Protein AF-A0A933Q0U4-F1 (afdb_monomer_lite)

pLDDT: mean 72.92, std 20.31, range [22.11, 98.62]

Foldseek 3Di:
DPDPDPDFQFFDPAQQWTAGPVLQKIWRLEQQCCCVVVVDVVQWDQLVVLQVCQQPDFRQRPVQRDTDHAKGFAAADWLVNPDADCPEADQLPGQWYAVVCRSNGVVLVCLCPNLVFHAQAHNVRDGQCCQGAPVGNLDAQDFDNRVSHGRDGQAKEFGNAADPPPNVFKGWIARRSGSTTDIDGSRDIGHTIIMHRHDPVPDDSVVVVVVPPDDDDDDDDDDDDDDDPPDPPFDDPVVLVVVVVQALPPPPDDDPVLVVLLVVLVCLQQVPPQWQFKFQLRHPDDFGWTRHTPDTFTWDKPQDDFDWAQDFQRRRTWTFDAQRIKTKGDLVSLVVRPALALAQKKKKKWKWAAQDQVPPAFQAQQRDDHDGFRRDDPDRDDHPFIWMWMWIGHPVFIWIDILLDTDPDDDTDDDDTDRIGMGQHDPDDGGGGGIIRMIIMGSGGDDSVSSNVSSVSSVRVVSSVVVVD

Sequence (469 aa):
MKTPMKKNTLHDMGGGLLYDEVQDITWLQDANYVQTSGYKSNGKLSWRNANAWAAQLVYHDPVRNKDITGWRLPRVSPVSGKMFNGRFSFDGSTDEGYNNVSPRSELAYMFYVNLGMKGYYSPSGGDQSAVCGPAGNGQRGYVVNAGPVKNLMSYIYWTGTAVEPYVDRNAWMFDAQYGFQNFYNQNDMLCPWAVHDGNVTGVDPANVAQSTTAHDDGQPAVTIVSPPSTVKELDTFTEIMKDIRCEFPFNNCIGPDEYWRMWDSMELFVGDPSLAAFWTFGEPKGPRRSIICGKPYPLDETGGTIERKRGGPFSGFAGRFDGTADLCLSAEAAAAFPELSINDGVTVFTVVRLDDITSRGALLVDTGAGASVRLTVATDVPAGEWVTIAVCRTADGDRYYLNGKRVHGVPAVTGPAAATFTIAGPTTGPKFTGRIGAVALFRRGLRDEEMMDLHRAAHTEILQKDYAR

Structure (mmCIF, N/CA/C/O backbone):
data_AF-A0A933Q0U4-F1
#
_entry.id   AF-A0A933Q0U4-F1
#
loop_
_atom_site.group_PDB
_atom_site.id
_atom_site.type_symbol
_atom_site.label_atom_id
_atom_site.label_alt_id
_atom_site.label_comp_id
_atom_site.label_asym_id
_atom_site.label_entity_id
_atom_site.label_seq_id
_atom_site.pdbx_PDB_ins_code
_atom_site.Cartn_x
_atom_site.Cartn_y
_atom_site.Cartn_z
_atom_site.occupancy
_atom_site.B_iso_or_equiv
_atom_site.auth_seq_id
_atom_site.auth_comp_id
_atom_site.auth_asym_id
_atom_site.auth_atom_id
_atom_site.pdbx_PDB_model_num
ATOM 1 N N . MET A 1 1 ? 33.105 1.658 -36.582 1.00 32.56 1 MET A N 1
ATOM 2 C CA . MET A 1 1 ? 31.640 1.752 -36.753 1.00 32.56 1 MET A CA 1
ATOM 3 C C . MET A 1 1 ? 31.023 1.803 -35.367 1.00 32.56 1 MET A C 1
ATOM 5 O O . MET A 1 1 ? 31.220 0.862 -34.613 1.00 32.56 1 MET A O 1
ATOM 9 N N . LYS A 1 2 ? 30.390 2.918 -34.984 1.00 32.84 2 LYS A N 1
ATOM 10 C CA . LYS A 1 2 ? 29.601 2.978 -33.746 1.00 32.84 2 LYS A CA 1
ATOM 11 C C . LYS A 1 2 ? 28.322 2.186 -34.005 1.00 32.84 2 LYS A C 1
ATOM 13 O O . LYS A 1 2 ? 27.546 2.585 -34.867 1.00 32.84 2 LYS A O 1
ATOM 18 N N . THR A 1 3 ? 28.144 1.061 -33.322 1.00 26.75 3 THR A N 1
ATOM 19 C CA . THR A 1 3 ? 26.863 0.350 -33.280 1.00 26.75 3 THR A CA 1
ATOM 20 C C . THR A 1 3 ? 25.802 1.354 -32.820 1.00 26.75 3 THR A C 1
ATOM 22 O O . THR A 1 3 ? 26.014 1.993 -31.785 1.00 26.75 3 THR A O 1
ATOM 25 N N . PRO A 1 4 ? 24.719 1.586 -33.578 1.00 31.72 4 PRO A N 1
ATOM 26 C CA . PRO A 1 4 ? 23.682 2.502 -33.132 1.00 31.72 4 PRO A CA 1
ATOM 27 C C . PRO A 1 4 ? 23.070 1.937 -31.847 1.00 31.72 4 PRO A C 1
ATOM 29 O O . PRO A 1 4 ? 22.747 0.751 -31.787 1.00 31.72 4 PRO A O 1
ATOM 32 N N . MET A 1 5 ? 22.958 2.766 -30.804 1.00 32.59 5 MET A N 1
ATOM 33 C CA . MET A 1 5 ? 22.205 2.404 -29.602 1.00 32.59 5 MET A CA 1
ATOM 34 C C . MET A 1 5 ? 20.781 2.063 -30.041 1.00 32.59 5 MET A C 1
ATOM 36 O O . MET A 1 5 ? 20.131 2.876 -30.704 1.00 32.59 5 MET A O 1
ATOM 40 N N . LYS A 1 6 ? 20.329 0.844 -29.731 1.00 38.22 6 LYS A N 1
ATOM 41 C CA . LYS A 1 6 ? 18.961 0.394 -29.999 1.00 38.22 6 LYS A CA 1
ATOM 42 C C . LYS A 1 6 ? 18.009 1.413 -29.348 1.00 38.22 6 LYS A C 1
ATOM 44 O O . LYS A 1 6 ? 18.126 1.696 -28.161 1.00 38.22 6 LYS A O 1
ATOM 49 N N . LYS A 1 7 ? 17.154 2.031 -30.163 1.00 44.09 7 LYS A N 1
ATOM 50 C CA . LYS A 1 7 ? 16.107 2.990 -29.769 1.00 44.09 7 LYS A CA 1
ATOM 51 C C . LYS A 1 7 ? 15.189 2.333 -28.722 1.00 44.09 7 LYS A C 1
ATOM 53 O O . LYS A 1 7 ? 14.936 1.149 -28.887 1.00 44.09 7 LYS A O 1
ATOM 58 N N . ASN A 1 8 ? 14.713 3.065 -27.702 1.00 55.28 8 ASN A N 1
ATOM 59 C CA . ASN A 1 8 ? 13.780 2.562 -26.668 1.00 55.28 8 ASN A CA 1
ATOM 60 C C . ASN A 1 8 ? 12.700 1.649 -27.278 1.00 55.28 8 ASN A C 1
ATOM 62 O O . ASN A 1 8 ? 11.976 2.083 -28.175 1.00 55.28 8 ASN A O 1
ATOM 66 N N . THR A 1 9 ? 12.611 0.409 -26.792 1.00 80.31 9 THR A N 1
ATOM 67 C CA . THR A 1 9 ? 11.772 -0.673 -27.338 1.00 80.31 9 THR A CA 1
ATOM 68 C C . THR A 1 9 ? 10.709 -1.147 -26.339 1.00 80.31 9 THR A C 1
ATOM 70 O O . THR A 1 9 ? 10.445 -2.345 -26.233 1.00 80.31 9 THR A O 1
ATOM 73 N N . LEU A 1 10 ? 10.147 -0.224 -25.553 1.00 91.81 10 LEU A N 1
ATOM 74 C CA . LEU A 1 10 ? 8.955 -0.498 -24.753 1.00 91.81 10 LEU A CA 1
ATOM 75 C C . LEU A 1 10 ? 7.724 -0.242 -25.628 1.00 91.81 10 LEU A C 1
ATOM 77 O O . LEU A 1 10 ? 7.479 0.893 -26.041 1.00 91.81 10 LEU A O 1
ATOM 81 N N . HIS A 1 11 ? 6.966 -1.293 -25.912 1.00 91.00 11 HIS A N 1
ATOM 82 C CA . HIS A 1 11 ? 5.822 -1.275 -26.818 1.00 91.00 11 HIS A CA 1
ATOM 83 C C . HIS A 1 11 ? 4.522 -1.347 -26.026 1.00 91.00 11 HIS A C 1
ATOM 85 O O . HIS A 1 11 ? 4.333 -2.271 -25.239 1.00 91.00 11 HIS A O 1
ATOM 91 N N . ASP A 1 12 ? 3.613 -0.396 -26.242 1.00 93.12 12 ASP A N 1
ATOM 92 C CA . ASP A 1 12 ? 2.233 -0.534 -25.767 1.00 93.12 12 ASP A CA 1
ATOM 93 C C . ASP A 1 12 ? 1.504 -1.522 -26.680 1.00 93.12 12 ASP A C 1
ATOM 95 O O . ASP A 1 12 ? 1.272 -1.243 -27.857 1.00 93.12 12 ASP A O 1
ATOM 99 N N . MET A 1 13 ? 1.184 -2.698 -26.145 1.00 92.31 13 MET A N 1
ATOM 100 C CA . MET A 1 13 ? 0.564 -3.787 -26.899 1.00 92.31 13 MET A CA 1
ATOM 101 C C . MET A 1 13 ? -0.971 -3.744 -26.839 1.00 92.31 13 MET A C 1
ATOM 103 O O . MET A 1 13 ? -1.633 -4.683 -27.310 1.00 92.31 13 MET A O 1
ATOM 107 N N . GLY A 1 14 ? -1.538 -2.680 -26.260 1.00 89.88 14 GLY A N 1
ATOM 108 C CA . GLY A 1 14 ? -2.953 -2.566 -25.936 1.00 89.88 14 GLY A CA 1
ATOM 109 C C . GLY A 1 14 ? -3.371 -3.512 -24.809 1.00 89.88 14 GLY A C 1
ATOM 110 O O . GLY A 1 14 ? -2.611 -4.369 -24.361 1.00 89.88 14 GLY A O 1
ATOM 111 N N . GLY A 1 15 ? -4.606 -3.350 -24.330 1.00 90.44 15 GLY A N 1
ATOM 112 C CA . GLY A 1 15 ? -5.174 -4.246 -23.319 1.00 90.44 15 GLY A CA 1
ATOM 113 C C . GLY A 1 15 ? -4.461 -4.193 -21.967 1.00 90.44 15 GLY A C 1
ATOM 114 O O . GLY A 1 15 ? -4.533 -5.163 -21.230 1.00 90.44 15 GLY A O 1
ATOM 115 N N . GLY A 1 16 ? -3.765 -3.093 -21.655 1.00 94.94 16 GLY A N 1
ATOM 116 C CA . GLY A 1 16 ? -3.054 -2.919 -20.387 1.00 94.94 16 GLY A CA 1
ATOM 117 C C . GLY A 1 16 ? -1.716 -3.658 -20.298 1.00 94.94 16 GLY A C 1
ATOM 118 O O . GLY A 1 16 ? -1.274 -3.971 -19.193 1.00 94.94 16 GLY A O 1
ATOM 119 N N . LEU A 1 17 ? -1.061 -3.927 -21.432 1.00 96.75 17 LEU A N 1
ATOM 120 C CA . LEU A 1 17 ? 0.182 -4.699 -21.512 1.00 96.75 17 LEU A CA 1
ATOM 121 C C . LEU A 1 17 ? 1.293 -3.903 -22.204 1.00 96.75 17 LEU A C 1
ATOM 123 O O . LEU A 1 17 ? 1.099 -3.396 -23.309 1.00 96.75 17 LEU A O 1
ATOM 127 N N . LEU A 1 18 ? 2.471 -3.837 -21.580 1.00 96.62 18 LEU A N 1
ATOM 128 C CA . LEU A 1 18 ? 3.656 -3.183 -22.142 1.00 96.62 18 LEU A CA 1
ATOM 129 C C . LEU A 1 18 ? 4.773 -4.202 -22.353 1.00 96.62 18 LEU A C 1
ATOM 131 O O . LEU A 1 18 ? 5.260 -4.779 -21.387 1.00 96.62 18 LEU A O 1
ATOM 135 N N . TYR A 1 19 ? 5.207 -4.413 -23.590 1.00 96.75 19 TYR A N 1
ATOM 136 C CA . TYR A 1 19 ? 6.267 -5.370 -23.902 1.00 96.75 19 TYR A CA 1
ATOM 137 C C . TYR A 1 19 ? 7.626 -4.679 -24.055 1.00 96.75 19 TYR A C 1
ATOM 139 O O . TYR A 1 19 ? 7.768 -3.753 -24.850 1.00 96.75 19 TYR A O 1
ATOM 147 N N . ASP A 1 20 ? 8.622 -5.133 -23.298 1.00 95.25 20 ASP A N 1
ATOM 148 C CA . ASP A 1 20 ? 10.011 -4.681 -23.359 1.00 95.25 20 ASP A CA 1
ATOM 149 C C . ASP A 1 20 ? 10.861 -5.692 -24.142 1.00 95.25 20 ASP A C 1
ATOM 151 O O . ASP A 1 20 ? 11.165 -6.781 -23.654 1.00 95.25 20 ASP A O 1
ATOM 155 N N . GLU A 1 21 ? 11.287 -5.323 -25.352 1.00 93.12 21 GLU A N 1
ATOM 156 C CA . GLU A 1 21 ? 12.125 -6.189 -26.196 1.00 93.12 21 GLU A CA 1
ATOM 157 C C . GLU A 1 21 ? 13.584 -6.327 -25.739 1.00 93.12 21 GLU A C 1
ATOM 159 O O . GLU A 1 21 ? 14.290 -7.204 -26.244 1.00 93.12 21 GLU A O 1
ATOM 164 N N . VAL A 1 22 ? 14.099 -5.446 -24.874 1.00 93.00 22 VAL A N 1
ATOM 165 C CA . VAL A 1 22 ? 15.478 -5.577 -24.373 1.00 93.00 22 VAL A CA 1
ATOM 166 C C . VAL A 1 22 ? 15.541 -6.667 -23.320 1.00 93.00 22 VAL A C 1
ATOM 168 O O . VAL A 1 22 ? 16.486 -7.458 -23.312 1.00 93.00 22 VAL A O 1
ATOM 171 N N . GLN A 1 23 ? 14.551 -6.687 -22.433 1.00 93.12 23 GLN A N 1
ATOM 172 C CA . GLN A 1 23 ? 14.484 -7.636 -21.326 1.00 93.12 23 GLN A CA 1
ATOM 173 C C . GLN A 1 23 ? 13.679 -8.891 -21.678 1.00 93.12 23 GLN A C 1
ATOM 175 O O . GLN A 1 23 ? 13.772 -9.872 -20.949 1.00 93.12 23 GLN A O 1
ATOM 180 N N . ASP A 1 24 ? 12.953 -8.867 -22.804 1.00 94.81 24 ASP A N 1
ATOM 181 C CA . ASP A 1 24 ? 12.028 -9.916 -23.242 1.00 94.81 24 ASP A CA 1
ATOM 182 C C . ASP A 1 24 ? 11.003 -10.228 -22.142 1.00 94.81 24 ASP A C 1
ATOM 184 O O . ASP A 1 24 ? 10.872 -11.357 -21.677 1.00 94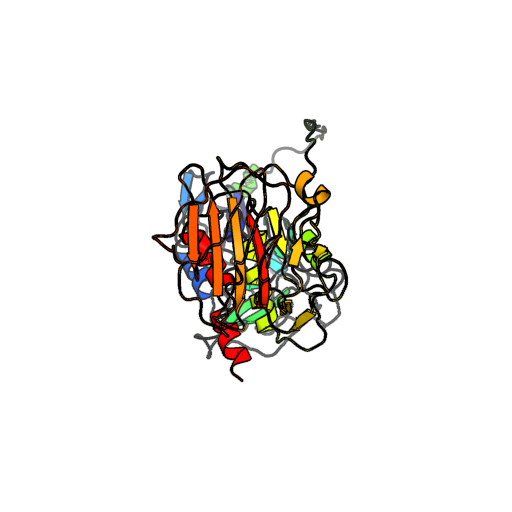.81 24 ASP A O 1
ATOM 188 N N . ILE A 1 25 ? 10.307 -9.186 -21.672 1.00 97.25 25 ILE A N 1
ATOM 189 C CA . ILE A 1 25 ? 9.274 -9.279 -20.630 1.00 97.25 25 ILE A CA 1
ATOM 190 C C . ILE A 1 25 ? 8.075 -8.397 -20.966 1.00 97.25 25 ILE A C 1
ATOM 192 O O . ILE A 1 25 ? 8.210 -7.330 -21.563 1.00 97.25 25 ILE A O 1
ATOM 196 N N . THR A 1 26 ? 6.891 -8.814 -20.530 1.00 98.31 26 THR A N 1
ATOM 197 C CA . THR A 1 26 ? 5.682 -7.990 -20.555 1.00 98.31 26 THR A CA 1
ATOM 198 C C . THR A 1 26 ? 5.363 -7.474 -19.156 1.00 98.31 26 THR A C 1
ATOM 200 O O . THR A 1 26 ? 5.213 -8.256 -18.223 1.00 98.31 26 THR A O 1
ATOM 203 N N . TRP A 1 27 ? 5.196 -6.166 -19.013 1.00 98.56 27 TRP A N 1
ATOM 204 C CA . TRP A 1 27 ? 4.700 -5.506 -17.812 1.00 98.56 27 TRP A CA 1
ATOM 205 C C . TRP A 1 27 ? 3.185 -5.347 -17.878 1.00 98.56 27 TRP A C 1
ATOM 207 O O . TRP A 1 27 ? 2.635 -5.035 -18.939 1.00 98.56 27 TRP A O 1
ATOM 217 N N . LEU A 1 28 ? 2.513 -5.454 -16.729 1.00 98.25 28 LEU A N 1
ATOM 218 C CA . LEU A 1 28 ? 1.221 -4.784 -16.604 1.00 98.25 28 LEU A CA 1
ATOM 219 C C . LEU A 1 28 ? 1.426 -3.279 -16.756 1.00 98.25 28 LEU A C 1
ATOM 221 O O . LEU A 1 28 ? 2.309 -2.696 -16.129 1.00 98.25 28 LEU A O 1
ATOM 225 N N . GLN A 1 29 ? 0.592 -2.641 -17.568 1.00 97.75 29 GLN A N 1
ATOM 226 C CA . GLN A 1 29 ? 0.617 -1.196 -17.757 1.00 97.75 29 GLN A CA 1
ATOM 227 C C . GLN A 1 29 ? 0.267 -0.457 -16.459 1.00 97.75 29 GLN A C 1
ATOM 229 O O . GLN A 1 29 ? 0.783 0.629 -16.216 1.00 97.75 29 GLN A O 1
ATOM 234 N N . ASP A 1 30 ? -0.581 -1.057 -15.623 1.00 97.19 30 ASP A N 1
ATOM 235 C CA . ASP A 1 30 ? -0.910 -0.570 -14.288 1.00 97.19 30 ASP A CA 1
ATOM 236 C C . ASP A 1 30 ? 0.140 -1.026 -13.259 1.00 97.19 30 ASP A C 1
ATOM 238 O O . ASP A 1 30 ? 0.157 -2.178 -12.817 1.00 97.19 30 ASP A O 1
ATOM 242 N N . ALA A 1 31 ? 1.007 -0.099 -12.856 1.00 97.00 31 ALA A N 1
ATOM 243 C CA . ALA A 1 31 ? 2.067 -0.320 -11.877 1.00 97.00 31 ALA A CA 1
ATOM 244 C C . ALA A 1 31 ? 1.567 -0.414 -10.425 1.00 97.00 31 ALA A C 1
ATOM 246 O O . ALA A 1 31 ? 2.372 -0.560 -9.506 1.00 97.00 31 ALA A O 1
ATOM 247 N N . ASN A 1 32 ? 0.259 -0.318 -10.194 1.00 94.19 32 ASN A N 1
ATOM 248 C CA . ASN A 1 32 ? -0.363 -0.476 -8.886 1.00 94.19 32 ASN A CA 1
ATOM 249 C C . ASN A 1 32 ? -1.618 -1.360 -8.984 1.00 94.19 32 ASN A C 1
ATOM 251 O O . ASN A 1 32 ? -2.620 -1.150 -8.294 1.00 94.19 32 ASN A O 1
ATOM 255 N N . TYR A 1 33 ? -1.541 -2.388 -9.838 1.00 94.75 33 TYR A N 1
ATOM 256 C CA . TYR A 1 33 ? -2.669 -3.268 -10.137 1.00 94.75 33 TYR A CA 1
ATOM 257 C C . TYR A 1 33 ? -3.251 -3.963 -8.899 1.00 94.75 33 TYR A C 1
ATOM 259 O O . TYR A 1 33 ? -4.442 -4.249 -8.843 1.00 94.75 33 TYR A O 1
ATOM 267 N N . VAL A 1 34 ? -2.444 -4.199 -7.861 1.00 83.19 34 VAL A N 1
ATOM 268 C CA . VAL A 1 34 ? -2.913 -4.723 -6.566 1.00 83.19 34 VAL A CA 1
ATOM 269 C C . VAL A 1 34 ? -4.001 -3.835 -5.955 1.00 83.19 34 VAL A C 1
ATOM 271 O O . VAL A 1 34 ? -4.983 -4.353 -5.422 1.00 83.19 34 VAL A O 1
ATOM 274 N N . GLN A 1 35 ? -3.840 -2.512 -6.033 1.00 84.50 35 GLN A N 1
ATOM 275 C CA . GLN A 1 35 ? -4.832 -1.563 -5.537 1.00 84.50 35 GLN A CA 1
ATOM 276 C C . GLN A 1 35 ? -6.015 -1.445 -6.491 1.00 84.50 35 GLN A C 1
ATOM 278 O O . GLN A 1 35 ? -7.161 -1.558 -6.064 1.00 84.50 35 GLN A O 1
ATOM 283 N N . THR A 1 36 ? -5.751 -1.228 -7.776 1.00 84.75 36 THR A N 1
ATOM 284 C CA . THR A 1 36 ? -6.800 -0.894 -8.751 1.00 84.75 36 THR A CA 1
ATOM 285 C C . THR A 1 36 ? -7.697 -2.076 -9.106 1.00 84.75 36 THR A C 1
ATOM 287 O O . THR A 1 36 ? -8.869 -1.874 -9.406 1.00 84.75 36 THR A O 1
ATOM 290 N N . SER A 1 37 ? -7.198 -3.311 -8.989 1.00 78.44 37 SER A N 1
ATOM 291 C CA . SER A 1 37 ? -8.019 -4.529 -9.076 1.00 78.44 37 SER A CA 1
ATOM 292 C C . SER A 1 37 ? -8.886 -4.776 -7.837 1.00 78.44 37 SER A C 1
ATOM 294 O O . SER A 1 37 ? -9.724 -5.674 -7.846 1.00 78.44 37 SER A O 1
ATOM 296 N N . GLY A 1 38 ? -8.671 -4.026 -6.751 1.00 76.25 38 GLY A N 1
ATOM 297 C CA . GLY A 1 38 ? -9.327 -4.252 -5.465 1.00 76.25 38 GLY A CA 1
ATOM 298 C C . GLY A 1 38 ? -8.745 -5.411 -4.649 1.00 76.25 38 GLY A C 1
ATOM 299 O O . GLY A 1 38 ? -9.286 -5.712 -3.588 1.00 76.25 38 GLY A O 1
ATOM 300 N N . TYR A 1 39 ? -7.642 -6.043 -5.085 1.00 64.06 39 TYR A N 1
ATOM 301 C CA . TYR A 1 39 ? -6.996 -7.125 -4.326 1.00 64.06 39 TYR A CA 1
ATOM 302 C C . TYR A 1 39 ? -6.553 -6.657 -2.936 1.00 64.06 39 TYR A C 1
ATOM 304 O O . TYR A 1 39 ? -6.722 -7.373 -1.947 1.00 64.06 39 TYR A O 1
ATOM 312 N N . LYS A 1 40 ? -5.980 -5.450 -2.848 1.00 63.31 40 LYS A N 1
ATOM 313 C CA . LYS A 1 40 ? -5.670 -4.817 -1.568 1.00 63.31 40 LYS A CA 1
ATOM 314 C C . LYS A 1 40 ? -5.710 -3.299 -1.646 1.00 63.31 40 LYS A C 1
ATOM 316 O O . LYS A 1 40 ? -4.989 -2.697 -2.431 1.00 63.31 40 LYS A O 1
ATOM 321 N N . SER A 1 41 ? -6.474 -2.689 -0.745 1.00 64.75 41 SER A N 1
ATOM 322 C CA . SER A 1 41 ? -6.796 -1.256 -0.7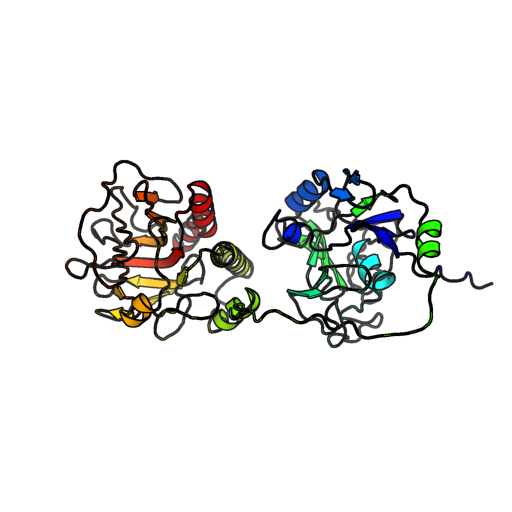37 1.00 64.75 41 SER A CA 1
ATOM 323 C C . SER A 1 41 ? -5.598 -0.306 -0.765 1.00 64.75 41 SER A C 1
ATOM 325 O O . SER A 1 41 ? -5.715 0.769 -1.341 1.00 64.75 41 SER A O 1
ATOM 327 N N . ASN A 1 42 ? -4.454 -0.675 -0.183 1.00 68.62 42 ASN A N 1
ATOM 328 C CA . ASN A 1 42 ? -3.250 0.164 -0.167 1.00 68.62 42 ASN A CA 1
ATOM 329 C C . ASN A 1 42 ? -2.188 -0.236 -1.206 1.00 68.62 42 ASN A C 1
ATOM 331 O O . ASN A 1 42 ? -1.115 0.365 -1.241 1.00 68.62 42 ASN A O 1
ATOM 335 N N . GLY A 1 43 ? -2.453 -1.262 -2.021 1.00 76.44 43 GLY A N 1
ATOM 336 C CA . GLY A 1 43 ? -1.537 -1.728 -3.065 1.00 76.44 43 GLY A CA 1
ATOM 337 C C . GLY A 1 43 ? -0.276 -2.441 -2.568 1.00 76.44 43 GLY A C 1
ATOM 338 O O . GLY A 1 43 ? 0.536 -2.851 -3.390 1.00 76.44 43 GLY A O 1
ATOM 339 N N . LYS A 1 44 ? -0.079 -2.614 -1.252 1.00 86.12 44 LYS A N 1
ATOM 340 C CA . LYS A 1 44 ? 1.200 -3.065 -0.672 1.00 86.12 44 LYS A CA 1
ATOM 341 C C . LYS A 1 44 ? 1.118 -4.443 -0.039 1.00 86.12 44 LYS A C 1
ATOM 343 O O . LYS A 1 44 ? 0.226 -4.737 0.762 1.00 86.12 44 LYS A O 1
ATOM 348 N N . LEU A 1 45 ? 2.104 -5.285 -0.320 1.00 68.75 45 LEU A N 1
ATOM 349 C CA . LEU A 1 45 ? 2.180 -6.656 0.184 1.00 68.75 45 LEU A CA 1
ATOM 350 C C . LEU A 1 45 ? 3.562 -6.932 0.787 1.00 68.75 45 LEU A C 1
ATOM 352 O O . LEU A 1 45 ? 4.558 -6.349 0.362 1.00 68.75 45 LEU A O 1
ATOM 356 N N . SER A 1 46 ? 3.618 -7.852 1.754 1.00 80.69 46 SER A N 1
ATOM 357 C CA . SER A 1 46 ? 4.889 -8.455 2.164 1.00 80.69 46 SER A CA 1
ATOM 358 C C . SER A 1 46 ? 5.486 -9.222 0.991 1.00 80.69 46 SER A C 1
ATOM 360 O O . SER A 1 46 ? 4.751 -9.657 0.101 1.00 80.69 46 SER A O 1
ATOM 362 N N . TRP A 1 47 ? 6.800 -9.432 0.979 1.00 86.88 47 TRP A N 1
ATOM 363 C CA . TRP A 1 47 ? 7.481 -10.048 -0.160 1.00 86.88 47 TRP A CA 1
ATOM 364 C C . TRP A 1 47 ? 6.902 -11.424 -0.518 1.00 86.88 47 TRP A C 1
ATOM 366 O O . TRP A 1 47 ? 6.622 -11.720 -1.683 1.00 86.88 47 TRP A O 1
ATOM 376 N N . ARG A 1 48 ? 6.628 -12.253 0.497 1.00 78.75 48 ARG A N 1
ATOM 377 C CA . ARG A 1 48 ? 5.993 -13.565 0.312 1.00 78.75 48 ARG A CA 1
ATOM 378 C C . ARG A 1 48 ? 4.595 -13.445 -0.300 1.00 78.75 48 ARG A C 1
ATOM 380 O O . ARG A 1 48 ? 4.268 -14.185 -1.225 1.00 78.75 48 ARG A O 1
ATOM 387 N N . ASN A 1 49 ? 3.782 -12.511 0.193 1.00 76.56 49 ASN A N 1
ATOM 388 C CA . ASN A 1 49 ? 2.421 -12.306 -0.301 1.00 76.56 49 ASN A CA 1
ATOM 389 C C . ASN A 1 49 ? 2.407 -11.683 -1.702 1.00 76.56 49 ASN A C 1
ATOM 391 O O . ASN A 1 49 ? 1.530 -12.008 -2.493 1.00 76.56 49 ASN A O 1
ATOM 395 N N . ALA A 1 50 ? 3.380 -10.832 -2.029 1.00 83.00 50 ALA A N 1
ATOM 396 C CA . ALA A 1 50 ? 3.546 -10.238 -3.349 1.00 83.00 50 ALA A CA 1
ATOM 397 C C . ALA A 1 50 ? 3.892 -11.300 -4.404 1.00 83.00 50 ALA A C 1
ATOM 399 O O . ALA A 1 50 ? 3.275 -11.334 -5.467 1.00 83.00 50 ALA A O 1
ATOM 400 N N . ASN A 1 51 ? 4.821 -12.211 -4.092 1.00 86.31 51 ASN A N 1
ATOM 401 C CA . ASN A 1 51 ? 5.139 -13.336 -4.975 1.00 86.31 51 ASN A CA 1
ATOM 402 C C . ASN A 1 51 ? 3.949 -14.290 -5.138 1.00 86.31 51 ASN A C 1
ATOM 404 O O . ASN A 1 51 ? 3.669 -14.721 -6.252 1.00 86.31 51 ASN A O 1
ATOM 408 N N . ALA A 1 52 ? 3.223 -14.587 -4.053 1.00 77.56 52 ALA A N 1
ATOM 409 C CA . ALA A 1 52 ? 2.018 -15.415 -4.120 1.00 77.56 52 ALA A CA 1
ATOM 410 C C . ALA A 1 52 ? 0.917 -14.760 -4.969 1.00 77.56 52 ALA A C 1
ATOM 412 O O . ALA A 1 52 ? 0.318 -15.426 -5.809 1.00 77.56 52 ALA A O 1
ATOM 413 N N . TRP A 1 53 ? 0.692 -13.453 -4.791 1.00 93.12 53 TRP A N 1
ATOM 414 C CA . TRP A 1 53 ? -0.254 -12.678 -5.591 1.00 93.12 53 TRP A CA 1
ATOM 415 C C . TRP A 1 53 ? 0.099 -12.703 -7.079 1.00 93.12 53 TRP A C 1
ATOM 417 O O . TRP A 1 53 ? -0.772 -12.982 -7.896 1.00 93.12 53 TRP A O 1
ATOM 427 N N . ALA A 1 54 ? 1.363 -12.464 -7.432 1.00 88.56 54 ALA A N 1
ATOM 428 C CA . ALA A 1 54 ? 1.785 -12.511 -8.826 1.00 88.56 54 ALA A CA 1
ATOM 429 C C . ALA A 1 54 ? 1.609 -13.926 -9.404 1.00 88.56 54 ALA A C 1
ATOM 431 O O . ALA A 1 54 ? 1.029 -14.081 -10.470 1.00 88.56 54 ALA A O 1
ATOM 432 N N . ALA A 1 55 ? 2.004 -14.970 -8.668 1.00 79.12 55 ALA A N 1
ATOM 433 C CA . ALA A 1 55 ? 1.900 -16.352 -9.138 1.00 79.12 55 ALA A CA 1
ATOM 434 C C . ALA A 1 55 ? 0.453 -16.819 -9.388 1.00 79.12 55 ALA A C 1
ATOM 436 O O . ALA A 1 55 ? 0.222 -17.634 -10.281 1.00 79.12 55 ALA A O 1
ATOM 437 N N . GLN A 1 56 ? -0.519 -16.321 -8.614 1.00 83.25 56 GLN A N 1
ATOM 438 C CA . GLN A 1 56 ? -1.943 -16.647 -8.785 1.00 83.25 56 GLN A CA 1
ATOM 439 C C . GLN A 1 56 ? -2.684 -15.693 -9.733 1.00 83.25 56 GLN A C 1
ATOM 441 O O . GLN A 1 56 ? -3.875 -15.885 -9.979 1.00 83.25 56 GLN A O 1
ATOM 446 N N . LEU A 1 57 ? -2.024 -14.639 -10.218 1.00 87.06 57 LEU A N 1
ATOM 447 C CA . LEU A 1 57 ? -2.673 -13.627 -11.033 1.00 87.06 57 LEU A CA 1
ATOM 448 C C . LEU A 1 57 ? -3.134 -14.230 -12.366 1.00 87.06 57 LEU A C 1
ATOM 450 O O . LEU A 1 57 ? -2.349 -14.813 -13.117 1.00 87.06 57 LEU A O 1
ATOM 454 N N . VAL A 1 58 ? -4.415 -14.027 -12.663 1.00 91.81 58 VAL A N 1
ATOM 455 C CA . VAL A 1 58 ? -5.011 -14.244 -13.980 1.00 91.81 58 VAL A CA 1
ATOM 456 C C . VAL A 1 58 ? -5.424 -12.875 -14.501 1.00 91.81 58 VAL A C 1
ATOM 458 O O . VAL A 1 58 ? -6.337 -12.250 -13.963 1.00 91.81 58 VAL A O 1
ATOM 461 N N . TYR A 1 59 ? -4.710 -12.378 -15.505 1.00 92.69 59 TYR A N 1
ATOM 462 C CA . TYR A 1 59 ? -5.005 -11.094 -16.127 1.00 92.69 59 TYR A CA 1
ATOM 463 C C . TYR A 1 59 ? -5.785 -11.315 -17.418 1.00 92.69 59 TYR A C 1
ATOM 465 O O . TYR A 1 59 ? -5.302 -12.003 -18.315 1.00 92.69 59 TYR A O 1
ATOM 473 N N . HIS A 1 60 ? -6.975 -10.733 -17.518 1.00 92.81 60 HIS A N 1
ATOM 474 C CA . HIS A 1 60 ? -7.773 -10.785 -18.736 1.00 92.81 60 HIS A CA 1
ATOM 475 C C . HIS A 1 60 ? -7.317 -9.684 -19.700 1.00 92.81 60 HIS A C 1
ATOM 477 O O . HIS A 1 60 ? -7.503 -8.509 -19.399 1.00 92.81 60 HIS A O 1
ATOM 483 N N . ASP A 1 61 ? -6.737 -10.048 -20.849 1.00 91.69 61 ASP A N 1
ATOM 484 C CA . ASP A 1 61 ? -6.468 -9.119 -21.954 1.00 91.69 61 ASP A CA 1
ATOM 485 C C . ASP A 1 61 ? -7.786 -8.844 -22.703 1.00 91.69 61 ASP A C 1
ATOM 487 O O . ASP A 1 61 ? -8.260 -9.724 -23.434 1.00 91.69 61 ASP A O 1
ATOM 491 N N . PRO A 1 62 ? -8.375 -7.639 -22.579 1.00 85.06 62 PRO A N 1
ATOM 492 C CA . PRO A 1 62 ? -9.659 -7.322 -23.196 1.00 85.06 62 PRO A CA 1
ATOM 493 C C . PRO A 1 62 ? -9.562 -7.106 -24.712 1.00 85.06 62 PRO A C 1
ATOM 495 O O . PRO A 1 62 ? -10.574 -7.182 -25.404 1.00 85.06 62 PRO A O 1
ATOM 498 N N . VAL A 1 63 ? -8.369 -6.829 -25.252 1.00 91.31 63 VAL A N 1
ATOM 499 C CA . VAL A 1 63 ? -8.170 -6.622 -26.697 1.00 91.31 63 VAL A CA 1
ATOM 500 C C . VAL A 1 63 ? -8.182 -7.959 -27.424 1.00 91.31 63 VAL A C 1
ATOM 502 O O . VAL A 1 63 ? -8.730 -8.071 -28.520 1.00 91.31 63 VAL A O 1
ATOM 505 N N . ARG A 1 64 ? -7.585 -8.984 -26.812 1.00 91.69 64 ARG A N 1
ATOM 506 C CA . ARG A 1 64 ? -7.472 -10.330 -27.398 1.00 91.69 64 ARG A CA 1
ATOM 507 C C . ARG A 1 64 ? -8.469 -11.321 -26.813 1.00 91.69 64 ARG A C 1
ATOM 509 O O . ARG A 1 64 ? -8.529 -12.451 -27.291 1.00 91.69 64 ARG A O 1
ATOM 516 N N . ASN A 1 65 ? -9.244 -10.893 -25.815 1.00 88.44 65 ASN A N 1
ATOM 517 C CA . ASN A 1 65 ? -10.202 -11.704 -25.074 1.00 88.44 65 ASN A CA 1
ATOM 518 C C . ASN A 1 65 ? -9.560 -13.007 -24.565 1.00 88.44 65 ASN A C 1
ATOM 520 O O . ASN A 1 65 ? -10.021 -14.112 -24.860 1.00 88.44 65 ASN A O 1
ATOM 524 N N . LYS A 1 66 ? -8.429 -12.868 -23.866 1.00 91.12 66 LYS A N 1
ATOM 525 C CA . LYS A 1 66 ? -7.599 -13.992 -23.421 1.00 91.12 66 LYS A CA 1
ATOM 526 C C . LYS A 1 66 ? -7.152 -13.797 -21.981 1.00 91.12 66 LYS A C 1
ATOM 528 O O . LYS A 1 66 ? -6.584 -12.765 -21.642 1.00 91.12 66 LYS A O 1
ATOM 533 N N . ASP A 1 67 ? -7.306 -14.843 -21.182 1.00 92.00 67 ASP A N 1
ATOM 534 C CA . ASP A 1 67 ? -6.744 -14.895 -19.837 1.00 92.00 67 ASP A CA 1
ATOM 535 C C . ASP A 1 67 ? -5.261 -15.278 -19.889 1.00 92.00 67 ASP A C 1
ATOM 537 O O . ASP A 1 67 ? -4.857 -16.246 -20.542 1.00 92.00 67 ASP A O 1
ATOM 541 N N . ILE A 1 68 ? -4.437 -14.495 -19.201 1.00 91.31 68 ILE A N 1
ATOM 542 C CA . ILE A 1 68 ? -2.987 -14.642 -19.131 1.00 91.31 68 ILE A CA 1
ATOM 543 C C . ILE A 1 68 ? -2.615 -14.968 -17.688 1.00 91.31 68 ILE A C 1
ATOM 545 O O . ILE A 1 68 ? -2.858 -14.183 -16.771 1.00 91.31 68 ILE A O 1
ATOM 549 N N . THR A 1 69 ? -1.993 -16.126 -17.503 1.00 93.75 69 THR A N 1
ATOM 550 C CA . THR A 1 69 ? -1.440 -16.615 -16.232 1.00 93.75 69 THR A CA 1
ATOM 551 C C . THR A 1 69 ? 0.084 -16.644 -16.299 1.00 93.75 69 THR A C 1
ATOM 553 O O . THR A 1 69 ? 0.632 -16.496 -17.382 1.00 93.75 69 THR A O 1
ATOM 556 N N . GLY A 1 70 ? 0.771 -16.943 -15.192 1.00 87.94 70 GLY A N 1
ATOM 557 C CA . GLY A 1 70 ? 2.237 -17.099 -15.185 1.00 87.94 70 GLY A CA 1
ATOM 558 C C . GLY A 1 70 ? 2.999 -15.818 -14.840 1.00 87.94 70 GLY A C 1
ATOM 559 O O . GLY A 1 70 ? 4.189 -15.701 -15.124 1.00 87.94 70 GLY A O 1
ATOM 560 N N . TRP A 1 71 ? 2.315 -14.857 -14.222 1.00 97.81 71 TRP A N 1
ATOM 561 C CA . TRP A 1 71 ? 2.915 -13.614 -13.760 1.00 97.81 71 TRP A CA 1
ATOM 562 C C . TRP A 1 71 ? 3.874 -13.842 -12.587 1.00 97.81 71 TRP A C 1
ATOM 564 O O . TRP A 1 71 ? 3.742 -14.770 -11.786 1.00 97.81 71 TRP A O 1
ATOM 574 N N . ARG A 1 72 ? 4.851 -12.948 -12.473 1.00 98.56 72 ARG A N 1
ATOM 575 C CA . ARG A 1 72 ? 5.854 -12.908 -11.408 1.00 98.56 72 ARG A CA 1
ATOM 576 C C . ARG A 1 72 ? 6.159 -11.463 -11.025 1.00 98.56 72 ARG A C 1
ATOM 578 O O . ARG A 1 72 ? 5.753 -10.525 -11.706 1.00 98.56 72 ARG A O 1
ATOM 585 N N . LEU A 1 73 ? 6.904 -11.281 -9.941 1.00 98.56 73 LEU A N 1
ATOM 586 C CA . LEU A 1 73 ? 7.529 -9.991 -9.659 1.00 98.56 73 LEU A CA 1
ATOM 587 C C . LEU A 1 73 ? 8.770 -9.777 -10.544 1.00 98.56 73 LEU A C 1
ATOM 589 O O . LEU A 1 73 ? 9.349 -10.759 -11.037 1.00 98.56 73 LEU A O 1
ATOM 593 N N . PRO A 1 74 ? 9.221 -8.522 -10.718 1.00 98.56 74 PRO A N 1
ATOM 594 C CA . PRO A 1 74 ? 10.395 -8.213 -11.513 1.00 98.56 74 PRO A CA 1
ATOM 595 C C . PRO A 1 74 ? 11.648 -8.732 -10.815 1.00 98.56 74 PRO A C 1
ATOM 597 O O . PRO A 1 74 ? 11.702 -8.775 -9.590 1.00 98.56 74 PRO A O 1
ATOM 600 N N . ARG A 1 75 ? 12.670 -9.143 -11.549 1.00 97.19 75 ARG A N 1
ATOM 601 C CA . ARG A 1 75 ? 13.888 -9.743 -11.001 1.00 97.19 75 ARG A CA 1
ATOM 602 C C . ARG A 1 75 ? 15.052 -8.764 -11.009 1.00 97.19 75 ARG A C 1
ATOM 604 O O . ARG A 1 75 ? 15.104 -7.814 -11.790 1.00 97.19 75 ARG A O 1
ATOM 611 N N . VAL A 1 76 ? 16.014 -9.053 -10.142 1.00 95.31 76 VAL A N 1
ATOM 612 C CA . VAL A 1 76 ? 17.349 -8.475 -10.206 1.00 95.31 76 VAL A CA 1
ATOM 613 C C . VAL A 1 76 ? 18.373 -9.598 -10.280 1.00 95.31 76 VAL A C 1
ATOM 615 O O . VAL A 1 76 ? 18.214 -10.671 -9.705 1.00 95.31 76 VAL A O 1
ATOM 618 N N . SER A 1 77 ? 19.432 -9.378 -11.037 1.00 90.81 77 SER A N 1
ATOM 619 C CA . SER A 1 77 ? 20.589 -10.259 -11.120 1.00 90.81 77 SER A CA 1
ATOM 620 C C . SER A 1 77 ? 21.859 -9.419 -11.103 1.00 90.81 77 SER A C 1
ATOM 622 O O . SER A 1 77 ? 21.808 -8.256 -11.514 1.00 90.81 77 SER A O 1
ATOM 624 N N . PRO A 1 78 ? 23.003 -9.988 -10.680 1.00 86.81 78 PRO A N 1
ATOM 625 C CA . PRO A 1 78 ? 24.230 -9.226 -10.527 1.00 86.81 78 PRO A CA 1
ATOM 626 C C . PRO A 1 78 ? 24.597 -8.431 -11.779 1.00 86.81 78 PRO A C 1
ATOM 628 O O . PRO A 1 78 ? 24.714 -9.003 -12.869 1.00 86.81 78 PRO A O 1
ATOM 631 N N . VAL A 1 79 ? 24.870 -7.136 -11.629 1.00 85.25 79 VAL A N 1
ATOM 632 C CA . VAL A 1 79 ? 25.314 -6.253 -12.718 1.00 85.25 79 VAL A CA 1
ATOM 633 C C . VAL A 1 79 ? 26.563 -6.830 -13.385 1.00 85.25 79 VAL A C 1
ATOM 635 O O . VAL A 1 79 ? 26.650 -6.866 -14.611 1.00 85.25 79 VAL A O 1
ATOM 638 N N . SER A 1 80 ? 27.475 -7.410 -12.597 1.00 82.31 80 SER A N 1
ATOM 639 C CA . SER A 1 80 ? 28.680 -8.102 -13.082 1.00 82.31 80 SER A CA 1
ATOM 640 C C . SER A 1 80 ? 28.402 -9.401 -13.857 1.00 82.31 80 SER A C 1
ATOM 642 O O . SER A 1 80 ? 29.263 -9.878 -14.598 1.00 82.31 80 SER A O 1
ATOM 644 N N . GLY A 1 81 ? 27.216 -9.994 -13.687 1.00 80.06 81 GLY A N 1
ATOM 645 C CA . GLY A 1 81 ? 26.836 -11.304 -14.221 1.00 80.06 81 GLY A CA 1
ATOM 646 C C . GLY A 1 81 ? 27.429 -12.493 -13.462 1.00 80.06 81 GLY A C 1
ATOM 647 O O . GLY A 1 81 ? 27.339 -13.614 -13.952 1.00 80.06 81 GLY A O 1
ATOM 648 N N . LYS A 1 82 ? 28.066 -12.264 -12.305 1.00 79.81 82 LYS A N 1
ATOM 649 C CA . LYS A 1 82 ? 28.698 -13.321 -11.499 1.00 79.81 82 LYS A CA 1
ATOM 650 C C . LYS A 1 82 ? 28.132 -13.393 -10.086 1.00 79.81 82 LYS A C 1
ATOM 652 O O . LYS A 1 82 ? 27.503 -14.379 -9.732 1.00 79.81 82 LYS A O 1
ATOM 657 N N . MET A 1 83 ? 28.375 -12.362 -9.282 1.00 80.19 83 MET A N 1
ATOM 658 C CA . MET A 1 83 ? 27.949 -12.286 -7.883 1.00 80.19 83 MET A CA 1
ATOM 659 C C . MET A 1 83 ? 27.502 -10.867 -7.560 1.00 80.19 83 MET A C 1
ATOM 661 O O . MET A 1 83 ? 28.048 -9.918 -8.135 1.00 80.19 83 MET A O 1
ATOM 665 N N . PHE A 1 84 ? 26.529 -10.753 -6.653 1.00 83.00 84 PHE A N 1
ATOM 666 C CA . PHE A 1 84 ? 26.050 -9.468 -6.160 1.00 83.00 84 PHE A CA 1
ATOM 667 C C . PHE A 1 84 ? 27.184 -8.700 -5.475 1.00 83.00 84 PHE A C 1
ATOM 669 O O . PHE A 1 84 ? 27.950 -9.254 -4.684 1.00 83.00 84 PHE A O 1
ATOM 676 N N . ASN A 1 85 ? 27.279 -7.416 -5.787 1.00 77.75 85 ASN A N 1
ATOM 677 C CA . ASN A 1 85 ? 28.213 -6.471 -5.214 1.00 77.75 85 ASN A CA 1
ATOM 678 C C . ASN A 1 85 ? 27.439 -5.422 -4.413 1.00 77.75 85 ASN A C 1
ATOM 680 O O . ASN A 1 85 ? 26.963 -4.434 -4.972 1.00 77.75 85 ASN A O 1
ATOM 684 N N . GLY A 1 86 ? 27.371 -5.634 -3.100 1.00 76.69 86 GLY A N 1
ATOM 685 C CA . GLY A 1 86 ? 26.678 -4.744 -2.169 1.00 76.69 86 GLY A CA 1
ATOM 686 C C . GLY A 1 86 ? 27.429 -3.467 -1.792 1.00 76.69 86 GLY A C 1
ATOM 687 O O . GLY A 1 86 ? 27.070 -2.759 -0.856 1.00 76.69 86 GLY A O 1
ATOM 688 N N . ARG A 1 87 ? 28.531 -3.152 -2.481 1.00 78.69 87 ARG A N 1
ATOM 689 C CA . ARG A 1 87 ? 29.198 -1.869 -2.277 1.00 78.69 87 ARG A CA 1
ATOM 690 C C . ARG A 1 87 ? 28.325 -0.771 -2.867 1.00 78.69 87 ARG A C 1
ATOM 692 O O . ARG A 1 87 ? 28.114 -0.758 -4.072 1.00 78.69 87 ARG A O 1
ATOM 699 N N . PHE A 1 88 ? 27.918 0.188 -2.046 1.00 86.69 88 PHE A N 1
ATOM 700 C CA . PHE A 1 88 ? 27.214 1.378 -2.514 1.00 86.69 88 PHE A CA 1
ATOM 701 C C . PHE A 1 88 ? 27.957 2.084 -3.665 1.00 86.69 88 PHE A C 1
ATOM 703 O O . PHE A 1 88 ? 29.162 2.349 -3.558 1.00 86.69 88 PHE A O 1
ATOM 710 N N . SER A 1 89 ? 27.234 2.424 -4.736 1.00 85.50 89 SER A N 1
ATOM 711 C CA . SER A 1 89 ? 27.726 3.261 -5.836 1.00 85.50 89 SER A CA 1
ATOM 712 C C . SER A 1 89 ? 26.700 4.291 -6.314 1.00 85.50 89 SER A C 1
ATOM 714 O O . SER A 1 89 ? 25.488 4.118 -6.187 1.00 85.50 89 SER A O 1
ATOM 716 N N . PHE A 1 90 ? 27.200 5.390 -6.880 1.00 84.00 90 PHE A N 1
ATOM 717 C CA . PHE A 1 90 ? 26.354 6.402 -7.510 1.00 84.00 90 PHE A CA 1
ATOM 718 C C . PHE A 1 90 ? 26.154 6.156 -9.004 1.00 84.00 90 PHE A C 1
ATOM 720 O O . PHE A 1 90 ? 25.194 6.661 -9.564 1.00 84.00 90 PHE A O 1
ATOM 727 N N . ASP A 1 91 ? 27.051 5.429 -9.662 1.00 85.69 91 ASP A N 1
ATOM 728 C CA . ASP A 1 91 ? 27.141 5.339 -11.123 1.00 85.69 91 ASP A CA 1
ATOM 729 C C . ASP A 1 91 ? 26.524 4.062 -11.711 1.00 85.69 91 ASP A C 1
ATOM 731 O O . ASP A 1 91 ? 26.606 3.845 -12.919 1.00 85.69 91 ASP A O 1
ATOM 735 N N . GLY A 1 92 ? 25.924 3.215 -10.872 1.00 89.44 92 GLY A N 1
ATOM 736 C CA . GLY A 1 92 ? 25.333 1.945 -11.284 1.00 89.44 92 GLY A CA 1
ATOM 737 C C . GLY A 1 92 ? 26.358 0.848 -11.574 1.00 89.44 92 GLY A C 1
ATOM 738 O O . GLY A 1 92 ? 26.010 -0.164 -12.180 1.00 89.44 92 GLY A O 1
ATOM 739 N N . SER A 1 93 ? 27.620 1.025 -11.164 1.00 86.44 93 SER A N 1
ATOM 740 C CA . SER A 1 93 ? 28.671 0.009 -11.3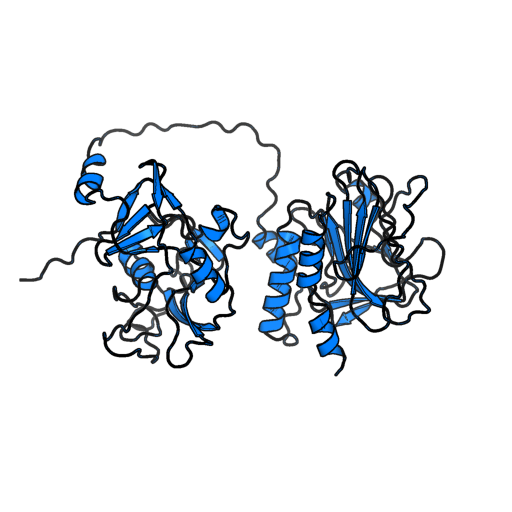36 1.00 86.44 93 SER A CA 1
ATOM 741 C C . SER A 1 93 ? 28.523 -1.193 -10.390 1.00 86.44 93 SER A C 1
ATOM 743 O O . SER A 1 93 ? 29.197 -2.213 -10.570 1.00 86.44 93 SER A O 1
ATOM 745 N N . THR A 1 94 ? 27.645 -1.091 -9.391 1.00 86.81 94 THR A N 1
ATOM 746 C CA . THR A 1 94 ? 27.374 -2.116 -8.374 1.00 86.81 94 THR A CA 1
ATOM 747 C C . THR A 1 94 ? 25.875 -2.415 -8.260 1.00 86.81 94 THR A C 1
ATOM 749 O O . THR A 1 94 ? 25.053 -1.792 -8.930 1.00 86.81 94 THR A O 1
ATOM 752 N N . ASP A 1 95 ? 25.515 -3.401 -7.434 1.00 85.88 95 ASP A N 1
ATOM 753 C CA . ASP A 1 95 ? 24.128 -3.853 -7.279 1.00 85.88 95 ASP A CA 1
ATOM 754 C C . ASP A 1 95 ? 23.336 -3.053 -6.232 1.00 85.88 95 ASP A C 1
ATOM 756 O O . ASP A 1 95 ? 22.109 -3.104 -6.230 1.00 85.88 95 ASP A O 1
ATOM 760 N N . GLU A 1 96 ? 24.012 -2.285 -5.377 1.00 87.56 96 GLU A N 1
ATOM 761 C CA . GLU A 1 96 ? 23.397 -1.383 -4.396 1.00 87.56 96 GLU A CA 1
ATOM 762 C C . GLU A 1 96 ? 23.769 0.061 -4.710 1.00 87.56 96 GLU A C 1
ATOM 764 O O . GLU A 1 96 ? 24.952 0.415 -4.733 1.00 87.56 96 GLU A O 1
ATOM 769 N N . GLY A 1 97 ? 22.776 0.918 -4.938 1.00 84.12 97 GLY A N 1
ATOM 770 C CA . GLY A 1 97 ? 23.063 2.280 -5.365 1.00 84.12 97 GLY A CA 1
ATOM 771 C C . GLY A 1 97 ? 22.054 2.894 -6.317 1.00 84.12 97 GLY A C 1
ATOM 772 O O . GLY A 1 97 ? 20.901 2.478 -6.419 1.00 84.12 97 GLY A O 1
ATOM 773 N N . TYR A 1 98 ? 22.534 3.918 -7.009 1.00 93.69 98 TYR A N 1
ATOM 774 C CA . TYR A 1 98 ? 21.782 4.718 -7.969 1.00 93.69 98 TYR A CA 1
ATOM 775 C C . TYR A 1 98 ? 22.272 4.465 -9.392 1.00 93.69 98 TYR A C 1
ATOM 777 O O . TYR A 1 98 ? 23.347 3.910 -9.604 1.00 93.69 98 TYR A O 1
ATOM 785 N N . ASN A 1 99 ? 21.492 4.927 -10.368 1.00 94.00 99 ASN A N 1
ATOM 786 C CA . ASN A 1 99 ? 21.838 4.955 -11.792 1.00 94.00 99 ASN A CA 1
ATOM 787 C C . ASN A 1 99 ? 22.174 3.573 -12.378 1.00 94.00 99 ASN A C 1
ATOM 789 O O . ASN A 1 99 ? 22.928 3.466 -13.345 1.00 94.00 99 ASN A O 1
ATOM 793 N N . ASN A 1 100 ? 21.588 2.508 -11.822 1.00 93.00 100 ASN A N 1
ATOM 794 C CA . ASN A 1 100 ? 21.703 1.167 -12.381 1.00 93.00 100 ASN A CA 1
ATOM 795 C C . ASN A 1 100 ? 20.858 1.054 -13.660 1.00 93.00 100 ASN A C 1
ATOM 797 O O . ASN A 1 100 ? 19.645 0.878 -13.611 1.00 93.00 100 ASN A O 1
ATOM 801 N N . VAL A 1 101 ? 21.526 1.152 -14.808 1.00 93.62 101 VAL A N 1
ATOM 802 C CA . VAL A 1 101 ? 20.925 1.033 -16.149 1.00 93.62 101 VAL A CA 1
ATOM 803 C C . VAL A 1 101 ? 21.071 -0.371 -16.744 1.00 93.62 101 VAL A C 1
ATOM 805 O O . VAL A 1 101 ? 20.856 -0.573 -17.939 1.00 93.62 101 VAL A O 1
ATOM 808 N N . SER A 1 102 ? 21.498 -1.353 -15.946 1.00 92.75 102 SER A N 1
ATOM 809 C CA . SER A 1 102 ? 21.675 -2.722 -16.420 1.00 92.75 102 SER A CA 1
ATOM 810 C C . SER A 1 102 ? 20.317 -3.371 -16.702 1.00 92.75 102 SER A C 1
ATOM 812 O O . SER A 1 102 ? 19.471 -3.391 -15.808 1.00 92.75 102 SER A O 1
ATOM 814 N N . PRO A 1 103 ? 20.117 -4.027 -17.863 1.00 92.19 103 PRO A N 1
ATOM 815 C CA . PRO A 1 103 ? 18.900 -4.801 -18.125 1.00 92.19 103 PRO A CA 1
ATOM 816 C C . PRO A 1 103 ? 18.778 -6.040 -17.221 1.00 92.19 103 PRO A C 1
ATOM 818 O O . PRO A 1 103 ? 17.794 -6.765 -17.295 1.00 92.19 103 PRO A O 1
ATOM 821 N N . ARG A 1 104 ? 19.768 -6.307 -16.359 1.00 91.38 104 ARG A N 1
ATOM 822 C CA . ARG A 1 104 ? 19.698 -7.342 -15.317 1.00 91.38 104 ARG A CA 1
ATOM 823 C C . ARG A 1 104 ? 18.919 -6.898 -14.077 1.00 91.38 104 ARG A C 1
ATOM 825 O O . ARG A 1 104 ? 18.659 -7.736 -13.221 1.00 91.38 104 ARG A O 1
ATOM 832 N N . SER A 1 105 ? 18.574 -5.616 -13.963 1.00 95.44 105 SER A N 1
ATOM 833 C CA . SER A 1 105 ? 17.635 -5.115 -12.960 1.00 95.44 105 SER A CA 1
ATOM 834 C C . SER A 1 105 ? 16.377 -4.614 -13.658 1.00 95.44 105 SER A C 1
ATOM 836 O O . SER A 1 105 ? 16.378 -3.541 -14.252 1.00 95.44 105 SER A O 1
ATOM 838 N N . GLU A 1 106 ? 15.303 -5.399 -13.617 1.00 97.88 106 GLU A N 1
ATOM 839 C CA . GLU A 1 106 ? 14.075 -5.113 -14.371 1.00 97.88 106 GLU A CA 1
ATOM 840 C C . GLU A 1 106 ? 13.421 -3.790 -13.957 1.00 97.88 106 GLU A C 1
ATOM 842 O O . GLU A 1 106 ? 13.125 -2.953 -14.808 1.00 97.88 106 GLU A O 1
ATOM 847 N N . LEU A 1 107 ? 13.288 -3.530 -12.653 1.00 98.12 107 LEU A N 1
ATOM 848 C CA . LEU A 1 107 ? 12.718 -2.268 -12.166 1.00 98.12 107 LEU A CA 1
ATOM 849 C C . LEU A 1 107 ? 13.639 -1.066 -12.402 1.00 98.12 107 LEU A C 1
ATOM 851 O O . LEU A 1 107 ? 13.155 -0.007 -12.805 1.00 98.12 107 LEU A O 1
ATOM 855 N N . ALA A 1 108 ? 14.951 -1.212 -12.189 1.00 96.94 108 ALA A N 1
ATOM 856 C CA . ALA A 1 108 ? 15.875 -0.103 -12.410 1.00 96.94 108 ALA A CA 1
ATOM 857 C C . ALA A 1 108 ? 15.975 0.252 -13.901 1.00 96.94 108 ALA A C 1
ATOM 859 O O . ALA A 1 108 ? 15.987 1.432 -14.249 1.00 96.94 108 ALA A O 1
ATOM 860 N N . TYR A 1 109 ? 15.964 -0.750 -14.787 1.00 96.25 109 TYR A N 1
ATOM 861 C CA . TYR A 1 109 ? 15.942 -0.548 -16.234 1.00 96.25 109 TYR A CA 1
ATOM 862 C C . TYR A 1 109 ? 14.653 0.143 -16.692 1.00 96.25 109 TYR A C 1
ATOM 864 O O . TYR A 1 109 ? 14.720 1.141 -17.416 1.00 96.25 109 TYR A O 1
ATOM 872 N N . MET A 1 110 ? 13.491 -0.309 -16.199 1.00 96.94 110 MET A N 1
ATOM 873 C CA . MET A 1 110 ? 12.212 0.363 -16.440 1.00 96.94 110 MET A CA 1
ATOM 874 C C . MET A 1 110 ? 12.273 1.841 -16.027 1.00 96.94 110 MET A C 1
ATOM 876 O O . MET A 1 110 ? 11.937 2.727 -16.810 1.00 96.94 110 MET A O 1
ATOM 880 N N . PHE A 1 111 ? 12.767 2.128 -14.824 1.00 96.50 111 PHE A N 1
ATOM 881 C CA . PHE A 1 111 ? 12.848 3.487 -14.296 1.00 96.50 111 PHE A CA 1
ATOM 882 C C . PHE A 1 111 ? 13.821 4.385 -15.079 1.00 96.50 111 PHE A C 1
ATOM 884 O O . PHE A 1 111 ? 13.435 5.446 -15.574 1.00 96.50 111 PHE A O 1
ATOM 891 N N . TYR A 1 112 ? 15.084 3.973 -15.203 1.00 95.19 112 TYR A N 1
ATOM 892 C CA . TYR A 1 112 ? 16.145 4.819 -15.749 1.00 95.19 112 TYR A CA 1
ATOM 893 C C . TYR A 1 112 ? 16.162 4.872 -17.274 1.00 95.19 112 TYR A C 1
ATOM 895 O O . TYR A 1 112 ? 16.476 5.917 -17.843 1.00 95.19 112 TYR A O 1
ATOM 903 N N . VAL A 1 113 ? 15.861 3.757 -17.941 1.00 94.62 113 VAL A N 1
ATOM 904 C CA . VAL A 1 113 ? 16.037 3.625 -19.392 1.00 94.62 113 VAL A CA 1
ATOM 905 C C . VAL A 1 113 ? 14.703 3.762 -20.112 1.00 94.62 113 VAL A C 1
ATOM 907 O O . VAL A 1 113 ? 14.554 4.648 -20.956 1.00 94.62 113 VAL A O 1
ATOM 910 N N . ASN A 1 114 ? 13.705 2.955 -19.743 1.00 92.81 114 ASN A N 1
ATOM 911 C CA . ASN A 1 114 ? 12.420 2.982 -20.443 1.00 92.81 114 ASN A CA 1
ATOM 912 C C . ASN A 1 114 ? 11.655 4.284 -20.181 1.00 92.81 114 ASN A C 1
ATOM 914 O O . ASN A 1 114 ? 11.145 4.896 -21.120 1.00 92.81 114 ASN A O 1
ATOM 918 N N . LEU A 1 115 ? 11.609 4.729 -18.922 1.00 92.56 115 LEU A N 1
ATOM 919 C CA . LEU A 1 115 ? 10.900 5.945 -18.512 1.00 92.56 115 LEU A CA 1
ATOM 920 C C . LEU A 1 115 ? 11.792 7.194 -18.466 1.00 92.56 115 LEU A C 1
ATOM 922 O O . LEU A 1 115 ? 11.274 8.304 -18.351 1.00 92.56 115 LEU A O 1
ATOM 926 N N . GLY A 1 116 ? 13.117 7.040 -18.568 1.00 91.88 116 GLY A N 1
ATOM 927 C CA . GLY A 1 116 ? 14.062 8.163 -18.577 1.00 91.88 116 GLY A CA 1
ATOM 928 C C . GLY A 1 116 ? 14.096 8.962 -17.270 1.00 91.88 116 GLY A C 1
ATOM 929 O O . GLY A 1 116 ? 14.421 10.153 -17.283 1.00 91.88 116 GLY A O 1
ATOM 930 N N . MET A 1 117 ? 13.717 8.342 -16.149 1.00 91.81 117 MET A N 1
ATOM 931 C CA . MET A 1 117 ? 13.641 9.017 -14.857 1.00 91.81 117 MET A CA 1
ATOM 932 C C . MET A 1 117 ? 15.025 9.260 -14.257 1.00 91.81 117 MET A C 1
ATOM 934 O O . MET A 1 117 ? 16.006 8.585 -14.572 1.00 91.81 117 MET A O 1
ATOM 938 N N . LYS A 1 118 ? 15.104 10.251 -13.363 1.00 91.81 118 LYS A N 1
ATOM 939 C CA . LYS A 1 118 ? 16.336 10.611 -12.654 1.00 91.81 118 LYS A CA 1
ATOM 940 C C . LYS A 1 118 ? 16.304 10.090 -11.224 1.00 91.81 118 LYS A C 1
ATOM 942 O O . LYS A 1 118 ? 15.279 10.180 -10.547 1.00 91.81 118 LYS A O 1
ATOM 947 N N . GLY A 1 119 ? 17.442 9.575 -10.767 1.00 92.50 119 GLY A N 1
ATOM 948 C CA . GLY A 1 119 ? 17.646 9.223 -9.365 1.00 92.50 119 GLY A CA 1
ATOM 949 C C . GLY A 1 119 ? 17.937 10.451 -8.510 1.00 92.50 119 GLY A C 1
ATOM 950 O O . GLY A 1 119 ? 18.145 11.543 -9.031 1.00 92.50 119 GLY A O 1
ATOM 951 N N . TYR A 1 120 ? 17.967 10.265 -7.192 1.00 90.19 120 TYR A N 1
ATOM 952 C CA . TYR A 1 120 ? 18.293 11.319 -6.231 1.00 90.19 120 TYR A CA 1
ATOM 953 C C . TYR A 1 120 ? 19.730 11.827 -6.397 1.00 90.19 120 TYR A C 1
ATOM 955 O O . TYR A 1 120 ? 19.983 13.016 -6.225 1.00 90.19 120 TYR A O 1
ATOM 963 N N . TYR A 1 121 ? 20.662 10.944 -6.762 1.00 90.75 121 TYR A N 1
ATOM 964 C CA . TYR A 1 121 ? 22.035 11.313 -7.089 1.00 90.75 121 TYR A CA 1
ATOM 965 C C . TYR A 1 121 ? 22.335 11.096 -8.566 1.00 90.75 121 TYR A C 1
ATOM 967 O O . TYR A 1 121 ? 21.906 10.101 -9.153 1.00 90.75 121 TYR A O 1
ATOM 975 N N . SER A 1 122 ? 23.141 11.989 -9.140 1.00 92.19 122 SER A N 1
ATOM 976 C CA . SER A 1 122 ? 23.735 11.795 -10.463 1.00 92.19 122 SER A CA 1
ATOM 977 C C . SER A 1 122 ? 24.823 10.714 -10.424 1.00 92.19 122 SER A C 1
ATOM 979 O O . SER A 1 122 ? 25.321 10.391 -9.343 1.00 92.19 122 SER A O 1
ATOM 981 N N . PRO A 1 123 ? 25.290 10.207 -11.582 1.00 91.88 123 PRO A N 1
ATOM 982 C CA . PRO A 1 123 ? 26.400 9.251 -11.618 1.00 91.88 123 PRO A CA 1
ATOM 983 C C . PRO A 1 123 ? 27.688 9.751 -10.946 1.00 91.88 123 PRO A C 1
ATOM 985 O O . PRO A 1 123 ? 28.491 8.959 -10.469 1.00 91.88 123 PRO A O 1
ATOM 988 N N . SER A 1 124 ? 27.885 11.072 -10.867 1.00 92.00 124 SER A N 1
ATOM 989 C CA . SER A 1 124 ? 29.020 11.690 -10.173 1.00 92.00 124 SER A CA 1
ATOM 990 C C . SER A 1 124 ? 28.756 11.977 -8.686 1.00 92.00 124 SER A C 1
ATOM 992 O O . SER A 1 124 ? 29.572 12.643 -8.053 1.00 92.00 124 SER A O 1
ATOM 994 N N . GLY A 1 125 ? 27.615 11.546 -8.138 1.00 89.56 125 GLY A N 1
ATOM 995 C CA . GLY A 1 125 ? 27.204 11.788 -6.751 1.00 89.56 125 GLY A CA 1
ATOM 996 C C . GLY A 1 125 ? 26.630 13.184 -6.479 1.00 89.56 125 GLY A C 1
ATOM 997 O O . GLY A 1 125 ? 26.531 13.587 -5.324 1.00 89.56 125 GLY A O 1
ATOM 998 N N . GLY A 1 126 ? 26.274 13.948 -7.516 1.00 91.75 126 GLY A N 1
ATOM 999 C CA . GLY A 1 126 ? 25.660 15.271 -7.355 1.00 91.75 126 GLY A CA 1
ATOM 1000 C C . GLY A 1 126 ? 24.182 15.175 -6.969 1.00 91.75 126 GLY A C 1
ATOM 1001 O O . GLY A 1 126 ? 23.496 14.267 -7.430 1.00 91.75 126 GLY A O 1
ATOM 1002 N N . ASP A 1 127 ? 23.691 16.110 -6.154 1.00 91.88 127 ASP A N 1
ATOM 1003 C CA . ASP A 1 127 ? 22.283 16.167 -5.733 1.00 91.88 127 ASP A CA 1
ATOM 1004 C C . ASP A 1 127 ? 21.347 16.449 -6.925 1.00 91.88 127 ASP A C 1
ATOM 1006 O O . ASP A 1 127 ? 21.593 17.347 -7.736 1.00 91.88 127 ASP A O 1
ATOM 1010 N N . GLN A 1 128 ? 20.277 15.662 -7.032 1.00 87.94 128 GLN A N 1
ATOM 1011 C CA . GLN A 1 128 ? 19.208 15.799 -8.022 1.00 87.94 128 GLN A CA 1
ATOM 1012 C C . GLN A 1 128 ? 17.810 15.731 -7.381 1.00 87.94 128 GLN A C 1
ATOM 1014 O O . GLN A 1 128 ? 16.828 15.455 -8.072 1.00 87.94 128 GLN A O 1
ATOM 1019 N N . SER A 1 129 ? 17.698 16.002 -6.078 1.00 84.38 129 SER A N 1
ATOM 1020 C CA . SER A 1 129 ? 16.449 15.935 -5.300 1.00 84.38 129 SER A CA 1
ATOM 1021 C C . SER A 1 129 ? 15.297 16.730 -5.926 1.00 84.38 129 SER A C 1
ATOM 1023 O O . SER A 1 129 ? 14.153 16.283 -5.934 1.00 84.38 129 SER A O 1
ATOM 1025 N N . ALA A 1 130 ? 15.607 17.876 -6.533 1.00 83.56 130 ALA A N 1
ATOM 1026 C CA . ALA A 1 130 ? 14.633 18.750 -7.179 1.00 83.56 130 ALA A CA 1
ATOM 1027 C C . ALA A 1 130 ? 14.025 18.187 -8.477 1.00 83.56 130 ALA A C 1
ATOM 1029 O O . ALA A 1 130 ? 13.100 18.796 -9.001 1.00 83.56 130 ALA A O 1
ATOM 1030 N N . VAL A 1 131 ? 14.565 17.090 -9.025 1.00 85.12 131 VAL A N 1
ATOM 1031 C CA . VAL A 1 131 ? 14.151 16.522 -10.322 1.00 85.12 131 VAL A CA 1
ATOM 1032 C C . VAL A 1 131 ? 14.003 14.998 -10.315 1.00 85.12 131 VAL A C 1
ATOM 1034 O O . VAL A 1 131 ? 13.789 14.407 -11.374 1.00 85.12 131 VAL A O 1
ATOM 1037 N N . CYS A 1 132 ? 14.167 14.341 -9.164 1.00 86.19 132 CYS A N 1
ATOM 1038 C CA . CYS A 1 132 ? 14.190 12.884 -9.086 1.00 86.19 132 CYS A CA 1
ATOM 1039 C C . CYS A 1 132 ? 12.796 12.257 -8.951 1.00 86.19 132 CYS A C 1
ATOM 1041 O O . CYS A 1 132 ? 11.821 12.906 -8.556 1.00 86.19 132 CYS A O 1
ATOM 1043 N N . GLY A 1 133 ? 12.728 10.967 -9.277 1.00 86.75 133 GLY A N 1
ATOM 1044 C CA . GLY A 1 133 ? 11.530 10.148 -9.131 1.00 86.75 133 GLY A CA 1
ATOM 1045 C C . GLY A 1 133 ? 10.405 10.475 -10.125 1.00 86.75 133 GLY A C 1
ATOM 1046 O O . GLY A 1 133 ? 10.526 11.384 -10.949 1.00 86.75 133 GLY A O 1
ATOM 1047 N N . PRO A 1 134 ? 9.272 9.754 -10.045 1.00 80.38 134 PRO A N 1
ATOM 1048 C CA . PRO A 1 134 ? 8.164 9.885 -10.986 1.00 80.38 134 PRO A CA 1
ATOM 1049 C C . PRO A 1 134 ? 7.468 11.247 -10.919 1.00 80.38 134 PRO A C 1
ATOM 1051 O O . PRO A 1 134 ? 6.974 11.742 -11.927 1.00 80.38 134 PRO A O 1
ATOM 1054 N N . ALA A 1 135 ? 7.445 11.868 -9.737 1.00 73.81 135 ALA A N 1
ATOM 1055 C CA . ALA A 1 135 ? 6.891 13.205 -9.537 1.00 73.81 135 ALA A CA 1
ATOM 1056 C C . ALA A 1 135 ? 7.837 14.329 -10.007 1.00 73.81 135 ALA A C 1
ATOM 1058 O O . ALA A 1 135 ? 7.437 15.490 -10.043 1.00 73.81 135 ALA A O 1
ATOM 1059 N N . GLY A 1 136 ? 9.089 14.002 -10.358 1.00 77.12 136 GLY A N 1
ATOM 1060 C CA . GLY A 1 136 ? 10.087 14.975 -10.803 1.00 77.12 136 GLY A CA 1
ATOM 1061 C C . GLY A 1 136 ? 10.494 15.982 -9.726 1.00 77.12 136 GLY A C 1
ATOM 1062 O O . GLY A 1 136 ? 10.953 17.063 -10.064 1.00 77.12 136 GLY A O 1
ATOM 1063 N N . ASN A 1 137 ? 10.287 15.659 -8.449 1.00 74.75 137 ASN A N 1
ATOM 1064 C CA . ASN A 1 137 ? 10.615 16.497 -7.291 1.00 74.75 137 ASN A CA 1
ATOM 1065 C C . ASN A 1 137 ? 10.927 15.668 -6.022 1.00 74.75 137 ASN A C 1
ATOM 1067 O O . ASN A 1 137 ? 10.864 16.188 -4.908 1.00 74.75 137 ASN A O 1
ATOM 1071 N N . GLY A 1 138 ? 11.169 14.359 -6.171 1.00 67.25 138 GLY A N 1
ATOM 1072 C CA . GLY A 1 138 ? 11.486 13.442 -5.072 1.00 67.25 138 GLY A CA 1
ATOM 1073 C C . GLY A 1 138 ? 10.359 13.194 -4.067 1.00 67.25 138 GLY A C 1
ATOM 1074 O O . GLY A 1 138 ? 10.608 12.640 -2.995 1.00 67.25 138 GLY A O 1
ATOM 1075 N N . GLN A 1 139 ? 9.121 13.602 -4.360 1.00 72.38 139 GLN A N 1
ATOM 1076 C CA . GLN A 1 139 ? 8.032 13.548 -3.390 1.00 72.38 139 GLN A CA 1
ATOM 1077 C C . GLN A 1 139 ? 7.441 12.138 -3.236 1.00 72.38 139 GLN A C 1
ATOM 1079 O O . GLN A 1 139 ? 7.046 11.497 -4.212 1.00 72.38 139 GLN A O 1
ATOM 1084 N N . ARG A 1 140 ? 7.348 11.656 -1.988 1.00 69.31 140 ARG A N 1
ATOM 1085 C CA . ARG A 1 140 ? 6.828 10.320 -1.638 1.00 69.31 140 ARG A CA 1
ATOM 1086 C C . ARG A 1 140 ? 5.309 10.230 -1.752 1.00 69.31 140 ARG A C 1
ATOM 1088 O O . ARG A 1 140 ? 4.602 11.154 -1.358 1.00 69.31 140 ARG A O 1
ATOM 1095 N N . GLY A 1 141 ? 4.816 9.066 -2.173 1.00 61.62 141 GLY A N 1
ATOM 1096 C CA . GLY A 1 141 ? 3.396 8.697 -2.097 1.00 61.62 141 GLY A CA 1
ATOM 1097 C C . GLY A 1 141 ? 2.527 9.248 -3.228 1.00 61.62 141 GLY A C 1
ATOM 1098 O O . GLY A 1 141 ? 1.316 9.066 -3.202 1.00 61.62 141 GLY A O 1
ATOM 1099 N N . TYR A 1 142 ? 3.135 9.898 -4.220 1.00 72.19 142 TYR A N 1
ATOM 1100 C CA . TYR A 1 142 ? 2.442 10.356 -5.421 1.00 72.19 142 TYR A CA 1
ATOM 1101 C C . TYR A 1 142 ? 2.164 9.183 -6.348 1.00 72.19 142 TYR A C 1
ATOM 1103 O O . TYR A 1 142 ? 2.993 8.287 -6.473 1.00 72.19 142 TYR A O 1
ATOM 1111 N N . VAL A 1 143 ? 1.022 9.217 -7.023 1.00 80.81 143 VAL A N 1
ATOM 1112 C CA . VAL A 1 143 ? 0.690 8.288 -8.102 1.00 80.81 143 VAL A CA 1
ATOM 1113 C C . VAL A 1 143 ? 0.715 9.081 -9.398 1.00 80.81 143 VAL A C 1
ATOM 1115 O O . VAL A 1 143 ? 0.039 10.104 -9.505 1.00 80.81 143 VAL A O 1
ATOM 1118 N N . VAL A 1 144 ? 1.520 8.648 -10.363 1.00 82.75 144 VAL A N 1
ATOM 1119 C CA . VAL A 1 144 ? 1.687 9.344 -11.641 1.00 82.75 144 VAL A CA 1
ATOM 1120 C C . VAL A 1 144 ? 1.530 8.384 -12.813 1.00 82.75 144 VAL A C 1
ATOM 1122 O O . VAL A 1 144 ? 1.846 7.200 -12.726 1.00 82.75 144 VAL A O 1
ATOM 1125 N N . ASN A 1 145 ? 1.084 8.916 -13.945 1.00 86.81 145 ASN A N 1
ATOM 1126 C CA . ASN A 1 145 ? 1.179 8.219 -15.221 1.00 86.81 145 ASN A CA 1
ATOM 1127 C C . ASN A 1 145 ? 2.476 8.665 -15.903 1.00 86.81 145 ASN A C 1
ATOM 1129 O O . ASN A 1 145 ? 2.655 9.856 -16.158 1.00 86.81 145 ASN A O 1
ATOM 1133 N N . ALA A 1 146 ? 3.375 7.725 -16.180 1.00 84.38 146 ALA A N 1
ATOM 1134 C CA . ALA A 1 146 ? 4.696 7.992 -16.739 1.00 84.38 146 ALA A CA 1
ATOM 1135 C C . ALA A 1 146 ? 4.806 7.363 -18.131 1.00 84.38 146 ALA A C 1
ATOM 1137 O O . ALA A 1 146 ? 5.018 6.159 -18.275 1.00 84.38 146 ALA A O 1
ATOM 1138 N N . GLY A 1 147 ? 4.620 8.182 -19.168 1.00 86.62 147 GLY A N 1
ATOM 1139 C CA . GLY A 1 147 ? 4.536 7.693 -20.543 1.00 86.62 147 GLY A CA 1
ATOM 1140 C C . GLY A 1 147 ? 3.419 6.645 -20.690 1.00 86.62 147 GLY A C 1
ATOM 1141 O O . GLY A 1 147 ? 2.266 6.946 -20.355 1.00 86.62 147 GLY A O 1
ATOM 1142 N N . PRO A 1 148 ? 3.724 5.426 -21.177 1.00 89.19 148 PRO A N 1
ATOM 1143 C CA . PRO A 1 148 ? 2.728 4.370 -21.302 1.00 89.19 148 PRO A CA 1
ATOM 1144 C C . PRO A 1 148 ? 2.353 3.736 -19.954 1.00 89.19 148 PRO A C 1
ATOM 1146 O O . PRO A 1 148 ? 1.285 3.146 -19.867 1.00 89.19 148 PRO A O 1
ATOM 1149 N N . VAL A 1 149 ? 3.162 3.872 -18.898 1.00 94.69 149 VAL A N 1
ATOM 1150 C CA . VAL A 1 149 ? 2.874 3.293 -17.574 1.00 94.69 149 VAL A CA 1
ATOM 1151 C C . VAL A 1 149 ? 1.794 4.101 -16.854 1.00 94.69 149 VAL A C 1
ATOM 1153 O O . VAL A 1 149 ? 1.833 5.336 -16.824 1.00 94.69 149 VAL A O 1
ATOM 1156 N N . LYS A 1 150 ? 0.838 3.401 -16.240 1.00 93.44 150 LYS A N 1
ATOM 1157 C CA . LYS A 1 150 ? -0.236 3.964 -15.420 1.00 93.44 150 LYS A CA 1
ATOM 1158 C C . LYS A 1 150 ? -0.032 3.652 -13.945 1.00 93.44 150 LYS A C 1
ATOM 1160 O O . LYS A 1 150 ? 0.536 2.623 -13.596 1.00 93.44 150 LYS A O 1
ATOM 1165 N N . ASN A 1 151 ? -0.525 4.545 -13.093 1.00 91.00 151 ASN A N 1
ATOM 1166 C CA . ASN A 1 151 ? -0.538 4.395 -11.636 1.00 91.00 151 ASN A CA 1
ATOM 1167 C C . ASN A 1 151 ? 0.832 4.067 -11.012 1.00 91.00 151 ASN A C 1
ATOM 1169 O O . ASN A 1 151 ? 0.917 3.346 -10.018 1.00 91.00 151 ASN A O 1
ATOM 1173 N N . LEU A 1 152 ? 1.916 4.606 -11.572 1.00 93.06 152 LEU A N 1
ATOM 1174 C CA . LEU A 1 152 ? 3.249 4.451 -11.006 1.00 93.06 152 LEU A CA 1
ATOM 1175 C C . LEU A 1 152 ? 3.334 5.211 -9.686 1.00 93.06 152 LEU A C 1
ATOM 1177 O O . LEU A 1 152 ? 3.170 6.431 -9.640 1.00 93.06 152 LEU A O 1
ATOM 1181 N N . MET A 1 153 ? 3.607 4.487 -8.608 1.00 87.19 153 MET A N 1
ATOM 1182 C CA . MET A 1 153 ? 3.776 5.071 -7.290 1.00 87.19 153 MET A CA 1
ATOM 1183 C C . MET A 1 153 ? 5.197 5.611 -7.133 1.00 87.19 153 MET A C 1
ATOM 1185 O O . MET A 1 153 ? 6.182 4.928 -7.391 1.00 87.19 153 MET A O 1
ATOM 1189 N N . SER A 1 154 ? 5.319 6.828 -6.621 1.00 85.88 154 SER A N 1
ATOM 1190 C CA . SER A 1 154 ? 6.562 7.368 -6.074 1.00 85.88 154 SER A CA 1
ATOM 1191 C C . SER A 1 154 ? 6.822 6.720 -4.708 1.00 85.88 154 SER A C 1
ATOM 1193 O O . SER A 1 154 ? 6.567 7.302 -3.645 1.00 85.88 154 SER A O 1
ATOM 1195 N N . TYR A 1 155 ? 7.189 5.440 -4.751 1.00 89.56 155 TYR A N 1
ATOM 1196 C CA . TYR A 1 155 ? 7.366 4.561 -3.601 1.00 89.56 155 TYR A CA 1
ATOM 1197 C C . TYR A 1 155 ? 8.302 3.393 -3.943 1.00 89.56 155 TYR A C 1
ATOM 1199 O O . TYR A 1 155 ? 8.841 3.296 -5.044 1.00 89.56 155 TYR A O 1
ATOM 1207 N N . ILE A 1 156 ? 8.475 2.495 -2.980 1.00 93.62 156 ILE A N 1
ATOM 1208 C CA . ILE A 1 156 ? 9.350 1.337 -3.078 1.00 93.62 156 ILE A CA 1
ATOM 1209 C C . ILE A 1 156 ? 8.589 0.133 -3.631 1.00 93.62 156 ILE A C 1
ATOM 1211 O O . ILE A 1 156 ? 7.484 -0.180 -3.180 1.00 93.62 156 ILE A O 1
ATOM 1215 N N . TYR A 1 157 ? 9.219 -0.554 -4.577 1.00 98.25 157 TYR A N 1
ATOM 1216 C CA . TYR A 1 157 ? 8.712 -1.736 -5.250 1.00 98.25 157 TYR A CA 1
ATOM 1217 C C . TYR A 1 157 ? 9.504 -2.985 -4.884 1.00 98.25 157 TYR A C 1
ATOM 1219 O O . TYR A 1 157 ? 10.735 -2.961 -4.818 1.00 98.25 157 TYR A O 1
ATOM 1227 N N . TRP A 1 158 ? 8.796 -4.098 -4.696 1.00 98.38 158 TRP A N 1
ATOM 1228 C CA . TRP A 1 158 ? 9.430 -5.401 -4.530 1.00 98.38 158 TRP A CA 1
ATOM 1229 C C . TRP A 1 158 ? 9.985 -5.925 -5.853 1.00 98.38 158 TRP A C 1
ATOM 1231 O O . TRP A 1 158 ? 9.290 -5.930 -6.869 1.00 98.38 158 TRP A O 1
ATOM 1241 N N . THR A 1 159 ? 11.194 -6.482 -5.806 1.00 98.31 159 THR A N 1
ATOM 1242 C CA . THR A 1 159 ? 11.614 -7.486 -6.790 1.00 98.31 159 THR A CA 1
ATOM 1243 C C . THR A 1 159 ? 11.209 -8.882 -6.297 1.00 98.31 159 THR A C 1
ATOM 1245 O O . THR A 1 159 ? 11.037 -9.103 -5.101 1.00 98.31 159 THR A O 1
ATOM 1248 N N . GLY A 1 160 ? 11.133 -9.869 -7.184 1.00 96.69 160 GLY A N 1
ATOM 1249 C CA . GLY A 1 160 ? 10.987 -11.289 -6.856 1.00 96.69 160 GLY A CA 1
ATOM 1250 C C . GLY A 1 160 ? 12.297 -11.980 -6.470 1.00 96.69 160 GLY A C 1
ATOM 1251 O O . GLY A 1 160 ? 12.341 -13.205 -6.453 1.00 96.69 160 GLY A O 1
ATOM 1252 N N . THR A 1 161 ? 13.380 -11.238 -6.213 1.00 96.06 161 THR A N 1
ATOM 1253 C CA . THR A 1 161 ? 14.704 -11.819 -5.929 1.00 96.06 161 THR A CA 1
ATOM 1254 C C . THR A 1 161 ? 15.052 -11.667 -4.453 1.00 96.06 161 THR A C 1
ATOM 1256 O O . THR A 1 161 ? 15.158 -10.552 -3.943 1.00 96.06 161 THR A O 1
ATOM 1259 N N . ALA A 1 162 ? 15.251 -12.789 -3.765 1.00 89.12 162 ALA A N 1
ATOM 1260 C CA . ALA A 1 162 ? 15.759 -12.799 -2.397 1.00 89.12 162 ALA A CA 1
ATOM 1261 C C . ALA A 1 162 ? 17.255 -12.427 -2.358 1.00 89.12 162 ALA A C 1
ATOM 1263 O O . ALA A 1 162 ? 17.972 -12.588 -3.347 1.00 89.12 162 ALA A O 1
ATOM 1264 N N . VAL A 1 163 ? 17.736 -11.925 -1.222 1.00 82.25 163 VAL A N 1
ATOM 1265 C CA . VAL A 1 163 ? 19.149 -11.546 -1.057 1.00 82.25 163 VAL A CA 1
ATOM 1266 C C . VAL A 1 163 ? 19.942 -12.698 -0.472 1.00 82.25 163 VAL A C 1
ATOM 1268 O O . VAL A 1 163 ? 19.634 -13.165 0.617 1.00 82.25 163 VAL A O 1
ATOM 1271 N N . GLU A 1 164 ? 21.022 -13.096 -1.131 1.00 76.38 164 GLU A N 1
ATOM 1272 C CA . GLU A 1 164 ? 21.984 -14.051 -0.575 1.00 76.38 164 GLU A CA 1
ATOM 1273 C C . GLU A 1 164 ? 22.968 -13.361 0.392 1.00 76.38 164 GLU A C 1
ATOM 1275 O O . GLU A 1 164 ? 23.388 -12.233 0.127 1.00 76.38 164 GLU A O 1
ATOM 1280 N N . PRO A 1 165 ? 23.383 -14.009 1.500 1.00 71.06 165 PRO A N 1
ATOM 1281 C CA . PRO A 1 165 ? 22.985 -15.343 1.971 1.00 71.06 165 PRO A CA 1
ATOM 1282 C C . PRO A 1 165 ? 21.703 -15.348 2.832 1.00 71.06 165 PRO A C 1
ATOM 1284 O O . PRO A 1 165 ? 21.382 -16.345 3.473 1.00 71.06 165 PRO A O 1
ATOM 1287 N N . TYR A 1 166 ? 20.992 -14.223 2.923 1.00 74.81 166 TYR A N 1
ATOM 1288 C CA . TYR A 1 166 ? 19.860 -14.005 3.834 1.00 74.81 166 TYR A CA 1
ATOM 1289 C C . TYR A 1 166 ? 18.503 -14.167 3.144 1.00 74.81 166 TYR A C 1
ATOM 1291 O O . TYR A 1 166 ? 17.605 -13.333 3.300 1.00 74.81 166 TYR A O 1
ATOM 1299 N N . VAL A 1 167 ? 18.361 -15.244 2.372 1.00 76.00 167 VAL A N 1
ATOM 1300 C CA . VAL A 1 167 ? 17.209 -15.478 1.487 1.00 76.00 167 VAL A CA 1
ATOM 1301 C C . VAL A 1 167 ? 15.893 -15.724 2.219 1.00 76.00 167 VAL A C 1
ATOM 1303 O O . VAL A 1 167 ? 14.832 -15.714 1.603 1.00 76.00 167 VAL A O 1
ATOM 1306 N N . ASP A 1 168 ? 15.951 -15.941 3.526 1.00 69.19 168 ASP A N 1
ATOM 1307 C CA . ASP A 1 168 ? 14.816 -16.116 4.429 1.00 69.19 168 ASP A CA 1
ATOM 1308 C C . ASP A 1 168 ? 14.356 -14.803 5.082 1.00 69.19 168 ASP A C 1
ATOM 1310 O O . ASP A 1 168 ? 13.286 -14.751 5.688 1.00 69.19 168 ASP A O 1
ATOM 1314 N N . ARG A 1 169 ? 15.171 -13.746 4.989 1.00 67.06 169 ARG A N 1
ATOM 1315 C CA . ARG A 1 169 ? 14.951 -12.481 5.700 1.00 67.06 169 ARG A CA 1
ATOM 1316 C C . ARG A 1 169 ? 14.849 -11.289 4.782 1.00 67.06 169 ARG A C 1
ATOM 1318 O O . ARG A 1 169 ? 14.037 -10.418 5.063 1.00 67.06 169 ARG A O 1
ATOM 1325 N N . ASN A 1 170 ? 15.639 -11.246 3.712 1.00 76.94 170 ASN A N 1
ATOM 1326 C CA . ASN A 1 170 ? 15.778 -10.056 2.885 1.00 76.94 170 ASN A CA 1
ATOM 1327 C C . ASN A 1 170 ? 15.442 -10.332 1.423 1.00 76.94 170 ASN A C 1
ATOM 1329 O O . ASN A 1 170 ? 15.692 -11.419 0.894 1.00 76.94 170 ASN A O 1
ATOM 1333 N N . ALA A 1 171 ? 14.889 -9.322 0.766 1.00 88.06 171 ALA A N 1
ATOM 1334 C CA . ALA A 1 171 ? 14.650 -9.320 -0.664 1.00 88.06 171 ALA A CA 1
ATOM 1335 C C . ALA A 1 171 ? 15.049 -7.982 -1.271 1.00 88.06 171 ALA A C 1
ATOM 1337 O O . ALA A 1 171 ? 14.973 -6.937 -0.623 1.00 88.06 171 ALA A O 1
ATOM 1338 N N . TRP A 1 172 ? 15.480 -8.030 -2.526 1.00 96.25 172 TRP A N 1
ATOM 1339 C CA . TRP A 1 172 ? 15.818 -6.839 -3.281 1.00 96.25 172 TRP A CA 1
ATOM 1340 C C . TRP A 1 172 ? 14.567 -6.010 -3.561 1.00 96.25 172 TRP A C 1
ATOM 1342 O O . TRP A 1 172 ? 13.487 -6.537 -3.852 1.00 96.25 172 TRP A O 1
ATOM 1352 N N . MET A 1 173 ? 14.738 -4.700 -3.512 1.00 96.88 173 MET A N 1
ATOM 1353 C CA . MET A 1 173 ? 13.719 -3.702 -3.770 1.00 96.88 173 MET A CA 1
ATOM 1354 C C . MET A 1 173 ? 14.280 -2.592 -4.657 1.00 96.88 173 MET A C 1
ATOM 1356 O O . MET A 1 173 ? 15.494 -2.415 -4.791 1.00 96.88 173 MET A O 1
ATOM 1360 N N . PHE A 1 174 ? 13.372 -1.846 -5.272 1.00 98.19 174 PHE A N 1
ATOM 1361 C CA . PHE A 1 174 ? 13.707 -0.636 -5.999 1.00 98.19 174 PHE A CA 1
ATOM 1362 C C . PHE A 1 174 ? 12.836 0.511 -5.504 1.00 98.19 174 PHE A C 1
ATOM 1364 O O . PHE A 1 174 ? 11.612 0.471 -5.610 1.00 98.19 174 PHE A O 1
ATOM 1371 N N . ASP A 1 175 ? 13.466 1.540 -4.958 1.00 95.31 175 ASP A N 1
ATOM 1372 C CA . ASP A 1 175 ? 12.806 2.768 -4.559 1.00 95.31 175 ASP A CA 1
ATOM 1373 C C . ASP A 1 175 ? 12.632 3.678 -5.773 1.00 95.31 175 ASP A C 1
ATOM 1375 O O . ASP A 1 175 ? 13.553 4.400 -6.159 1.00 95.31 175 ASP A O 1
ATOM 1379 N N . ALA A 1 176 ? 11.440 3.662 -6.371 1.00 93.69 176 ALA A N 1
ATOM 1380 C CA . ALA A 1 176 ? 11.132 4.534 -7.493 1.00 93.69 176 ALA A CA 1
ATOM 1381 C C . ALA A 1 176 ? 11.117 6.009 -7.071 1.00 93.69 176 ALA A C 1
ATOM 1383 O O . ALA A 1 176 ? 11.420 6.859 -7.897 1.00 93.69 176 ALA A O 1
ATOM 1384 N N . GLN A 1 177 ? 10.852 6.341 -5.800 1.00 88.94 177 GLN A N 1
ATOM 1385 C CA . GLN A 1 177 ? 10.891 7.729 -5.328 1.00 88.94 177 GLN A CA 1
ATOM 1386 C C . GLN A 1 177 ? 12.274 8.356 -5.554 1.00 88.94 177 GLN A C 1
ATOM 1388 O O . GLN A 1 177 ? 12.377 9.517 -5.952 1.00 88.94 177 GLN A O 1
ATOM 1393 N N . TYR A 1 178 ? 13.332 7.580 -5.315 1.00 88.62 178 TYR A N 1
ATOM 1394 C CA . TYR A 1 178 ? 14.712 8.060 -5.363 1.00 88.62 178 TYR A CA 1
ATOM 1395 C C . TYR A 1 178 ? 15.560 7.428 -6.470 1.00 88.62 178 TYR A C 1
ATOM 1397 O O . TYR A 1 178 ? 16.707 7.832 -6.656 1.00 88.62 178 TYR A O 1
ATOM 1405 N N . GLY A 1 179 ? 15.033 6.463 -7.219 1.00 92.88 179 GLY A N 1
ATOM 1406 C CA . GLY A 1 179 ? 15.813 5.660 -8.161 1.00 92.88 179 GLY A CA 1
ATOM 1407 C C . GLY A 1 179 ? 16.872 4.796 -7.465 1.00 92.88 179 GLY A C 1
ATOM 1408 O O . GLY A 1 179 ? 17.963 4.607 -7.993 1.00 92.88 179 GLY A O 1
ATOM 1409 N N . PHE A 1 180 ? 16.602 4.329 -6.247 1.00 93.62 180 PHE A N 1
ATOM 1410 C CA . PHE A 1 180 ? 17.592 3.636 -5.426 1.00 93.62 180 PHE A CA 1
ATOM 1411 C C . PHE A 1 180 ? 17.328 2.133 -5.389 1.00 93.62 180 PHE A C 1
ATOM 1413 O O . PHE A 1 180 ? 16.233 1.699 -5.046 1.00 93.62 180 PHE A O 1
ATOM 1420 N N . GLN A 1 181 ? 18.340 1.331 -5.704 1.00 96.38 181 GLN A N 1
ATOM 1421 C CA . GLN A 1 181 ? 18.278 -0.119 -5.567 1.00 96.38 181 GLN A CA 1
ATOM 1422 C C . GLN A 1 181 ? 18.973 -0.560 -4.281 1.00 96.38 181 GLN A C 1
ATOM 1424 O O . GLN A 1 181 ? 20.136 -0.219 -4.050 1.00 96.38 181 GLN A O 1
ATOM 1429 N N . ASN A 1 182 ? 18.267 -1.340 -3.465 1.00 90.31 182 ASN A N 1
ATOM 1430 C CA . ASN A 1 182 ? 18.789 -1.944 -2.240 1.00 90.31 182 ASN A CA 1
ATOM 1431 C C . ASN A 1 182 ? 17.935 -3.169 -1.877 1.00 90.31 182 ASN A C 1
ATOM 1433 O O . ASN A 1 182 ? 17.204 -3.695 -2.711 1.00 90.31 182 ASN A O 1
ATOM 1437 N N . PHE A 1 183 ? 17.994 -3.630 -0.638 1.00 86.56 183 PHE A N 1
ATOM 1438 C CA . PHE A 1 183 ? 17.188 -4.711 -0.118 1.00 86.56 183 PHE A CA 1
ATOM 1439 C C . PHE A 1 183 ? 16.585 -4.354 1.229 1.00 86.56 183 PHE A C 1
ATOM 1441 O O . PHE A 1 183 ? 17.204 -3.648 2.018 1.00 86.56 183 PHE A O 1
ATOM 1448 N N . TYR A 1 184 ? 15.405 -4.904 1.496 1.00 80.69 184 TYR A N 1
ATOM 1449 C CA . TYR A 1 184 ? 14.629 -4.726 2.724 1.00 80.69 184 TYR A CA 1
ATOM 1450 C C . TYR A 1 184 ? 14.214 -6.074 3.309 1.00 80.69 184 TYR A C 1
ATOM 1452 O O . TYR A 1 184 ? 14.441 -7.125 2.699 1.00 80.69 184 TYR A O 1
ATOM 1460 N N . ASN A 1 185 ? 13.629 -6.047 4.508 1.00 84.38 185 ASN A N 1
ATOM 1461 C CA . ASN A 1 185 ? 13.137 -7.247 5.161 1.00 84.38 185 ASN A CA 1
ATOM 1462 C C . ASN A 1 185 ? 11.898 -7.759 4.415 1.00 84.38 185 ASN A C 1
ATOM 1464 O O . ASN A 1 185 ? 11.011 -6.993 4.061 1.00 84.38 185 ASN A O 1
ATOM 1468 N N . GLN A 1 186 ? 11.785 -9.067 4.205 1.00 75.19 186 GLN A N 1
ATOM 1469 C CA . GLN A 1 186 ? 10.676 -9.676 3.466 1.00 75.19 186 GLN A CA 1
ATOM 1470 C C . GLN A 1 186 ? 9.298 -9.440 4.108 1.00 75.19 186 GLN A C 1
ATOM 1472 O O . GLN A 1 186 ? 8.277 -9.638 3.444 1.00 75.19 186 GLN A O 1
ATOM 1477 N N . ASN A 1 187 ? 9.254 -9.021 5.375 1.00 66.12 187 ASN A N 1
ATOM 1478 C CA . ASN A 1 187 ? 8.024 -8.648 6.069 1.00 66.12 187 ASN A CA 1
ATOM 1479 C C . ASN A 1 187 ? 7.576 -7.202 5.793 1.00 66.12 187 ASN A C 1
ATOM 1481 O O . ASN A 1 187 ? 6.441 -6.871 6.128 1.00 66.12 187 ASN A O 1
ATOM 1485 N N . ASP A 1 188 ? 8.416 -6.367 5.172 1.00 71.50 188 ASP A N 1
ATOM 1486 C CA . ASP A 1 188 ? 8.066 -4.988 4.829 1.00 71.50 188 ASP A CA 1
ATOM 1487 C C . ASP A 1 188 ? 6.952 -4.932 3.769 1.00 71.50 188 ASP A C 1
ATOM 1489 O O . ASP A 1 188 ? 6.818 -5.800 2.903 1.00 71.50 188 ASP A O 1
ATOM 1493 N N . MET A 1 189 ? 6.135 -3.882 3.823 1.00 81.00 189 MET A N 1
ATOM 1494 C CA . MET A 1 189 ? 4.943 -3.737 2.985 1.00 81.00 189 MET A CA 1
ATOM 1495 C C . MET A 1 189 ? 5.215 -2.791 1.813 1.00 81.00 189 MET A C 1
ATOM 1497 O O . MET A 1 189 ? 5.063 -1.574 1.938 1.00 81.00 189 MET A O 1
ATOM 1501 N N . LEU A 1 190 ? 5.611 -3.345 0.664 1.00 86.00 190 LEU A N 1
ATOM 1502 C CA . LEU A 1 190 ? 6.018 -2.579 -0.524 1.00 86.00 190 LEU A CA 1
ATOM 1503 C C . LEU A 1 190 ? 5.107 -2.873 -1.724 1.00 86.00 190 LEU A C 1
ATOM 1505 O O . LEU A 1 190 ? 4.303 -3.810 -1.697 1.00 86.00 190 LEU A O 1
ATOM 1509 N N . CYS A 1 191 ? 5.219 -2.058 -2.773 1.00 93.62 191 CYS A N 1
ATOM 1510 C CA . CYS A 1 191 ? 4.376 -2.158 -3.962 1.00 93.62 191 CYS A CA 1
ATOM 1511 C C . CYS A 1 191 ? 4.809 -3.340 -4.855 1.00 93.62 191 CYS A C 1
ATOM 1513 O O . CYS A 1 191 ? 5.981 -3.441 -5.224 1.00 93.62 191 CYS A O 1
ATOM 1515 N N . PRO A 1 192 ? 3.898 -4.246 -5.236 1.00 94.44 192 PRO A N 1
ATOM 1516 C CA . PRO A 1 192 ? 4.148 -5.248 -6.269 1.00 94.44 192 PRO A CA 1
ATOM 1517 C C . PRO A 1 192 ? 3.859 -4.673 -7.657 1.00 94.44 192 PRO A C 1
ATOM 1519 O O . PRO A 1 192 ? 2.842 -4.011 -7.849 1.00 94.44 192 PRO A O 1
ATOM 1522 N N . TRP A 1 193 ? 4.688 -5.006 -8.645 1.00 98.44 193 TRP A N 1
ATOM 1523 C CA . TRP A 1 193 ? 4.394 -4.737 -10.053 1.00 98.44 193 TRP A CA 1
ATOM 1524 C C . TRP A 1 193 ? 4.587 -6.016 -10.861 1.00 98.44 193 TRP A C 1
ATOM 1526 O O . TRP A 1 193 ? 5.695 -6.531 -10.954 1.00 98.44 193 TRP A O 1
ATOM 1536 N N . ALA A 1 194 ? 3.500 -6.575 -11.389 1.00 98.38 194 ALA A N 1
ATOM 1537 C CA . ALA A 1 194 ? 3.559 -7.847 -12.098 1.00 98.38 194 ALA A CA 1
ATOM 1538 C C . ALA A 1 194 ? 4.202 -7.713 -13.487 1.00 98.38 194 ALA A C 1
ATOM 1540 O O . ALA A 1 194 ? 3.881 -6.805 -14.260 1.00 98.38 194 ALA A O 1
ATOM 1541 N N . VAL A 1 195 ? 5.054 -8.686 -13.799 1.00 98.62 195 VAL A N 1
ATOM 1542 C CA . VAL A 1 195 ? 5.638 -8.918 -15.121 1.00 98.62 195 VAL A CA 1
ATOM 1543 C C . VAL A 1 195 ? 5.467 -10.375 -15.531 1.00 98.62 195 VAL A C 1
ATOM 1545 O O . VAL A 1 195 ? 5.274 -11.255 -14.690 1.00 98.62 195 VAL A O 1
ATOM 1548 N N . HIS A 1 196 ? 5.560 -10.636 -16.824 1.00 98.31 196 HIS A N 1
ATOM 1549 C CA . HIS A 1 196 ? 5.547 -11.965 -17.413 1.00 98.31 196 HIS A CA 1
ATOM 1550 C C . HIS A 1 196 ? 6.753 -12.117 -18.343 1.00 98.31 196 HIS A C 1
ATOM 1552 O O . HIS A 1 196 ? 7.130 -11.165 -19.023 1.00 98.31 196 HIS A O 1
ATOM 1558 N N . ASP A 1 197 ? 7.350 -13.307 -18.388 1.00 97.44 197 ASP A N 1
ATOM 1559 C CA . ASP A 1 197 ? 8.448 -13.603 -19.313 1.00 97.44 197 ASP A CA 1
ATOM 1560 C C . ASP A 1 197 ? 7.938 -13.625 -20.765 1.00 97.44 197 ASP A C 1
ATOM 1562 O O . ASP A 1 197 ? 6.921 -14.252 -21.073 1.00 97.44 197 ASP A O 1
ATOM 1566 N N . GLY A 1 198 ? 8.641 -12.952 -21.666 1.00 95.50 198 GLY A N 1
ATOM 1567 C CA . GLY A 1 198 ? 8.322 -12.879 -23.084 1.00 95.50 198 GLY A CA 1
ATOM 1568 C C . GLY A 1 198 ? 7.139 -11.982 -23.449 1.00 95.50 198 GLY A C 1
ATOM 1569 O O . GLY A 1 198 ? 6.493 -11.341 -22.613 1.00 95.50 198 GLY A O 1
ATOM 1570 N N . ASN A 1 199 ? 6.831 -11.964 -24.745 1.00 94.62 199 ASN A N 1
ATOM 1571 C CA . ASN A 1 199 ? 5.652 -11.3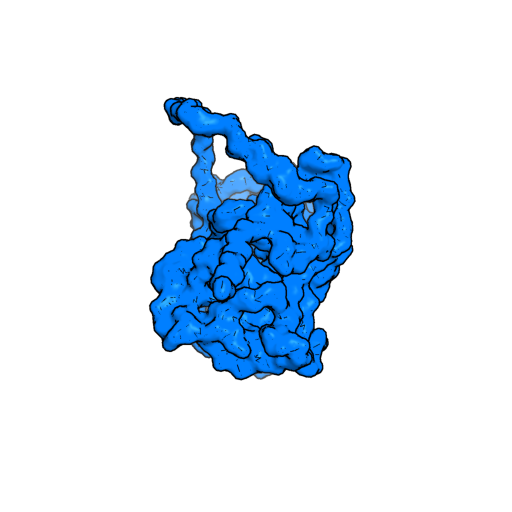08 -25.302 1.00 94.62 199 ASN A CA 1
ATOM 1572 C C . ASN A 1 199 ? 4.398 -12.186 -25.141 1.00 94.62 199 ASN A C 1
ATOM 1574 O O . ASN A 1 199 ? 4.168 -13.128 -25.903 1.00 94.62 199 ASN A O 1
ATOM 1578 N N . VAL A 1 200 ? 3.535 -11.834 -24.189 1.00 94.12 200 VAL A N 1
ATOM 1579 C CA . VAL A 1 200 ? 2.310 -12.600 -23.878 1.00 94.12 200 VAL A CA 1
ATOM 1580 C C . VAL A 1 200 ? 1.194 -12.447 -24.911 1.00 94.12 200 VAL A C 1
ATOM 1582 O O . VAL A 1 200 ? 0.238 -13.231 -24.927 1.00 94.12 200 VAL A O 1
ATOM 1585 N N . THR A 1 201 ? 1.303 -11.443 -25.782 1.00 88.38 201 THR A N 1
ATOM 1586 C CA . THR A 1 201 ? 0.250 -11.101 -26.741 1.00 88.38 201 THR A CA 1
ATOM 1587 C C . THR A 1 201 ? 0.285 -11.953 -28.004 1.00 88.38 201 THR A C 1
ATOM 1589 O O . THR A 1 201 ? -0.717 -12.034 -28.714 1.00 88.38 201 THR A O 1
ATOM 1592 N N . GLY A 1 202 ? 1.433 -12.573 -28.305 1.00 81.31 202 GLY A N 1
ATOM 1593 C CA . GLY A 1 202 ? 1.663 -13.315 -29.549 1.00 81.31 202 GLY A CA 1
ATOM 1594 C C . GLY A 1 202 ? 1.650 -12.452 -30.818 1.00 81.31 202 GLY A C 1
ATOM 1595 O O . GLY A 1 202 ? 1.748 -12.993 -31.917 1.00 81.31 202 GLY A O 1
ATOM 1596 N N . VAL A 1 203 ? 1.525 -11.126 -30.685 1.00 83.50 203 VAL A N 1
ATOM 1597 C CA . VAL A 1 203 ? 1.563 -10.168 -31.795 1.00 83.50 203 VAL A CA 1
ATOM 1598 C C . VAL A 1 203 ? 2.977 -9.632 -31.926 1.00 83.50 203 VAL A C 1
ATOM 1600 O O . VAL A 1 203 ? 3.557 -9.191 -30.938 1.00 83.50 203 VAL A O 1
ATOM 1603 N N . ASP A 1 204 ? 3.517 -9.640 -33.141 1.00 83.38 204 ASP A N 1
ATOM 1604 C CA . ASP A 1 204 ? 4.805 -9.010 -33.426 1.00 83.38 204 ASP A CA 1
ATOM 1605 C C . ASP A 1 204 ? 4.739 -7.503 -33.089 1.00 83.38 204 ASP A C 1
ATOM 1607 O O . ASP A 1 204 ? 3.909 -6.796 -33.677 1.00 83.38 204 ASP A O 1
ATOM 1611 N N . PRO A 1 205 ? 5.578 -6.993 -32.165 1.00 79.81 205 PRO A N 1
ATOM 1612 C CA . PRO A 1 205 ? 5.590 -5.580 -31.793 1.00 79.81 205 PRO A CA 1
ATOM 1613 C C . PRO A 1 205 ? 5.794 -4.641 -32.990 1.00 79.81 205 PRO A C 1
ATOM 1615 O O . PRO A 1 205 ? 5.238 -3.540 -33.014 1.00 79.81 205 PRO A O 1
ATOM 1618 N N . ALA A 1 206 ? 6.506 -5.087 -34.035 1.00 74.25 206 ALA A N 1
ATOM 1619 C CA . ALA A 1 206 ? 6.700 -4.314 -35.262 1.00 74.25 206 ALA A CA 1
ATOM 1620 C C . ALA A 1 206 ? 5.381 -4.021 -36.003 1.00 74.25 206 ALA A C 1
ATOM 1622 O O . ALA A 1 206 ? 5.268 -2.997 -36.679 1.00 74.25 206 ALA A O 1
ATOM 1623 N N . ASN A 1 207 ? 4.371 -4.881 -35.842 1.00 67.50 207 ASN A N 1
ATOM 1624 C CA . ASN A 1 207 ? 3.061 -4.726 -36.475 1.00 67.50 207 ASN A CA 1
ATOM 1625 C C . ASN A 1 207 ? 2.114 -3.827 -35.666 1.00 67.50 207 ASN A C 1
ATOM 1627 O O . ASN A 1 207 ? 1.150 -3.307 -36.222 1.00 67.50 207 ASN A O 1
ATOM 1631 N N . VAL A 1 208 ? 2.394 -3.589 -34.379 1.00 63.19 208 VAL A N 1
ATOM 1632 C CA . VAL A 1 208 ? 1.607 -2.666 -33.540 1.00 63.19 208 VAL A CA 1
ATOM 1633 C C . VAL A 1 208 ? 1.971 -1.210 -33.857 1.00 63.19 208 VAL A C 1
ATOM 1635 O O . VAL A 1 208 ? 1.094 -0.358 -33.993 1.00 63.19 208 VAL A O 1
ATOM 1638 N N . ALA A 1 209 ? 3.259 -0.935 -34.088 1.00 46.81 209 ALA A N 1
ATOM 1639 C CA . ALA A 1 209 ? 3.762 0.394 -34.446 1.00 46.81 209 ALA A CA 1
ATOM 1640 C C . ALA A 1 209 ? 3.286 0.906 -35.824 1.00 46.81 209 ALA A C 1
ATOM 1642 O O . ALA A 1 209 ? 3.310 2.110 -36.069 1.00 46.81 209 ALA A O 1
ATOM 1643 N N . GLN A 1 210 ? 2.840 0.024 -36.725 1.00 36.12 210 GLN A N 1
ATOM 1644 C CA . GLN A 1 210 ? 2.353 0.405 -38.060 1.00 36.12 210 GLN A CA 1
ATOM 1645 C C . GLN A 1 210 ? 0.891 0.884 -38.069 1.00 36.12 210 GLN A C 1
ATOM 1647 O O . GLN A 1 210 ? 0.455 1.489 -39.046 1.00 36.12 210 GLN A O 1
ATOM 1652 N N . SER A 1 211 ? 0.134 0.673 -36.985 1.00 32.59 211 SER A N 1
ATOM 1653 C CA . SER A 1 211 ? -1.260 1.128 -36.879 1.00 32.59 211 SER A CA 1
ATOM 1654 C C . SER A 1 211 ? -1.403 2.588 -36.415 1.00 32.59 211 SER A C 1
ATOM 1656 O O . SER A 1 211 ? -2.515 3.112 -36.425 1.00 32.59 211 SER A O 1
ATOM 1658 N N . THR A 1 212 ? -0.319 3.254 -35.998 1.00 32.25 212 THR A N 1
ATOM 1659 C CA . THR A 1 212 ? -0.347 4.625 -35.444 1.00 32.25 212 THR A CA 1
ATOM 1660 C C . THR A 1 212 ? 0.193 5.698 -36.394 1.00 32.25 212 THR A C 1
ATOM 1662 O O . THR A 1 212 ? 0.154 6.882 -36.066 1.00 32.25 212 THR A O 1
ATOM 1665 N N . THR A 1 213 ? 0.633 5.333 -37.602 1.00 27.19 213 THR A N 1
ATOM 1666 C CA . THR A 1 213 ? 1.069 6.282 -38.641 1.00 27.19 213 THR A CA 1
ATOM 1667 C C . THR A 1 213 ? -0.003 6.479 -39.713 1.00 27.19 213 THR A C 1
ATOM 1669 O O . THR A 1 213 ? 0.190 6.093 -40.862 1.00 27.19 213 THR A O 1
ATOM 1672 N N . ALA A 1 214 ? -1.143 7.067 -39.345 1.00 29.80 214 ALA A N 1
ATOM 1673 C CA . ALA A 1 214 ? -2.099 7.634 -40.301 1.00 29.80 214 ALA A CA 1
ATOM 1674 C C . ALA A 1 214 ? -3.033 8.646 -39.616 1.00 29.80 214 ALA A C 1
ATOM 1676 O O . ALA A 1 214 ? -4.181 8.327 -39.337 1.00 29.80 214 ALA A O 1
ATOM 1677 N N . HIS A 1 215 ? -2.517 9.835 -39.297 1.00 28.45 215 HIS A N 1
ATOM 1678 C CA . HIS A 1 215 ? -3.116 11.138 -39.629 1.00 28.45 215 HIS A CA 1
ATOM 1679 C C . HIS A 1 215 ? -2.333 12.243 -38.909 1.00 28.45 215 HIS A C 1
ATOM 1681 O O . HIS A 1 215 ? -2.412 12.375 -37.690 1.00 28.45 215 HIS A O 1
ATOM 1687 N N . ASP A 1 216 ? -1.580 13.027 -39.678 1.00 34.06 216 ASP A N 1
ATOM 1688 C CA . ASP A 1 216 ? -1.371 14.436 -39.351 1.00 34.06 216 ASP A CA 1
ATOM 1689 C C . ASP A 1 216 ? -2.563 15.230 -39.924 1.00 34.06 216 ASP A C 1
ATOM 1691 O O . ASP A 1 216 ? -3.283 14.728 -40.796 1.00 34.06 216 ASP A O 1
ATOM 1695 N N . ASP A 1 217 ? -2.730 16.446 -39.417 1.00 30.70 217 ASP A N 1
ATOM 1696 C CA . ASP A 1 217 ? -3.698 17.494 -39.768 1.00 30.70 217 ASP A CA 1
ATOM 1697 C C . ASP A 1 217 ? -4.974 17.589 -38.909 1.00 30.70 217 ASP A C 1
ATOM 1699 O O . ASP A 1 217 ? -6.044 17.069 -39.225 1.00 30.70 217 ASP A O 1
ATOM 1703 N N . GLY A 1 218 ? -4.862 18.428 -37.871 1.00 28.47 218 GLY A N 1
ATOM 1704 C CA . GLY A 1 218 ? -5.948 19.308 -37.431 1.00 28.47 218 GLY A CA 1
ATOM 1705 C C . GLY A 1 218 ? -6.560 18.983 -36.071 1.00 28.47 218 GLY A C 1
ATOM 1706 O O . GLY A 1 218 ? -7.426 18.122 -35.951 1.00 28.47 218 GLY A O 1
ATOM 1707 N N . GLN A 1 219 ? -6.215 19.769 -35.046 1.00 32.19 219 GLN A N 1
ATOM 1708 C CA . GLN A 1 219 ? -7.109 19.921 -33.895 1.00 32.19 219 GLN A CA 1
ATOM 1709 C C . GLN A 1 219 ? -8.471 20.453 -34.367 1.00 32.19 219 GLN A C 1
ATOM 1711 O O . GLN A 1 219 ? -8.535 21.455 -35.083 1.00 32.19 219 GLN A O 1
ATOM 1716 N N . PRO A 1 220 ? -9.559 19.885 -33.829 1.00 24.56 220 PRO A N 1
ATOM 1717 C CA . PRO A 1 220 ? -10.478 20.740 -33.100 1.00 24.56 220 PRO A CA 1
ATOM 1718 C C . PRO A 1 220 ? -10.698 20.225 -31.676 1.00 24.56 220 PRO A C 1
ATOM 1720 O O . PRO A 1 220 ? -10.751 19.028 -31.400 1.00 24.56 220 PRO A O 1
ATOM 1723 N N . ALA A 1 221 ? -10.821 21.182 -30.762 1.00 30.95 221 ALA A N 1
ATOM 1724 C CA . ALA A 1 221 ? -11.197 20.962 -29.380 1.00 30.95 221 ALA A CA 1
ATOM 1725 C C . ALA A 1 221 ? -12.542 20.222 -29.288 1.00 30.95 221 ALA A C 1
ATOM 1727 O O . ALA A 1 221 ? -13.541 20.674 -29.847 1.00 30.95 221 ALA A O 1
ATOM 1728 N N . VAL A 1 222 ? -12.578 19.125 -28.529 1.00 24.58 222 VAL A N 1
ATOM 1729 C CA . VAL A 1 222 ? -13.827 18.530 -28.047 1.00 24.58 222 VAL A CA 1
ATOM 1730 C C . VAL A 1 222 ? -13.993 18.927 -26.588 1.00 24.58 222 VAL A C 1
ATOM 1732 O O . VAL A 1 222 ? -13.337 18.409 -25.688 1.00 24.58 222 VAL A O 1
ATOM 1735 N N . THR A 1 223 ? -14.874 19.899 -26.377 1.00 24.03 223 THR A N 1
ATOM 1736 C CA . THR A 1 223 ? -15.469 20.223 -25.085 1.00 24.03 223 THR A CA 1
ATOM 1737 C C . THR A 1 223 ? -16.404 19.086 -24.684 1.00 24.03 223 THR A C 1
ATOM 1739 O O . THR A 1 223 ? -17.386 18.829 -25.377 1.00 24.03 223 THR A O 1
ATOM 1742 N N . ILE A 1 224 ? -16.135 18.437 -23.551 1.00 23.91 224 ILE A N 1
ATOM 1743 C CA . ILE A 1 224 ? -17.156 17.671 -22.833 1.00 23.91 224 ILE A CA 1
ATOM 1744 C C . ILE A 1 224 ? -17.584 18.505 -21.629 1.00 23.91 224 ILE A C 1
ATOM 1746 O O . ILE A 1 224 ? -16.776 18.883 -20.783 1.00 23.91 224 ILE A O 1
ATOM 1750 N N . VAL A 1 225 ? -18.872 18.833 -21.626 1.00 22.11 225 VAL A N 1
ATOM 1751 C CA . VAL A 1 225 ? -19.592 19.562 -20.585 1.00 22.11 225 VAL A CA 1
ATOM 1752 C C . VAL A 1 225 ? -19.815 18.622 -19.403 1.00 22.11 225 VAL A C 1
ATOM 1754 O O . VAL A 1 225 ? -20.453 17.580 -19.551 1.00 22.11 225 VAL A O 1
ATOM 1757 N N . SER A 1 226 ? -19.305 18.995 -18.232 1.00 25.05 226 SER A N 1
ATOM 1758 C CA . SER A 1 226 ? -19.600 18.324 -16.966 1.00 25.05 226 SER A CA 1
ATOM 1759 C C . SER A 1 226 ? -21.060 18.572 -16.554 1.00 25.05 226 SER A C 1
ATOM 1761 O O . SER A 1 226 ? -21.491 19.729 -16.569 1.00 25.05 226 SER A O 1
ATOM 1763 N N . PRO A 1 227 ? -21.831 17.557 -16.120 1.00 22.12 227 PRO A N 1
ATOM 1764 C CA . PRO A 1 227 ? -23.000 17.813 -15.288 1.00 22.12 227 PRO A CA 1
ATOM 1765 C C . PRO A 1 227 ? -22.549 18.389 -13.930 1.00 22.12 227 PRO A C 1
ATOM 1767 O O . PRO A 1 227 ? -21.438 18.093 -13.480 1.00 22.12 227 PRO A O 1
ATOM 1770 N N . PRO A 1 228 ? -23.368 19.227 -13.267 1.00 24.78 228 PRO A N 1
ATOM 1771 C CA . PRO A 1 228 ? -22.982 19.872 -12.021 1.00 24.78 228 PRO A CA 1
ATOM 1772 C C . PRO A 1 228 ? -22.987 18.844 -10.887 1.00 24.78 228 PRO A C 1
ATOM 1774 O O . PRO A 1 228 ? -24.021 18.555 -10.288 1.00 24.78 228 PRO A O 1
ATOM 1777 N N . SER A 1 229 ? -21.818 18.292 -10.580 1.00 25.73 229 SER A N 1
ATOM 1778 C CA . SER A 1 229 ? -21.608 17.479 -9.385 1.00 25.73 229 SER A CA 1
ATOM 1779 C C . SER A 1 229 ? -21.489 18.395 -8.168 1.00 25.73 229 SER A C 1
ATOM 1781 O O . SER A 1 229 ? -20.397 18.760 -7.741 1.00 25.73 229 SER A O 1
ATOM 1783 N N . THR A 1 230 ? -22.617 18.783 -7.580 1.00 30.38 230 THR A N 1
ATOM 1784 C CA . THR A 1 230 ? -22.653 19.265 -6.194 1.00 30.38 230 THR A CA 1
ATOM 1785 C C . THR A 1 230 ? -22.538 18.080 -5.239 1.00 30.38 230 THR A C 1
ATOM 1787 O O . THR A 1 230 ? -23.512 17.712 -4.596 1.00 30.38 230 THR A O 1
ATOM 1790 N N . VAL A 1 231 ? -21.351 17.486 -5.138 1.00 26.12 231 VAL A N 1
ATOM 1791 C CA . VAL A 1 231 ? -20.887 16.812 -3.920 1.00 26.12 231 VAL A CA 1
ATOM 1792 C C . VAL A 1 231 ? -19.395 17.088 -3.843 1.00 26.12 231 VAL A C 1
ATOM 1794 O O . VAL A 1 231 ? -18.636 16.721 -4.733 1.00 26.12 231 VAL A O 1
ATOM 1797 N N . LYS A 1 232 ? -18.991 17.809 -2.801 1.00 28.94 232 LYS A N 1
ATOM 1798 C CA . LYS A 1 232 ? -17.598 18.114 -2.499 1.00 28.94 232 LYS A CA 1
ATOM 1799 C C . LYS A 1 232 ? -16.898 16.782 -2.204 1.00 28.94 232 LYS A C 1
ATOM 1801 O O . LYS A 1 232 ? -17.100 16.222 -1.130 1.00 28.94 232 LYS A O 1
ATOM 1806 N N . GLU A 1 233 ? -16.172 16.250 -3.185 1.00 31.19 233 GLU A N 1
ATOM 1807 C CA . GLU A 1 233 ? -15.257 15.121 -3.009 1.00 31.19 233 GLU A CA 1
ATOM 1808 C C . GLU A 1 233 ? -14.305 15.468 -1.868 1.00 31.19 233 GLU A C 1
ATOM 1810 O O . GLU A 1 233 ? -13.544 16.431 -1.922 1.00 31.19 233 GLU A O 1
ATOM 1815 N N . LEU A 1 234 ? -14.452 14.734 -0.779 1.00 34.31 234 LEU A N 1
ATOM 1816 C CA . LEU A 1 234 ? -13.696 14.919 0.438 1.00 34.31 234 LEU A CA 1
ATOM 1817 C C . LEU A 1 234 ? -12.338 14.221 0.264 1.00 34.31 234 LEU A C 1
ATOM 1819 O O . LEU A 1 234 ? -12.245 12.999 0.354 1.00 34.31 234 LEU A O 1
ATOM 1823 N N . ASP A 1 235 ? -11.336 15.040 -0.055 1.00 37.75 235 ASP A N 1
ATOM 1824 C CA . ASP A 1 235 ? -9.885 14.952 0.157 1.00 37.75 235 ASP A CA 1
ATOM 1825 C C . ASP A 1 235 ? -9.272 13.570 0.508 1.00 37.75 235 ASP A C 1
ATOM 1827 O O . ASP A 1 235 ? -9.558 12.938 1.518 1.00 37.75 235 ASP A O 1
ATOM 1831 N N . THR A 1 236 ? -8.344 13.091 -0.324 1.00 43.91 236 THR A N 1
ATOM 1832 C CA . THR A 1 236 ? -7.615 11.810 -0.166 1.00 43.91 236 THR A CA 1
ATOM 1833 C C . THR A 1 236 ? -7.131 11.485 1.267 1.00 43.91 236 THR A C 1
ATOM 1835 O O . THR A 1 236 ? -6.722 12.372 2.006 1.00 43.91 236 THR A O 1
ATOM 1838 N N . PHE A 1 237 ? -7.037 10.193 1.629 1.00 38.75 237 PHE A N 1
ATOM 1839 C CA . PHE A 1 237 ? -6.440 9.669 2.884 1.00 38.75 237 PHE A CA 1
ATOM 1840 C C . PHE A 1 237 ? -5.129 10.369 3.304 1.00 38.75 237 PHE A C 1
ATOM 1842 O O . PHE A 1 237 ? -4.875 10.579 4.486 1.00 38.75 237 PHE A O 1
ATOM 1849 N N . THR A 1 238 ? -4.317 10.805 2.335 1.00 38.94 238 THR A N 1
ATOM 1850 C CA . THR A 1 238 ? -3.079 11.564 2.573 1.00 38.94 238 THR A CA 1
ATOM 1851 C C . THR A 1 238 ? -3.324 12.984 3.111 1.00 38.94 238 THR A C 1
ATOM 1853 O O . THR A 1 238 ? -2.537 13.444 3.935 1.00 38.94 238 THR A O 1
ATOM 1856 N N . GLU A 1 239 ? -4.386 13.672 2.687 1.00 42.12 239 GLU A N 1
ATOM 1857 C CA . GLU A 1 239 ? -4.833 14.972 3.221 1.00 42.12 239 GLU A CA 1
ATOM 1858 C C . GLU A 1 239 ? -5.434 14.815 4.629 1.00 42.12 239 GLU A C 1
ATOM 1860 O O . GLU A 1 239 ? -5.049 15.546 5.538 1.00 42.12 239 GLU A O 1
ATOM 1865 N N . ILE A 1 240 ? -6.242 13.769 4.866 1.00 40.69 240 ILE A N 1
ATOM 1866 C CA . ILE A 1 240 ? -6.750 13.423 6.211 1.00 40.69 240 ILE A CA 1
ATOM 1867 C C . ILE A 1 240 ? -5.576 13.188 7.172 1.00 40.69 240 ILE A C 1
ATOM 1869 O O . ILE A 1 240 ? -5.518 13.771 8.251 1.00 40.69 240 ILE A O 1
ATOM 1873 N N . MET A 1 241 ? -4.589 12.382 6.766 1.00 43.91 241 MET A N 1
ATOM 1874 C CA . MET A 1 241 ? -3.400 12.117 7.578 1.00 43.91 241 MET A CA 1
ATOM 1875 C C . MET A 1 241 ? -2.492 13.347 7.724 1.00 43.91 241 MET A C 1
ATOM 1877 O O . MET A 1 241 ? -1.764 13.415 8.710 1.00 43.91 241 MET A O 1
ATOM 1881 N N . LYS A 1 242 ? -2.511 14.320 6.794 1.00 43.41 242 LYS A N 1
ATOM 1882 C CA . LYS A 1 242 ? -1.810 15.614 6.934 1.00 43.41 242 LYS A CA 1
ATOM 1883 C C . LYS A 1 242 ? -2.433 16.485 8.025 1.00 43.41 242 LYS A C 1
ATOM 1885 O O . LYS A 1 242 ? -1.665 17.060 8.786 1.00 43.41 242 LYS A O 1
ATOM 1890 N N . ASP A 1 243 ? -3.754 16.507 8.168 1.00 37.12 243 ASP A N 1
ATOM 1891 C CA . ASP A 1 243 ? -4.425 17.229 9.262 1.00 37.12 243 ASP A CA 1
ATOM 1892 C C . ASP A 1 243 ? -4.233 16.542 10.628 1.00 37.12 243 ASP A C 1
ATOM 1894 O O . ASP A 1 243 ? -4.141 17.211 11.657 1.00 37.12 243 ASP A O 1
ATOM 1898 N N . ILE A 1 244 ? -4.048 15.216 10.649 1.00 39.50 244 ILE A N 1
ATOM 1899 C CA . ILE A 1 244 ? -3.624 14.460 11.848 1.00 39.50 244 ILE A CA 1
ATOM 1900 C C . ILE A 1 244 ? -2.140 14.702 12.184 1.00 39.50 244 ILE A C 1
ATOM 1902 O O . ILE A 1 244 ? -1.710 14.445 13.307 1.00 39.50 244 ILE A O 1
ATOM 1906 N N . ARG A 1 245 ? -1.322 15.242 11.258 1.00 33.25 245 ARG A N 1
ATOM 1907 C CA . ARG A 1 245 ? 0.067 15.649 11.582 1.00 33.25 245 ARG A CA 1
ATOM 1908 C C . ARG A 1 245 ? 0.126 16.788 12.591 1.00 33.25 245 ARG A C 1
ATOM 1910 O O . ARG A 1 245 ? 1.219 17.061 13.092 1.00 33.25 245 ARG A O 1
ATOM 1917 N N . CYS A 1 246 ? -0.997 17.416 12.938 1.00 30.56 246 CYS A N 1
ATOM 1918 C CA . CYS A 1 246 ? -1.098 18.044 14.241 1.00 30.56 246 CYS A CA 1
ATOM 1919 C C . CYS A 1 246 ? -1.060 16.943 15.311 1.00 30.56 246 CYS A C 1
ATOM 1921 O O . CYS A 1 246 ? -2.078 16.486 15.812 1.00 30.56 246 CYS A O 1
ATOM 1923 N N . GLU A 1 247 ? 0.182 16.604 15.676 1.00 36.50 247 GLU A N 1
ATOM 1924 C CA . GLU A 1 247 ? 0.582 16.117 16.994 1.00 36.50 247 GLU A CA 1
ATOM 1925 C C . GLU A 1 247 ? 0.712 14.593 17.200 1.00 36.50 247 GLU A C 1
ATOM 1927 O O . GLU A 1 247 ? 0.567 14.107 18.317 1.00 36.50 247 GLU A O 1
ATOM 1932 N N . PHE A 1 248 ? 1.165 13.829 16.198 1.00 36.50 248 PHE A N 1
ATOM 1933 C CA . PHE A 1 248 ? 1.992 12.654 16.528 1.00 36.50 248 PHE A CA 1
ATOM 1934 C C . PHE A 1 248 ? 3.240 13.161 17.276 1.00 36.50 248 PHE A C 1
ATOM 1936 O O . PHE A 1 248 ? 3.996 13.955 16.703 1.00 36.50 248 PHE A O 1
ATOM 1943 N N . PRO A 1 249 ? 3.518 12.755 18.529 1.00 33.69 249 PRO A N 1
ATOM 1944 C CA . PRO A 1 249 ? 4.716 13.194 19.221 1.00 33.69 249 PRO A CA 1
ATOM 1945 C C . PRO A 1 249 ? 5.890 12.381 18.689 1.00 33.69 249 PRO A C 1
ATOM 1947 O O . PRO A 1 249 ? 6.358 11.428 19.304 1.00 33.69 249 PRO A O 1
ATOM 1950 N N . PHE A 1 250 ? 6.406 12.796 17.538 1.00 42.59 250 PHE A N 1
ATOM 1951 C CA . PHE A 1 250 ? 7.667 12.317 16.978 1.00 42.59 250 PHE A CA 1
ATOM 1952 C C . PHE A 1 250 ? 8.895 12.838 17.736 1.00 42.59 250 PHE A C 1
ATOM 1954 O O . PHE A 1 250 ? 9.996 12.855 17.198 1.00 42.59 250 PHE A O 1
ATOM 1961 N N . ASN A 1 251 ? 8.749 13.231 19.001 1.00 37.38 251 ASN A N 1
ATOM 1962 C CA . ASN A 1 251 ? 9.904 13.446 19.858 1.00 37.38 251 ASN A CA 1
ATOM 1963 C C . ASN A 1 251 ? 10.283 12.118 20.518 1.00 37.38 251 ASN A C 1
ATOM 1965 O O . ASN A 1 251 ? 9.915 11.849 21.652 1.00 37.38 251 ASN A O 1
ATOM 1969 N N . ASN A 1 252 ? 11.041 11.293 19.791 1.00 40.53 252 ASN A N 1
ATOM 1970 C CA . ASN A 1 252 ? 11.989 10.305 20.328 1.00 40.53 252 ASN A CA 1
ATOM 1971 C C . ASN A 1 252 ? 11.474 9.203 21.283 1.00 40.53 252 ASN A C 1
ATOM 1973 O O . ASN A 1 252 ? 12.296 8.552 21.924 1.00 40.53 252 ASN A O 1
ATOM 1977 N N . CYS A 1 253 ? 10.166 8.957 21.417 1.00 39.06 253 CYS A N 1
ATOM 1978 C CA . CYS A 1 253 ? 9.662 7.989 22.405 1.00 39.06 253 CYS A CA 1
ATOM 1979 C C . CYS A 1 253 ? 9.155 6.650 21.825 1.00 39.06 253 CYS A C 1
ATOM 1981 O O . CYS A 1 253 ? 8.885 5.733 22.600 1.00 39.06 253 CYS A O 1
ATOM 1983 N N . ILE A 1 254 ? 8.976 6.519 20.508 1.00 47.69 254 ILE A N 1
ATOM 1984 C CA . ILE A 1 254 ? 8.399 5.332 19.848 1.00 47.69 254 ILE A CA 1
ATOM 1985 C C . ILE A 1 254 ? 9.366 4.863 18.755 1.00 47.69 254 ILE A C 1
ATOM 1987 O O . ILE A 1 254 ? 9.893 5.688 18.008 1.00 47.69 254 ILE A O 1
ATOM 1991 N N . GLY A 1 255 ? 9.644 3.558 18.697 1.00 49.62 255 GLY A N 1
ATOM 1992 C CA . GLY A 1 255 ? 10.546 2.981 17.697 1.00 49.62 255 GLY A CA 1
ATOM 1993 C C . GLY A 1 255 ? 9.940 2.998 16.282 1.00 49.62 255 GLY A C 1
ATOM 1994 O O . GLY A 1 255 ? 8.716 3.019 16.148 1.00 49.62 255 GLY A O 1
ATOM 1995 N N . PRO A 1 256 ? 10.759 2.950 15.214 1.00 50.38 256 PRO A N 1
ATOM 1996 C CA . PRO A 1 256 ? 10.281 2.966 13.824 1.00 50.38 256 PRO A CA 1
ATOM 1997 C C . PRO A 1 256 ? 9.248 1.872 13.511 1.00 50.38 256 PRO A C 1
ATOM 1999 O O . PRO A 1 256 ? 8.287 2.118 12.787 1.00 50.38 256 PRO A O 1
ATOM 2002 N N . ASP A 1 257 ? 9.410 0.689 14.102 1.00 57.25 257 ASP A N 1
ATOM 2003 C CA . ASP A 1 257 ? 8.521 -0.458 13.885 1.00 57.25 257 ASP A CA 1
ATOM 2004 C C . ASP A 1 257 ? 7.133 -0.238 14.505 1.00 57.25 257 ASP A C 1
ATOM 2006 O O . ASP A 1 257 ? 6.105 -0.596 13.931 1.00 57.25 257 ASP A O 1
ATOM 2010 N N . GLU A 1 258 ? 7.085 0.402 15.675 1.00 59.41 258 GLU A N 1
ATOM 2011 C CA . GLU A 1 258 ? 5.835 0.711 16.371 1.00 59.41 258 GLU A CA 1
ATOM 2012 C C . GLU A 1 258 ? 5.055 1.816 15.640 1.00 59.41 258 GLU A C 1
ATOM 2014 O O . GLU A 1 258 ? 3.827 1.759 15.572 1.00 59.41 258 GLU A O 1
ATOM 2019 N N . TYR A 1 259 ? 5.764 2.755 15.005 1.00 56.06 259 TYR A N 1
ATOM 2020 C CA . TYR A 1 259 ? 5.168 3.768 14.136 1.00 56.06 259 TYR A CA 1
ATOM 2021 C C . TYR A 1 259 ? 4.453 3.153 12.926 1.00 56.06 259 TYR A C 1
ATOM 2023 O O . TYR A 1 259 ? 3.285 3.457 12.681 1.00 56.06 259 TYR A O 1
ATOM 2031 N N . TRP A 1 260 ? 5.126 2.271 12.183 1.00 58.03 260 TRP A N 1
ATOM 2032 C CA . TRP A 1 260 ? 4.526 1.645 11.001 1.00 58.03 260 TRP A CA 1
ATOM 2033 C C . TRP A 1 260 ? 3.375 0.714 11.364 1.00 58.03 260 TRP A C 1
ATOM 2035 O O . TRP A 1 260 ? 2.342 0.742 10.700 1.00 58.03 260 TRP A O 1
ATOM 2045 N N . ARG A 1 261 ? 3.490 -0.015 12.481 1.00 73.06 261 ARG A N 1
ATOM 2046 C CA . ARG A 1 261 ? 2.376 -0.799 13.023 1.00 73.06 261 ARG A CA 1
ATOM 2047 C C . ARG A 1 261 ? 1.145 0.077 13.262 1.00 73.06 261 ARG A C 1
ATOM 2049 O O . ARG A 1 261 ? 0.058 -0.267 12.808 1.00 73.06 261 ARG A O 1
ATOM 2056 N N . MET A 1 262 ? 1.298 1.193 13.978 1.00 69.62 262 MET A N 1
ATOM 2057 C CA . MET A 1 262 ? 0.195 2.118 14.275 1.00 69.62 262 MET A CA 1
ATOM 2058 C C . MET A 1 262 ? -0.402 2.727 13.000 1.00 69.62 262 MET A C 1
ATOM 2060 O O . MET A 1 262 ? -1.621 2.838 12.888 1.00 69.62 262 MET A O 1
ATOM 2064 N N . TRP A 1 263 ? 0.443 3.059 12.023 1.00 64.12 263 TRP A N 1
ATOM 2065 C CA . TRP A 1 263 ? 0.018 3.571 10.722 1.00 64.12 263 TRP A CA 1
ATOM 2066 C C . TRP A 1 263 ? -0.870 2.574 9.968 1.00 64.12 263 TRP A C 1
ATOM 2068 O O . TRP A 1 263 ? -1.995 2.914 9.602 1.00 64.12 263 TRP A O 1
ATOM 2078 N N . ASP A 1 264 ? -0.402 1.335 9.796 1.00 66.94 264 ASP A N 1
ATOM 2079 C CA . ASP A 1 264 ? -1.153 0.268 9.120 1.00 66.94 264 ASP A CA 1
ATOM 2080 C C . ASP A 1 264 ? -2.467 -0.038 9.855 1.00 66.94 264 ASP A C 1
ATOM 2082 O O . ASP A 1 264 ? -3.514 -0.254 9.239 1.00 66.94 264 ASP A O 1
ATOM 2086 N N . SER A 1 265 ? -2.427 0.015 11.190 1.00 76.50 265 SER A N 1
ATOM 2087 C CA . SER A 1 265 ? -3.599 -0.170 12.046 1.00 76.50 265 SER A CA 1
ATOM 2088 C C . SER A 1 265 ? -4.663 0.895 11.792 1.00 76.50 265 SER A C 1
ATOM 2090 O O . SER A 1 265 ? -5.844 0.573 11.728 1.00 76.50 265 SER A O 1
ATOM 2092 N N . MET A 1 266 ? -4.267 2.162 11.638 1.00 73.88 266 MET A N 1
ATOM 2093 C CA . MET A 1 266 ? -5.188 3.268 11.356 1.00 73.88 266 MET A CA 1
ATOM 2094 C C . MET A 1 266 ? -5.704 3.248 9.912 1.00 73.88 266 MET A C 1
ATOM 2096 O O . MET A 1 266 ? -6.862 3.597 9.681 1.00 73.88 266 MET A O 1
ATOM 2100 N N . GLU A 1 267 ? -4.883 2.818 8.950 1.00 68.69 267 GLU A N 1
ATOM 2101 C CA . GLU A 1 267 ? -5.258 2.731 7.532 1.00 68.69 267 GLU A CA 1
ATOM 2102 C C . GLU A 1 267 ? -6.451 1.790 7.310 1.00 68.69 267 GLU A C 1
ATOM 2104 O O . GLU A 1 267 ? -7.343 2.119 6.529 1.00 68.69 267 GLU A O 1
ATOM 2109 N N . LEU A 1 268 ? -6.534 0.678 8.053 1.00 76.38 268 LEU A N 1
ATOM 2110 C CA . LEU A 1 268 ? -7.687 -0.228 7.991 1.00 76.38 268 LEU A CA 1
ATOM 2111 C C . LEU A 1 268 ? -9.006 0.476 8.349 1.00 76.38 268 LEU A C 1
ATOM 2113 O O . LEU A 1 268 ? -10.018 0.258 7.690 1.00 76.38 268 LEU A O 1
ATOM 2117 N N . PHE A 1 269 ? -8.997 1.322 9.383 1.00 82.00 269 PHE A N 1
ATOM 2118 C CA . PHE A 1 269 ? -10.198 2.022 9.844 1.00 82.00 269 PHE A CA 1
ATOM 2119 C C . PHE A 1 269 ? -10.592 3.123 8.864 1.00 82.00 269 PHE A C 1
ATOM 2121 O O . PHE A 1 269 ? -11.743 3.194 8.445 1.00 82.00 269 PHE A O 1
ATOM 2128 N N . VAL A 1 270 ? -9.639 3.980 8.492 1.00 69.06 270 VAL A N 1
ATOM 2129 C CA . VAL A 1 270 ? -9.904 5.144 7.631 1.00 69.06 270 VAL A CA 1
ATOM 2130 C C . VAL A 1 270 ? -10.191 4.731 6.182 1.00 69.06 270 VAL A C 1
ATOM 2132 O O . VAL A 1 270 ? -10.863 5.462 5.460 1.00 69.06 270 VAL A O 1
ATOM 2135 N N . GLY A 1 271 ? -9.720 3.556 5.759 1.00 65.44 271 GLY A N 1
ATOM 2136 C CA . GLY A 1 271 ? -10.038 2.974 4.458 1.00 65.44 271 GLY A CA 1
ATOM 2137 C C . GLY A 1 271 ? -11.470 2.442 4.333 1.00 65.44 271 GLY A C 1
ATOM 2138 O O . GLY A 1 271 ? -11.903 2.178 3.213 1.00 65.44 271 GLY A O 1
ATOM 2139 N N . ASP A 1 272 ? -12.214 2.286 5.436 1.00 70.12 272 ASP A N 1
ATOM 2140 C CA . ASP A 1 272 ? -13.617 1.878 5.376 1.00 70.12 272 ASP A CA 1
ATOM 2141 C C . ASP A 1 272 ? -14.505 3.095 5.034 1.00 70.12 272 ASP A C 1
ATOM 2143 O O . ASP A 1 272 ? -14.607 4.028 5.837 1.00 70.12 272 ASP A O 1
ATOM 2147 N N . PRO A 1 273 ? -15.204 3.102 3.881 1.00 71.94 273 PRO A N 1
ATOM 2148 C CA . PRO A 1 273 ? -16.030 4.237 3.456 1.00 71.94 273 PRO A CA 1
ATOM 2149 C C . PRO A 1 273 ? -17.242 4.486 4.367 1.00 71.94 273 PRO A C 1
ATOM 2151 O O . PRO A 1 273 ? -17.869 5.543 4.298 1.00 71.94 273 PRO A O 1
ATOM 2154 N N . SER A 1 274 ? -17.597 3.515 5.211 1.00 75.25 274 SER A N 1
ATOM 2155 C CA . SER A 1 274 ? -18.652 3.650 6.211 1.00 75.25 274 SER A CA 1
ATOM 2156 C C . SER A 1 274 ? -18.158 4.231 7.534 1.00 75.25 274 SER A C 1
ATOM 2158 O O . SER A 1 274 ? -18.997 4.528 8.388 1.00 75.25 274 SER A O 1
ATOM 2160 N N . LEU A 1 275 ? -16.846 4.418 7.732 1.00 79.94 275 LEU A N 1
ATOM 2161 C CA . LEU A 1 275 ? -16.331 5.094 8.918 1.00 79.94 275 LEU A CA 1
ATOM 2162 C C . LEU A 1 275 ? -16.942 6.501 8.996 1.00 79.94 275 LEU A C 1
ATOM 2164 O O . LEU A 1 275 ? -16.969 7.254 8.023 1.00 79.94 275 LEU A O 1
ATOM 2168 N N . ALA A 1 276 ? -17.449 6.851 10.173 1.00 74.88 276 ALA A N 1
ATOM 2169 C CA . ALA A 1 276 ? -18.145 8.103 10.452 1.00 74.88 276 ALA A CA 1
ATOM 2170 C C . ALA A 1 276 ? -17.380 9.018 11.421 1.00 74.88 276 ALA A C 1
ATOM 2172 O O . ALA A 1 276 ? -17.457 10.238 11.304 1.00 74.88 276 ALA A O 1
ATOM 2173 N N . ALA A 1 277 ? -16.651 8.429 12.369 1.00 77.62 277 ALA A N 1
ATOM 2174 C CA . ALA A 1 277 ? -15.753 9.105 13.304 1.00 77.62 277 ALA A CA 1
ATOM 2175 C C . ALA A 1 277 ? -14.733 8.108 13.849 1.00 77.62 277 ALA A C 1
ATOM 2177 O O . ALA A 1 277 ? -15.102 6.978 14.171 1.00 77.62 277 ALA A O 1
ATOM 2178 N N . PHE A 1 278 ? -13.475 8.529 13.995 1.00 83.69 278 PHE A N 1
ATOM 2179 C CA . PHE A 1 278 ? -12.455 7.737 14.676 1.00 83.69 278 PHE A CA 1
ATOM 2180 C C . PHE A 1 278 ? -11.599 8.587 15.617 1.00 83.69 278 PHE A C 1
ATOM 2182 O O . PHE A 1 278 ? -10.806 9.411 15.182 1.00 83.69 278 PHE A O 1
ATOM 2189 N N . TRP A 1 279 ? -11.743 8.397 16.923 1.00 85.38 279 TRP A N 1
ATOM 2190 C CA . TRP A 1 279 ? -10.938 9.066 17.943 1.00 85.38 279 TRP A CA 1
ATOM 2191 C C . TRP A 1 279 ? -9.818 8.139 18.403 1.00 85.38 279 TRP A C 1
ATOM 2193 O O . TRP A 1 279 ? -10.094 7.061 18.924 1.00 85.38 279 TRP A O 1
ATOM 2203 N N . THR A 1 280 ? -8.562 8.561 18.244 1.00 83.81 280 THR A N 1
ATOM 2204 C CA . THR A 1 280 ? -7.367 7.777 18.620 1.00 83.81 280 THR A CA 1
ATOM 2205 C C . THR A 1 280 ? -6.637 8.329 19.841 1.00 83.81 280 THR A C 1
ATOM 2207 O O . THR A 1 280 ? -5.641 7.750 20.263 1.00 83.81 280 THR A O 1
ATOM 2210 N N . PHE A 1 281 ? -7.123 9.428 20.433 1.00 79.25 281 PHE A N 1
ATOM 2211 C CA . PHE A 1 281 ? -6.610 10.020 21.679 1.00 79.25 281 PHE A CA 1
ATOM 2212 C C . PHE A 1 281 ? -5.157 10.523 21.626 1.00 79.25 281 PHE A C 1
ATOM 2214 O O . PHE A 1 281 ? -4.542 10.698 22.680 1.00 79.25 281 PHE A O 1
ATOM 2221 N N . GLY A 1 282 ? -4.625 10.758 20.423 1.00 69.19 282 GLY A N 1
ATOM 2222 C CA . GLY A 1 282 ? -3.248 11.203 20.190 1.00 69.19 282 GLY A CA 1
ATOM 2223 C C . GLY A 1 282 ? -3.000 12.703 20.356 1.00 69.19 282 GLY A C 1
ATOM 2224 O O . GLY A 1 282 ? -1.853 13.125 20.271 1.00 69.19 282 GLY A O 1
ATOM 2225 N N . GLU A 1 283 ? -4.033 13.516 20.589 1.00 64.88 283 GLU A N 1
ATOM 2226 C CA . GLU A 1 283 ? -3.865 14.970 20.667 1.00 64.88 283 GLU A CA 1
ATOM 2227 C C . GLU A 1 283 ? -3.139 15.356 21.980 1.00 64.88 283 GLU A C 1
ATOM 2229 O O . GLU A 1 283 ? -3.460 14.777 23.012 1.00 64.88 283 GLU A O 1
ATOM 2234 N N . PRO A 1 284 ? -2.213 16.327 22.033 1.00 49.16 284 PRO A N 1
ATOM 2235 C CA . PRO A 1 284 ? -1.527 16.829 23.229 1.00 49.16 284 PRO A CA 1
ATOM 2236 C C . PRO A 1 284 ? -2.307 17.851 24.067 1.00 49.16 284 PRO A C 1
ATOM 2238 O O . PRO A 1 284 ? -2.051 17.912 25.271 1.00 49.16 284 PRO A O 1
ATOM 2241 N N . LYS A 1 285 ? -3.256 18.639 23.523 1.00 57.44 285 LYS A N 1
ATOM 2242 C CA . LYS A 1 285 ? -4.127 19.537 24.326 1.00 57.44 285 LYS A CA 1
ATOM 2243 C C . LYS A 1 285 ? -5.403 19.961 23.577 1.00 57.44 285 LYS A C 1
ATOM 2245 O O . LYS A 1 285 ? -5.367 20.164 22.375 1.00 57.44 285 LYS A O 1
ATOM 2250 N N . GLY A 1 286 ? -6.512 20.171 24.297 1.00 61.94 286 GLY A N 1
ATOM 2251 C CA . GLY A 1 286 ? -7.786 20.653 23.731 1.00 61.94 286 GLY A CA 1
ATOM 2252 C C . GLY A 1 286 ? -8.873 19.570 23.634 1.00 61.94 286 GLY A C 1
ATOM 2253 O O . GLY A 1 286 ? -8.667 18.472 24.159 1.00 61.94 286 GLY A O 1
ATOM 2254 N N . PRO A 1 287 ? -10.034 19.868 23.017 1.00 64.25 287 PRO A N 1
ATOM 2255 C CA . PRO A 1 287 ? -11.103 18.886 22.814 1.00 64.25 287 PRO A CA 1
ATOM 2256 C C . PRO A 1 287 ? -10.601 17.703 21.975 1.00 64.25 287 PRO A C 1
ATOM 2258 O O . PRO A 1 287 ? -9.780 17.889 21.075 1.00 64.25 287 PRO A O 1
ATOM 2261 N N . ARG A 1 288 ? -11.077 16.488 22.267 1.00 76.69 288 ARG A N 1
ATOM 2262 C CA . ARG A 1 288 ? -10.695 15.271 21.525 1.00 76.69 288 ARG A CA 1
ATOM 2263 C C . ARG A 1 288 ? -11.377 15.309 20.159 1.00 76.69 288 ARG A C 1
ATOM 2265 O O . ARG A 1 288 ? -12.592 15.475 20.113 1.00 76.69 288 ARG A O 1
ATOM 2272 N N . ARG A 1 289 ? -10.658 15.184 19.045 1.00 73.56 289 ARG A N 1
ATOM 2273 C CA . ARG A 1 289 ? -11.234 15.369 17.698 1.00 73.56 289 ARG A CA 1
ATOM 2274 C C . ARG A 1 289 ? -11.203 14.065 16.920 1.00 73.56 289 ARG A C 1
ATOM 2276 O O . ARG A 1 289 ? -10.214 13.341 16.942 1.00 73.56 289 ARG A O 1
ATOM 2283 N N . SER A 1 290 ? -12.296 13.761 16.225 1.00 72.06 290 SER A N 1
ATOM 2284 C CA . SER A 1 290 ? -12.336 12.578 15.373 1.00 72.06 290 SER A CA 1
ATOM 2285 C C . SER A 1 290 ? -11.472 12.785 14.136 1.00 72.06 290 SER A C 1
ATOM 2287 O O . SER A 1 290 ? -11.463 13.861 13.537 1.00 72.06 290 SER A O 1
ATOM 2289 N N . ILE A 1 291 ? -10.870 11.702 13.684 1.00 68.50 291 ILE A N 1
ATOM 2290 C CA . ILE A 1 291 ? -10.262 11.538 12.376 1.00 68.50 291 ILE A CA 1
ATOM 2291 C C . ILE A 1 291 ? -11.372 11.145 11.407 1.00 68.50 291 ILE A C 1
ATOM 2293 O O . ILE A 1 291 ? -12.005 10.119 11.644 1.00 68.50 291 ILE A O 1
ATOM 2297 N N . ILE A 1 292 ? -11.621 11.971 10.380 1.00 59.50 292 ILE A N 1
ATOM 2298 C CA . ILE A 1 292 ? -12.502 11.725 9.221 1.00 59.50 292 ILE A CA 1
ATOM 2299 C C . ILE A 1 292 ? -12.272 12.789 8.151 1.00 59.50 292 ILE A C 1
ATOM 2301 O O . ILE A 1 292 ? -11.902 13.922 8.463 1.00 59.50 292 ILE A O 1
ATOM 2305 N N . CYS A 1 293 ? -12.534 12.427 6.894 1.00 40.81 293 CYS A N 1
ATOM 2306 C CA . CYS A 1 293 ? -12.487 13.369 5.792 1.00 40.81 293 CYS A CA 1
ATOM 2307 C C . CYS A 1 293 ? -13.545 14.481 5.946 1.00 40.81 293 CYS A C 1
ATOM 2309 O O . CYS A 1 293 ? -14.702 14.211 6.257 1.00 40.81 293 CYS A O 1
ATOM 2311 N N . GLY A 1 294 ? -13.134 15.739 5.773 1.00 47.22 294 GLY A N 1
ATOM 2312 C CA . GLY A 1 294 ? -13.944 16.962 5.630 1.00 47.22 294 GLY A CA 1
ATOM 2313 C C . GLY A 1 294 ? -14.728 17.550 6.810 1.00 47.22 294 GLY A C 1
ATOM 2314 O O . GLY A 1 294 ? -15.149 18.701 6.678 1.00 47.22 294 GLY A O 1
ATOM 2315 N N . LYS A 1 295 ? -14.900 16.878 7.961 1.00 61.25 295 LYS A N 1
ATOM 2316 C CA . LYS A 1 295 ? -15.310 17.557 9.215 1.00 61.25 295 LYS A CA 1
ATOM 2317 C C . LYS A 1 295 ? -14.940 16.752 10.477 1.00 61.25 295 LYS A C 1
ATOM 2319 O O . LYS A 1 295 ? -15.475 15.663 10.664 1.00 61.25 295 LYS A O 1
ATOM 2324 N N . PRO A 1 296 ? -14.094 17.282 11.382 1.00 68.19 296 PRO A N 1
ATOM 2325 C CA . PRO A 1 296 ? -13.808 16.635 12.660 1.00 68.19 296 PRO A CA 1
ATOM 2326 C C . PRO A 1 296 ? -14.954 16.835 13.661 1.00 68.19 296 PRO A C 1
ATOM 2328 O O . PRO A 1 296 ? -15.441 17.954 13.848 1.00 68.19 296 PRO A O 1
ATOM 2331 N N . TYR A 1 297 ? -15.326 15.766 14.359 1.00 74.12 297 TYR A N 1
ATOM 2332 C CA . TYR A 1 297 ? -16.311 15.768 15.433 1.00 74.12 297 TYR A CA 1
ATOM 2333 C C . TYR A 1 297 ? -15.608 15.850 16.799 1.00 74.12 297 TYR A C 1
ATOM 2335 O O . TYR A 1 297 ? -14.822 14.955 17.136 1.00 74.12 297 TYR A O 1
ATOM 2343 N N . PRO A 1 298 ? -15.821 16.927 17.578 1.00 75.38 298 PRO A N 1
ATOM 2344 C CA . PRO A 1 298 ? -15.230 17.064 18.902 1.00 75.38 298 PRO A CA 1
ATOM 2345 C C . PRO A 1 298 ? -15.989 16.222 19.935 1.00 75.38 298 PRO A C 1
ATOM 2347 O O . PRO A 1 298 ? -17.216 16.198 19.930 1.00 75.38 298 PRO A O 1
ATOM 2350 N N . LEU A 1 299 ? -15.260 15.576 20.841 1.00 78.19 299 LEU A N 1
ATOM 2351 C CA . LEU A 1 299 ? -15.796 15.084 22.104 1.00 78.19 299 LEU A CA 1
ATOM 2352 C C . LEU A 1 299 ? -15.393 16.052 23.215 1.00 78.19 299 LEU A C 1
ATOM 2354 O O . LEU A 1 299 ? -14.203 16.324 23.421 1.00 78.19 299 LEU A O 1
ATOM 2358 N N . ASP A 1 300 ? -16.399 16.535 23.928 1.00 78.56 300 ASP A N 1
ATOM 2359 C CA . ASP A 1 300 ? -16.263 17.368 25.110 1.00 78.56 300 ASP A CA 1
ATOM 2360 C C . ASP A 1 300 ? -15.995 16.491 26.332 1.00 78.56 300 ASP A C 1
ATOM 2362 O O . ASP A 1 300 ? -16.619 15.447 26.511 1.00 78.56 300 ASP A O 1
ATOM 2366 N N . GLU A 1 301 ? -15.068 16.916 27.186 1.00 82.81 301 GLU A N 1
ATOM 2367 C CA . GLU A 1 301 ? -14.811 16.264 28.470 1.00 82.81 301 GLU A CA 1
ATOM 2368 C C . GLU A 1 301 ? -15.801 16.824 29.503 1.00 82.81 301 GLU A C 1
ATOM 2370 O O . GLU A 1 301 ? -15.790 18.019 29.813 1.00 82.81 301 GLU A O 1
ATOM 2375 N N . THR A 1 302 ? -16.688 15.976 30.019 1.00 78.88 302 THR A N 1
ATOM 2376 C CA . THR A 1 302 ? -17.729 16.360 30.978 1.00 78.88 302 THR A CA 1
ATOM 2377 C C . THR A 1 302 ? -17.434 15.784 32.361 1.00 78.88 302 THR A C 1
ATOM 2379 O O . THR A 1 302 ? -16.963 14.664 32.510 1.00 78.88 302 THR A O 1
ATOM 2382 N N . GLY A 1 303 ? -17.676 16.561 33.421 1.00 76.50 303 GLY A N 1
ATOM 2383 C CA . GLY A 1 303 ? -17.415 16.135 34.807 1.00 76.50 303 GLY A CA 1
ATOM 2384 C C . GLY A 1 303 ? -15.945 16.153 35.257 1.00 76.50 303 GLY A C 1
ATOM 2385 O O . GLY A 1 303 ? -15.680 15.831 36.410 1.00 76.50 303 GLY A O 1
ATOM 2386 N N . GLY A 1 304 ? -15.004 16.565 34.403 1.00 77.69 304 GLY A N 1
ATOM 2387 C CA . GLY A 1 304 ? -13.582 16.686 34.740 1.00 77.69 304 GLY A CA 1
ATOM 2388 C C . GLY A 1 304 ? -12.688 16.673 33.500 1.00 77.69 304 GLY A C 1
ATOM 2389 O O . GLY A 1 304 ? -13.182 16.581 32.381 1.00 77.69 304 GLY A O 1
ATOM 2390 N N . THR A 1 305 ? -11.371 16.763 33.701 1.00 80.88 305 THR A N 1
ATOM 2391 C CA . THR A 1 305 ? -10.377 16.624 32.623 1.00 80.88 305 THR A CA 1
ATOM 2392 C C . THR A 1 305 ? -9.921 15.172 32.513 1.00 80.88 305 THR A C 1
ATOM 2394 O O . THR A 1 305 ? -9.598 14.548 33.521 1.00 80.88 305 THR A O 1
ATOM 2397 N N . ILE A 1 306 ? -9.830 14.648 31.293 1.00 84.94 306 ILE A N 1
ATOM 2398 C CA . ILE A 1 306 ? -9.370 13.284 31.014 1.00 84.94 306 ILE A CA 1
ATOM 2399 C C . ILE A 1 306 ? -7.879 13.319 30.675 1.00 84.94 306 ILE A C 1
ATOM 2401 O O . ILE A 1 306 ? -7.456 13.827 29.629 1.00 84.94 306 ILE A O 1
ATOM 2405 N N . GLU A 1 307 ? -7.062 12.739 31.559 1.00 84.56 307 GLU A N 1
ATOM 2406 C CA . GLU A 1 307 ? -5.607 12.687 31.400 1.00 84.56 307 GLU A CA 1
ATOM 2407 C C . GLU A 1 307 ? -5.235 11.971 30.089 1.00 84.56 307 GLU A C 1
ATOM 2409 O O . GLU A 1 307 ? -5.738 10.894 29.759 1.00 84.56 307 GLU A O 1
ATOM 2414 N N . ARG A 1 308 ? -4.316 12.572 29.329 1.00 82.38 308 ARG A N 1
ATOM 2415 C CA . ARG A 1 308 ? -3.653 11.932 28.189 1.00 82.38 308 ARG A CA 1
ATOM 2416 C C . ARG A 1 308 ? -2.535 11.061 28.724 1.00 82.38 308 ARG A C 1
ATOM 2418 O O . ARG A 1 308 ? -1.526 11.567 29.206 1.00 82.38 308 ARG A O 1
ATOM 2425 N N . LYS A 1 309 ? -2.717 9.751 28.647 1.00 79.88 309 LYS A N 1
ATOM 2426 C CA . LYS A 1 309 ? -1.761 8.784 29.164 1.00 79.88 309 LYS A CA 1
ATOM 2427 C C . LYS A 1 309 ? -1.011 8.124 28.026 1.00 79.88 309 LYS A C 1
ATOM 2429 O O . LYS A 1 309 ? -1.608 7.718 27.034 1.00 79.88 309 LYS A O 1
ATOM 2434 N N . ARG A 1 310 ? 0.301 7.981 28.202 1.00 74.50 310 ARG A N 1
ATOM 2435 C CA . ARG A 1 310 ? 1.130 7.197 27.292 1.00 74.50 310 ARG A CA 1
ATOM 2436 C C . ARG A 1 310 ? 0.651 5.744 27.266 1.00 74.50 310 ARG A C 1
ATOM 2438 O O . ARG A 1 310 ? 0.363 5.150 28.310 1.00 74.50 310 ARG A O 1
ATOM 2445 N N . GLY A 1 311 ? 0.607 5.200 26.063 1.00 73.69 311 GLY A N 1
ATOM 2446 C CA . GLY A 1 311 ? 0.162 3.857 25.758 1.00 73.69 311 GLY A CA 1
ATOM 2447 C C . GLY A 1 311 ? -1.243 3.802 25.210 1.00 73.69 311 GLY A C 1
ATOM 2448 O O . GLY A 1 311 ? -2.190 4.211 25.872 1.00 73.69 311 GLY A O 1
ATOM 2449 N N . GLY A 1 312 ? -1.351 3.243 24.010 1.00 78.12 312 GLY A N 1
ATOM 2450 C CA . GLY A 1 312 ? -2.598 3.019 23.305 1.00 78.12 312 GLY A CA 1
ATOM 2451 C C . GLY A 1 312 ? -2.346 2.424 21.915 1.00 78.12 312 GLY A C 1
ATOM 2452 O O . GLY A 1 312 ? -1.232 2.520 21.398 1.00 78.12 312 GLY A O 1
ATOM 2453 N N . PRO A 1 313 ? -3.362 1.787 21.321 1.00 79.88 313 PRO A N 1
ATOM 2454 C CA . PRO A 1 313 ? -3.235 0.948 20.126 1.00 79.88 313 PRO A CA 1
ATOM 2455 C C . PRO A 1 313 ? -2.873 1.698 18.841 1.00 79.88 313 PRO A C 1
ATOM 2457 O O . PRO A 1 313 ? -2.101 1.160 18.049 1.00 79.88 313 PRO A O 1
ATOM 2460 N N . PHE A 1 314 ? -3.391 2.919 18.650 1.00 78.69 314 PHE A N 1
ATOM 2461 C CA . PHE A 1 314 ? -3.346 3.611 17.351 1.00 78.69 314 PHE A CA 1
ATOM 2462 C C . PHE A 1 314 ? -2.512 4.894 17.339 1.00 78.69 314 PHE A C 1
ATOM 2464 O O . PHE A 1 314 ? -1.916 5.216 16.323 1.00 78.69 314 PHE A O 1
ATOM 2471 N N . SER A 1 315 ? -2.452 5.631 18.448 1.00 73.38 315 SER A N 1
ATOM 2472 C CA . SER A 1 315 ? -1.693 6.892 18.535 1.00 73.38 315 SER A CA 1
ATOM 2473 C C . SER A 1 315 ? -0.464 6.807 19.442 1.00 73.38 315 SER A C 1
ATOM 2475 O O . SER A 1 315 ? 0.301 7.763 19.544 1.00 73.38 315 SER A O 1
ATOM 2477 N N . GLY A 1 316 ? -0.309 5.699 20.173 1.00 74.00 316 GLY A N 1
ATOM 2478 C CA . GLY A 1 316 ? 0.606 5.614 21.309 1.00 74.00 316 GLY A CA 1
ATOM 2479 C C . GLY A 1 316 ? 0.091 6.308 22.577 1.00 74.00 316 GLY A C 1
ATOM 2480 O O . GLY A 1 316 ? 0.818 6.346 23.570 1.00 74.00 316 GLY A O 1
ATOM 2481 N N . PHE A 1 317 ? -1.150 6.810 22.584 1.00 79.25 317 PHE A N 1
ATOM 2482 C CA . PHE A 1 317 ? -1.812 7.433 23.735 1.00 79.25 317 PHE A CA 1
ATOM 2483 C C . PHE A 1 317 ? -3.209 6.861 23.974 1.00 79.25 317 PHE A C 1
ATOM 2485 O O . PHE A 1 317 ? -3.832 6.264 23.098 1.00 79.25 317 PHE A O 1
ATOM 2492 N N . ALA A 1 318 ? -3.703 7.073 25.188 1.00 85.25 318 ALA A N 1
ATOM 2493 C CA . ALA A 1 318 ? -5.056 6.761 25.610 1.00 85.25 318 ALA A CA 1
ATOM 2494 C C . ALA A 1 318 ? -5.590 7.852 26.545 1.00 85.25 318 ALA A C 1
ATOM 2496 O O . ALA A 1 318 ? -4.829 8.518 27.251 1.00 85.25 318 ALA A O 1
ATOM 2497 N N . GLY A 1 319 ? -6.909 8.016 26.598 1.00 86.50 319 GLY A N 1
ATOM 2498 C CA . GLY A 1 319 ? -7.559 8.755 27.678 1.00 86.50 319 GLY A CA 1
ATOM 2499 C C . GLY A 1 319 ? -7.589 7.906 28.946 1.00 86.50 319 GLY A C 1
ATOM 2500 O O . GLY A 1 319 ? -8.005 6.749 28.888 1.00 86.50 319 GLY A O 1
ATOM 2501 N N . ARG A 1 320 ? -7.146 8.451 30.082 1.00 87.44 320 ARG A N 1
ATOM 2502 C CA . ARG A 1 320 ? -7.285 7.822 31.401 1.00 87.44 320 ARG A CA 1
ATOM 2503 C C . ARG A 1 320 ? -8.485 8.419 32.126 1.00 87.44 320 ARG A C 1
ATOM 2505 O O . ARG A 1 320 ? -8.557 9.628 32.324 1.00 87.44 320 ARG A O 1
ATOM 2512 N N . PHE A 1 321 ? -9.372 7.540 32.560 1.00 85.50 321 PHE A N 1
ATOM 2513 C CA . PHE A 1 321 ? -10.609 7.858 33.249 1.00 85.50 321 PHE A CA 1
ATOM 2514 C C . PHE A 1 321 ? -10.504 7.391 34.696 1.00 85.50 321 PHE A C 1
ATOM 2516 O O . PHE A 1 321 ? -10.124 6.249 34.962 1.00 85.50 321 PHE A O 1
ATOM 2523 N N . ASP A 1 322 ? -10.833 8.276 35.626 1.00 83.12 322 ASP A N 1
ATOM 2524 C CA . ASP A 1 322 ? -10.757 8.051 37.072 1.00 83.12 322 ASP A CA 1
ATOM 2525 C C . ASP A 1 322 ? -12.136 7.819 37.716 1.00 83.12 322 ASP A C 1
ATOM 2527 O O . ASP A 1 322 ? -12.242 7.728 38.935 1.00 83.12 322 ASP A O 1
ATOM 2531 N N . GLY A 1 323 ? -13.193 7.703 36.906 1.00 80.56 323 GLY A N 1
ATOM 2532 C CA . GLY A 1 323 ? -14.574 7.586 37.374 1.00 80.56 323 GLY A CA 1
ATOM 2533 C C . GLY A 1 323 ? -15.288 8.919 37.633 1.00 80.56 323 GLY A C 1
ATOM 2534 O O . GLY A 1 323 ? -16.418 8.898 38.120 1.00 80.56 323 GLY A O 1
ATOM 2535 N N . THR A 1 324 ? -14.686 10.069 37.302 1.00 79.44 324 THR A N 1
ATOM 2536 C CA . THR A 1 324 ? -15.314 11.399 37.470 1.00 79.44 324 THR A CA 1
ATOM 2537 C C . THR A 1 324 ? -15.735 12.046 36.148 1.00 79.44 324 THR A C 1
ATOM 2539 O O . THR A 1 324 ? -16.779 12.708 36.073 1.00 79.44 324 THR A O 1
ATOM 2542 N N . ALA A 1 325 ? -14.984 11.779 35.079 1.00 80.94 325 ALA A N 1
ATOM 2543 C CA . ALA A 1 325 ? -15.195 12.361 33.761 1.00 80.94 325 ALA A CA 1
ATOM 2544 C C . ALA A 1 325 ? -15.720 11.356 32.723 1.00 80.94 325 ALA A C 1
ATOM 2546 O O . ALA A 1 325 ? -15.492 10.151 32.821 1.00 80.94 325 ALA A O 1
ATOM 2547 N N . ASP A 1 326 ? -16.423 11.872 31.723 1.00 79.19 326 ASP A N 1
ATOM 2548 C CA . ASP A 1 326 ? -16.896 11.181 30.521 1.00 79.19 326 ASP A CA 1
ATOM 2549 C C . ASP A 1 326 ? -16.633 12.047 29.283 1.00 79.19 326 ASP A C 1
ATOM 2551 O O . ASP A 1 326 ? -16.220 13.204 29.385 1.00 79.19 326 ASP A O 1
ATOM 2555 N N . LEU A 1 327 ? -16.814 11.458 28.104 1.00 79.56 327 LEU A N 1
ATOM 2556 C CA . LEU A 1 327 ? -16.730 12.172 26.834 1.00 79.56 327 LEU A CA 1
ATOM 2557 C C . LEU A 1 327 ? -18.114 12.279 26.228 1.00 79.56 327 LEU A C 1
ATOM 2559 O O . LEU A 1 327 ? -18.805 11.272 26.118 1.00 79.56 327 LEU A O 1
ATOM 2563 N N . CYS A 1 328 ? -18.501 13.468 25.793 1.00 73.94 328 CYS A N 1
ATOM 2564 C CA . CYS A 1 328 ? -19.794 13.707 25.178 1.00 73.94 328 CYS A CA 1
ATOM 2565 C C . CYS A 1 328 ? -19.614 14.358 23.808 1.00 73.94 328 CYS A C 1
ATOM 2567 O O . CYS A 1 328 ? -18.895 15.341 23.660 1.00 73.94 328 CYS A O 1
ATOM 2569 N N . LEU A 1 329 ? -20.280 13.827 22.793 1.00 71.50 329 LEU A N 1
ATOM 2570 C CA . LEU A 1 329 ? -20.502 14.541 21.548 1.00 71.50 329 LEU A CA 1
ATOM 2571 C C . LEU A 1 329 ? -21.559 15.611 21.827 1.00 71.50 329 LEU A C 1
ATOM 2573 O O . LEU A 1 329 ? -22.667 15.286 22.265 1.00 71.50 329 LEU A O 1
ATOM 2577 N N . SER A 1 330 ? -21.235 16.877 21.572 1.00 65.12 330 SER A N 1
ATOM 2578 C CA . SER A 1 330 ? -22.196 17.964 21.767 1.00 65.12 330 SER A CA 1
ATOM 2579 C C . SER A 1 330 ? -23.474 17.726 20.951 1.00 65.12 330 SER A C 1
ATOM 2581 O O . SER A 1 330 ? -23.431 17.129 19.875 1.00 65.12 330 SER A O 1
ATOM 2583 N N . ALA A 1 331 ? -24.622 18.221 21.426 1.00 62.09 331 ALA A N 1
ATOM 2584 C CA . ALA A 1 331 ? -25.893 18.091 20.702 1.00 62.09 331 ALA A CA 1
ATOM 2585 C C . ALA A 1 331 ? -25.818 18.678 19.276 1.00 62.09 331 ALA A C 1
ATOM 2587 O O . ALA A 1 331 ? -26.450 18.169 18.356 1.00 62.09 331 ALA A O 1
ATOM 2588 N N . GLU A 1 332 ? -24.996 19.711 19.073 1.00 60.84 332 GLU A N 1
ATOM 2589 C CA . GLU A 1 332 ? -24.717 20.298 17.759 1.00 60.84 332 GLU A CA 1
ATOM 2590 C C . GLU A 1 332 ? -23.895 19.357 16.862 1.00 60.84 332 GLU A C 1
ATOM 2592 O O . GLU A 1 332 ? -24.217 19.176 15.686 1.00 60.84 332 GLU A O 1
ATOM 2597 N N . ALA A 1 333 ? -22.856 18.716 17.407 1.00 61.31 333 ALA A N 1
ATOM 2598 C CA . ALA A 1 333 ? -22.058 17.733 16.679 1.00 61.31 333 ALA A CA 1
ATOM 2599 C C . ALA A 1 333 ? -22.857 16.453 16.378 1.00 61.31 333 ALA A C 1
ATOM 2601 O O . ALA A 1 333 ? -22.702 15.892 15.295 1.00 61.31 333 ALA A O 1
ATOM 2602 N N . ALA A 1 334 ? -23.745 16.045 17.289 1.00 61.03 334 ALA A N 1
ATOM 2603 C CA . ALA A 1 334 ? -24.686 14.947 17.102 1.00 61.03 334 ALA A CA 1
ATOM 2604 C C . ALA A 1 334 ? -25.733 15.263 16.018 1.00 61.03 334 ALA A C 1
ATOM 2606 O O . ALA A 1 334 ? -25.983 14.429 15.156 1.00 61.03 334 ALA A O 1
ATOM 2607 N N . ALA A 1 335 ? -26.286 16.481 15.992 1.00 59.22 335 ALA A N 1
ATOM 2608 C CA . ALA A 1 335 ? -27.238 16.912 14.962 1.00 59.22 335 ALA A CA 1
ATOM 2609 C C . ALA A 1 335 ? -26.599 17.074 13.569 1.00 59.22 335 ALA A C 1
ATOM 2611 O O . ALA A 1 335 ? -27.271 16.923 12.553 1.00 59.22 335 ALA A O 1
ATOM 2612 N N . ALA A 1 336 ? -25.302 17.387 13.510 1.00 54.47 336 ALA A N 1
ATOM 2613 C CA . ALA A 1 336 ? -24.528 17.462 12.269 1.00 54.47 336 ALA A CA 1
ATOM 2614 C C . ALA A 1 336 ? -23.928 16.109 11.838 1.00 54.47 336 ALA A C 1
ATOM 2616 O O . ALA A 1 336 ? -23.196 16.041 10.842 1.00 54.47 336 ALA A O 1
ATOM 2617 N N . PHE A 1 337 ? -24.171 15.049 12.605 1.00 58.72 337 PHE A N 1
ATOM 2618 C CA . PHE A 1 337 ? -23.790 13.696 12.245 1.00 58.72 337 PHE A CA 1
ATOM 2619 C C . PHE A 1 337 ? -24.824 13.170 11.236 1.00 58.72 337 PHE A C 1
ATOM 2621 O O . PHE A 1 337 ? -26.017 13.246 11.522 1.00 58.72 337 PHE A O 1
ATOM 2628 N N . PRO A 1 338 ? -24.425 12.689 10.042 1.00 49.88 338 PRO A N 1
ATOM 2629 C CA . PRO A 1 338 ? -25.387 12.151 9.080 1.00 49.88 338 PRO A CA 1
ATOM 2630 C C . PRO A 1 338 ? -26.201 11.033 9.732 1.00 49.88 338 PRO A C 1
ATOM 2632 O O . PRO A 1 338 ? -25.637 10.239 10.490 1.00 49.88 338 PRO A O 1
ATOM 2635 N N . GLU A 1 339 ? -27.507 11.004 9.448 1.00 49.50 339 GLU A N 1
ATOM 2636 C CA . GLU A 1 339 ? -28.450 10.066 10.057 1.00 49.50 339 GLU A CA 1
ATOM 2637 C C . GLU A 1 339 ? -27.890 8.641 10.035 1.00 49.50 339 GLU A C 1
ATOM 2639 O O . GLU A 1 339 ? -27.628 8.040 8.992 1.00 49.50 339 GLU A O 1
ATOM 2644 N N . LEU A 1 340 ? -27.686 8.106 11.231 1.00 52.53 340 LEU A N 1
ATOM 2645 C CA . LEU A 1 340 ? -27.320 6.725 11.470 1.00 52.53 340 LEU A CA 1
ATOM 2646 C C . LEU A 1 340 ? -28.566 5.857 11.217 1.00 52.53 340 LEU A C 1
ATOM 2648 O O . LEU A 1 340 ? -29.386 5.624 12.108 1.00 52.53 340 LEU A O 1
ATOM 2652 N N . SER A 1 341 ? -28.734 5.430 9.964 1.00 48.84 341 SER A N 1
ATOM 2653 C CA . SER A 1 341 ? -29.814 4.540 9.529 1.00 48.84 341 SER A CA 1
ATOM 2654 C C . SER A 1 341 ? -29.666 3.169 10.191 1.00 48.84 341 SER A C 1
ATOM 2656 O O . SER A 1 341 ? -28.727 2.424 9.919 1.00 48.84 341 SER A O 1
ATOM 2658 N N . ILE A 1 342 ? -30.618 2.791 11.049 1.00 53.53 342 ILE A N 1
ATOM 2659 C CA . ILE A 1 342 ? -30.631 1.446 11.650 1.00 53.53 342 ILE A CA 1
ATOM 2660 C C . ILE A 1 342 ? -30.895 0.337 10.618 1.00 53.53 342 ILE A C 1
ATOM 2662 O O . ILE A 1 342 ? -30.567 -0.821 10.872 1.00 53.53 342 ILE A O 1
ATOM 2666 N N . ASN A 1 343 ? -31.452 0.695 9.455 1.00 54.34 343 ASN A N 1
ATOM 2667 C CA . ASN A 1 343 ? -31.723 -0.243 8.367 1.00 54.34 343 ASN A CA 1
ATOM 2668 C C . ASN A 1 343 ? -30.418 -0.748 7.735 1.00 54.34 343 ASN A C 1
ATOM 2670 O O . ASN A 1 343 ? -30.287 -1.943 7.495 1.00 54.34 343 ASN A O 1
ATOM 2674 N N . ASP A 1 344 ? -29.437 0.139 7.555 1.00 58.88 344 ASP A N 1
ATOM 2675 C CA . ASP A 1 344 ? -28.086 -0.209 7.078 1.00 58.88 344 ASP A CA 1
ATOM 2676 C C . ASP A 1 344 ? -27.166 -0.655 8.234 1.00 58.88 344 ASP A C 1
ATOM 2678 O O . ASP A 1 344 ? -26.108 -1.266 8.044 1.00 58.88 344 ASP A O 1
ATOM 2682 N N . GLY A 1 345 ? -27.619 -0.400 9.463 1.00 69.88 345 GLY A N 1
ATOM 2683 C CA . GLY A 1 345 ? -26.984 -0.764 10.715 1.00 69.88 345 GLY A CA 1
ATOM 2684 C C . GLY A 1 345 ? -25.924 0.235 11.164 1.00 69.88 345 GLY A C 1
ATOM 2685 O O . GLY A 1 345 ? -25.505 1.116 10.426 1.00 69.88 345 GLY A O 1
ATOM 2686 N N . VAL A 1 346 ? -25.463 0.095 12.401 1.00 75.19 346 VAL A N 1
ATOM 2687 C CA . VAL A 1 346 ? -24.433 0.953 12.991 1.00 75.19 346 VAL A CA 1
ATOM 2688 C C . VAL A 1 346 ? -23.513 0.139 13.855 1.00 75.19 346 VAL A C 1
ATOM 2690 O O . VAL A 1 346 ? -23.954 -0.723 14.614 1.00 75.19 346 VAL A O 1
ATOM 2693 N N . THR A 1 347 ? -22.229 0.458 13.768 1.00 81.38 347 THR A N 1
ATOM 2694 C CA . THR A 1 347 ? -21.207 -0.197 14.565 1.00 81.38 347 THR A CA 1
ATOM 2695 C C . THR A 1 347 ? -20.429 0.810 15.384 1.00 81.38 347 THR A C 1
ATOM 2697 O O . THR A 1 347 ? -19.892 1.772 14.845 1.00 81.38 347 THR A O 1
ATOM 2700 N N . VAL A 1 348 ? -20.305 0.534 16.678 1.00 80.75 348 VAL A N 1
ATOM 2701 C CA . VAL A 1 348 ? -19.343 1.190 17.561 1.00 80.75 348 VAL A CA 1
ATOM 2702 C C . VAL A 1 348 ? -18.265 0.181 17.913 1.00 80.75 348 VAL A C 1
ATOM 2704 O O . VAL A 1 348 ? -18.570 -0.899 18.417 1.00 80.75 348 VAL A O 1
ATOM 2707 N N . PHE A 1 349 ? -17.011 0.545 17.679 1.00 87.69 349 PHE A N 1
ATOM 2708 C CA . PHE A 1 349 ? -15.831 -0.223 18.053 1.00 87.69 349 PHE A CA 1
ATOM 2709 C C . PHE A 1 349 ? -14.967 0.608 18.997 1.00 87.69 349 PHE A C 1
ATOM 2711 O O . PHE A 1 349 ? -14.784 1.805 18.797 1.00 87.69 349 PHE A O 1
ATOM 2718 N N . THR A 1 350 ? -14.416 -0.008 20.033 1.00 88.00 350 THR A N 1
ATOM 2719 C CA . THR A 1 350 ? -13.611 0.695 21.032 1.00 88.00 350 THR A CA 1
ATOM 2720 C C . THR A 1 350 ? -12.554 -0.217 21.625 1.00 88.00 350 THR A C 1
ATOM 2722 O O . THR A 1 350 ? -12.759 -1.422 21.777 1.00 88.00 350 THR A O 1
ATOM 2725 N N . VAL A 1 351 ? -11.410 0.365 21.978 1.00 89.81 351 VAL A N 1
ATOM 2726 C CA . VAL A 1 351 ? -10.297 -0.355 22.604 1.00 89.81 351 VAL A CA 1
ATOM 2727 C C . VAL A 1 351 ? -10.101 0.178 24.007 1.00 89.81 351 VAL A C 1
ATOM 2729 O O . VAL A 1 351 ? -9.837 1.368 24.190 1.00 89.81 351 VAL A O 1
ATOM 2732 N N . VAL A 1 352 ? -10.246 -0.694 25.000 1.00 86.19 352 VAL A N 1
ATOM 2733 C CA . VAL A 1 352 ? -10.276 -0.301 26.409 1.00 86.19 352 VAL A CA 1
ATOM 2734 C C . VAL A 1 352 ? -9.386 -1.185 27.265 1.00 86.19 352 VAL A C 1
ATOM 2736 O O . VAL A 1 352 ? -9.118 -2.333 26.926 1.00 86.19 352 VAL A O 1
ATOM 2739 N N . ARG A 1 353 ? -8.948 -0.642 28.397 1.00 85.00 353 ARG A N 1
ATOM 2740 C CA . ARG A 1 353 ? -8.259 -1.367 29.463 1.00 85.00 353 ARG A CA 1
ATOM 2741 C C . ARG A 1 353 ? -8.871 -0.971 30.794 1.00 85.00 353 ARG A C 1
ATOM 2743 O O . ARG A 1 353 ? -8.761 0.189 31.186 1.00 85.00 353 ARG A O 1
ATOM 2750 N N . LEU A 1 354 ? -9.510 -1.915 31.475 1.00 76.56 354 LEU A N 1
ATOM 2751 C CA . LEU A 1 354 ? -10.093 -1.684 32.798 1.00 76.56 354 LEU A CA 1
ATOM 2752 C C . LEU A 1 354 ? -8.988 -1.655 33.855 1.00 76.56 354 LEU A C 1
ATOM 2754 O O . LEU A 1 354 ? -8.059 -2.456 33.781 1.00 76.56 354 LEU A O 1
ATOM 2758 N N . ASP A 1 355 ? -9.073 -0.748 34.828 1.00 70.12 355 ASP A N 1
ATOM 2759 C CA . ASP A 1 355 ? -8.134 -0.748 35.960 1.00 70.12 355 ASP A CA 1
ATOM 2760 C C . ASP A 1 355 ? -8.604 -1.686 37.099 1.00 70.12 355 ASP A C 1
ATOM 2762 O O . ASP A 1 355 ? -7.758 -2.247 37.790 1.00 70.12 355 ASP A O 1
ATOM 2766 N N . ASP A 1 356 ? -9.916 -1.927 37.250 1.00 64.56 356 ASP A N 1
ATOM 2767 C CA . ASP A 1 356 ? -10.505 -2.906 38.184 1.00 64.56 356 ASP A CA 1
ATOM 2768 C C . ASP A 1 356 ? -11.822 -3.498 37.619 1.00 64.56 356 ASP A C 1
ATOM 2770 O O . ASP A 1 356 ? -12.501 -2.877 36.802 1.00 64.56 356 ASP A O 1
ATOM 2774 N N . ILE A 1 357 ? -12.172 -4.710 38.058 1.00 55.28 357 ILE A N 1
ATOM 2775 C CA . ILE A 1 357 ? -13.370 -5.493 37.717 1.00 55.28 357 ILE A CA 1
ATOM 2776 C C . ILE A 1 357 ? -14.590 -5.019 38.534 1.00 55.28 357 ILE A C 1
ATOM 2778 O O . ILE A 1 357 ? -15.736 -5.214 38.127 1.00 55.28 357 ILE A O 1
ATOM 2782 N N . THR A 1 358 ? -14.375 -4.375 39.694 1.00 50.38 358 THR A N 1
ATOM 2783 C CA . THR A 1 358 ? -15.474 -3.816 40.512 1.00 50.38 358 THR A CA 1
ATOM 2784 C C . THR A 1 358 ? -16.122 -2.589 39.875 1.00 50.38 358 THR A C 1
ATOM 2786 O O . THR A 1 358 ? -17.296 -2.291 40.129 1.00 50.38 358 THR A O 1
ATOM 2789 N N . SER A 1 359 ? -15.391 -1.923 38.981 1.00 47.66 359 SER A N 1
ATOM 2790 C CA . SER A 1 359 ? -15.912 -0.920 38.072 1.00 47.66 359 SER A CA 1
ATOM 2791 C C . SER A 1 359 ? -16.871 -1.606 37.101 1.00 47.66 359 SER A C 1
ATOM 2793 O O . SER A 1 359 ? -16.514 -1.951 35.978 1.00 47.66 359 SER A O 1
ATOM 2795 N N . ARG A 1 360 ? -18.147 -1.727 37.491 1.00 46.47 360 ARG A N 1
ATOM 2796 C CA . ARG A 1 360 ? -19.286 -1.905 36.568 1.00 46.47 360 ARG A CA 1
ATOM 2797 C C . ARG A 1 360 ? -19.461 -0.662 35.680 1.00 46.47 360 ARG A C 1
ATOM 2799 O O . ARG A 1 360 ? -20.576 -0.182 35.484 1.00 46.47 360 ARG A O 1
ATOM 2806 N N . GLY A 1 361 ? -18.351 -0.096 35.209 1.00 44.44 361 GLY A N 1
ATOM 2807 C CA . GLY A 1 361 ? -18.266 1.046 34.329 1.00 44.44 361 GLY A CA 1
ATOM 2808 C C . GLY A 1 361 ? -18.769 0.581 32.987 1.00 44.44 361 GLY A C 1
ATOM 2809 O O . GLY A 1 361 ? -17.999 0.153 32.133 1.00 44.44 361 GLY A O 1
ATOM 2810 N N . ALA A 1 362 ? -20.090 0.590 32.845 1.00 44.06 362 ALA A N 1
ATOM 2811 C CA . ALA A 1 362 ? -20.731 0.408 31.573 1.00 44.06 362 ALA A CA 1
ATOM 2812 C C . ALA A 1 362 ? -20.087 1.435 30.639 1.00 44.06 362 ALA A C 1
ATOM 2814 O O . ALA A 1 362 ? -20.193 2.644 30.858 1.00 44.06 362 ALA A O 1
ATOM 2815 N N . LEU A 1 363 ? -19.353 0.944 29.642 1.00 49.78 363 LEU A N 1
ATOM 2816 C CA . LEU A 1 363 ? -18.919 1.749 28.518 1.00 49.78 363 LEU A CA 1
ATOM 2817 C C . LEU A 1 363 ? -20.187 2.086 27.748 1.00 49.78 363 LEU A C 1
ATOM 2819 O O . LEU A 1 363 ? -20.550 1.425 26.786 1.00 49.78 363 LEU A O 1
ATOM 2823 N N . LEU A 1 364 ? -20.950 3.036 28.267 1.00 50.81 364 LEU A N 1
ATOM 2824 C CA . LEU A 1 364 ? -22.201 3.436 27.668 1.00 50.81 364 LEU A CA 1
ATOM 2825 C C 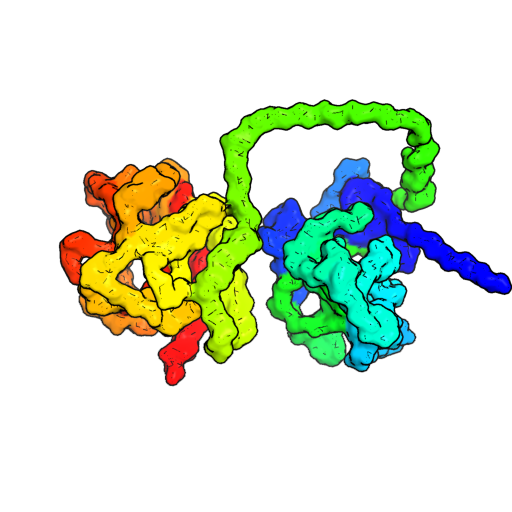. LEU A 1 364 ? -21.833 4.338 26.522 1.00 50.81 364 LEU A C 1
ATOM 2827 O O . LEU A 1 364 ? -21.349 5.439 26.742 1.00 50.81 364 LEU A O 1
ATOM 2831 N N . VAL A 1 365 ? -22.038 3.802 25.328 1.00 48.09 365 VAL A N 1
ATOM 2832 C CA . VAL A 1 365 ? -22.178 4.577 24.112 1.00 48.09 365 VAL A CA 1
ATOM 2833 C C . VAL A 1 365 ? -23.672 4.805 23.904 1.00 48.09 365 VAL A C 1
ATOM 2835 O O . VAL A 1 365 ? -24.340 4.141 23.118 1.00 48.09 365 VAL A O 1
ATOM 2838 N N . ASP A 1 366 ? -24.246 5.655 24.755 1.00 46.81 366 ASP A N 1
ATOM 2839 C CA . ASP A 1 366 ? -25.611 6.152 24.553 1.00 46.81 366 ASP A CA 1
ATOM 2840 C C . ASP A 1 366 ? -25.540 7.163 23.419 1.00 46.81 366 ASP A C 1
ATOM 2842 O O . ASP A 1 366 ? -24.631 7.970 23.485 1.00 46.81 366 ASP A O 1
ATOM 2846 N N . THR A 1 367 ? -26.372 7.079 22.376 1.00 45.69 367 THR A N 1
ATOM 2847 C CA . THR A 1 367 ? -26.229 7.895 21.147 1.00 45.69 367 THR A CA 1
ATOM 2848 C C . THR A 1 367 ? -27.530 8.478 20.603 1.00 45.69 367 THR A C 1
ATOM 2850 O O . THR A 1 367 ? -27.539 8.921 19.459 1.00 45.69 367 THR A O 1
ATOM 2853 N N . GLY A 1 368 ? -28.651 8.415 21.329 1.00 39.94 368 GLY A N 1
ATOM 2854 C CA . GLY A 1 368 ? -29.970 8.621 20.701 1.00 39.94 368 GLY A CA 1
ATOM 2855 C C . GLY A 1 368 ? -30.066 9.899 19.829 1.00 39.94 368 GLY A C 1
ATOM 2856 O O . GLY A 1 368 ? -29.404 10.891 20.120 1.00 39.94 368 GLY A O 1
ATOM 2857 N N . ALA A 1 369 ? -30.858 9.979 18.752 1.00 35.62 369 ALA A N 1
ATOM 2858 C CA . ALA A 1 369 ? -31.944 9.138 18.244 1.00 35.62 369 ALA A CA 1
ATOM 2859 C C . ALA A 1 369 ? -31.750 8.845 16.742 1.00 35.62 369 ALA A C 1
ATOM 2861 O O . ALA A 1 369 ? -32.345 9.476 15.876 1.00 35.62 369 ALA A O 1
ATOM 2862 N N . GLY A 1 370 ? -30.916 7.847 16.471 1.00 39.31 370 GLY A N 1
ATOM 2863 C CA . GLY A 1 370 ? -30.635 7.255 15.166 1.00 39.31 370 GLY A CA 1
ATOM 2864 C C . GLY A 1 370 ? -29.501 6.268 15.404 1.00 39.31 370 GLY A C 1
ATOM 2865 O O . GLY A 1 370 ? -28.364 6.682 15.565 1.00 39.31 370 GLY A O 1
ATOM 2866 N N . ALA A 1 371 ? -29.857 5.000 15.620 1.00 39.34 371 ALA A N 1
ATOM 2867 C CA . ALA A 1 371 ? -29.009 3.900 16.099 1.00 39.34 371 ALA A CA 1
ATOM 2868 C C . ALA A 1 371 ? -28.216 4.139 17.409 1.00 39.34 371 ALA A C 1
ATOM 2870 O O . ALA A 1 371 ? -27.040 4.496 17.391 1.00 39.34 371 ALA A O 1
ATOM 2871 N N . SER A 1 372 ? -28.833 3.829 18.560 1.00 41.97 372 SER A N 1
ATOM 2872 C CA . SER A 1 372 ? -28.093 3.647 19.822 1.00 41.97 372 SER A CA 1
ATOM 2873 C C . SER A 1 372 ? -27.331 2.335 19.881 1.00 41.97 372 SER A C 1
ATOM 2875 O O . SER A 1 372 ? -27.718 1.361 19.256 1.00 41.97 372 SER A O 1
ATOM 2877 N N . VAL A 1 373 ? -26.218 2.293 20.605 1.00 42.19 373 VAL A N 1
ATOM 2878 C CA . VAL A 1 373 ? -25.405 1.087 20.760 1.00 42.19 373 VAL A CA 1
ATOM 2879 C C . VAL A 1 373 ? -24.995 0.986 22.230 1.00 42.19 373 VAL A C 1
ATOM 2881 O O . VAL A 1 373 ? -23.929 1.419 22.654 1.00 42.19 373 VAL A O 1
ATOM 2884 N N . ARG A 1 374 ? -25.862 0.387 23.057 1.00 43.38 374 ARG A N 1
ATOM 2885 C CA . ARG A 1 374 ? -25.532 0.171 24.472 1.00 43.38 374 ARG A CA 1
ATOM 2886 C C . ARG A 1 374 ? -24.580 -1.016 24.596 1.00 43.38 374 ARG A C 1
ATOM 2888 O O . ARG A 1 374 ? -25.010 -2.166 24.593 1.00 43.38 374 ARG A O 1
ATOM 2895 N N . LEU A 1 375 ? -23.296 -0.736 24.760 1.00 45.53 375 LEU A N 1
ATOM 2896 C CA . LEU A 1 375 ? -22.275 -1.716 25.127 1.00 45.53 375 LEU A CA 1
ATOM 2897 C C . LEU A 1 375 ? -22.498 -2.190 26.577 1.00 45.53 375 LEU A C 1
ATOM 2899 O O . LEU A 1 375 ? -21.973 -1.631 27.535 1.00 45.53 375 LEU A O 1
ATOM 2903 N N . THR A 1 376 ? -23.323 -3.228 26.740 1.00 49.09 376 THR A N 1
ATOM 2904 C CA . THR A 1 376 ? -23.442 -3.979 27.999 1.00 49.09 376 THR A CA 1
ATOM 2905 C C . THR A 1 376 ? -22.712 -5.298 27.813 1.00 49.09 376 THR A C 1
ATOM 2907 O O . THR A 1 376 ? -23.259 -6.246 27.256 1.00 49.09 376 THR A O 1
ATOM 2910 N N . VAL A 1 377 ? -21.448 -5.353 28.220 1.00 47.38 377 VAL A N 1
ATOM 2911 C CA . VAL A 1 377 ? -20.696 -6.608 28.187 1.00 47.38 377 VAL A CA 1
ATOM 2912 C C . VAL A 1 377 ? -21.086 -7.411 29.423 1.00 47.38 377 VAL A C 1
ATOM 2914 O O . VAL A 1 377 ? -20.810 -7.002 30.545 1.00 47.38 377 VAL A O 1
ATOM 2917 N N . ALA A 1 378 ? -21.786 -8.526 29.210 1.00 43.53 378 ALA A N 1
ATOM 2918 C CA . ALA A 1 378 ? -22.230 -9.440 30.267 1.00 43.53 378 ALA A CA 1
ATOM 2919 C C . ALA A 1 378 ? -21.150 -10.460 30.685 1.00 43.53 378 ALA A C 1
ATOM 2921 O O . ALA A 1 378 ? -21.420 -11.346 31.490 1.00 43.53 378 ALA A O 1
ATOM 2922 N N . THR A 1 379 ? -19.952 -10.372 30.104 1.00 52.00 379 THR A N 1
ATOM 2923 C CA . THR A 1 379 ? -18.851 -11.326 30.281 1.00 52.00 379 THR A CA 1
ATOM 2924 C C . THR A 1 379 ? -17.686 -10.695 31.035 1.00 52.00 379 THR A C 1
ATOM 2926 O O . THR A 1 379 ? -17.431 -9.503 30.873 1.00 52.00 379 THR A O 1
ATOM 2929 N N . ASP A 1 380 ? -16.955 -11.508 31.798 1.00 59.72 380 ASP A N 1
ATOM 2930 C CA . ASP A 1 380 ? -15.782 -11.110 32.582 1.00 59.72 380 ASP A CA 1
ATOM 2931 C C . ASP A 1 380 ? -14.695 -10.486 31.690 1.00 59.72 380 ASP A C 1
ATOM 2933 O O . ASP A 1 380 ? -13.910 -11.184 31.047 1.00 59.72 380 ASP A O 1
ATOM 2937 N N . VAL A 1 381 ? -14.658 -9.152 31.618 1.00 66.38 381 VAL A N 1
ATOM 2938 C CA . VAL A 1 381 ? -13.545 -8.429 30.997 1.00 66.38 381 VAL A CA 1
ATOM 2939 C C . VAL A 1 381 ? -12.389 -8.397 32.003 1.00 66.38 381 VAL A C 1
ATOM 2941 O O . VAL A 1 381 ? -12.582 -7.899 33.116 1.00 66.38 381 VAL A O 1
ATOM 2944 N N . PRO A 1 382 ? -11.196 -8.906 31.651 1.00 68.69 382 PRO A N 1
ATOM 2945 C CA . PRO A 1 382 ? -10.063 -8.928 32.566 1.00 68.69 382 PRO A CA 1
ATOM 2946 C C . PRO A 1 382 ? -9.605 -7.507 32.922 1.00 68.69 382 PRO A C 1
ATOM 2948 O O . PRO A 1 382 ? -9.390 -6.663 32.047 1.00 68.69 382 PRO A O 1
ATOM 2951 N N . ALA A 1 383 ? -9.430 -7.238 34.219 1.00 73.25 383 ALA A N 1
ATOM 2952 C CA . ALA A 1 383 ? -8.774 -6.016 34.669 1.00 73.25 383 ALA A CA 1
ATOM 2953 C C . ALA A 1 383 ? -7.286 -6.042 34.298 1.00 73.25 383 ALA A C 1
ATOM 2955 O O . ALA A 1 383 ? -6.624 -7.074 34.351 1.00 73.25 383 ALA A O 1
ATOM 2956 N N . GLY A 1 384 ? -6.751 -4.882 33.934 1.00 75.88 384 GLY A N 1
ATOM 2957 C CA . GLY A 1 384 ? -5.347 -4.695 33.586 1.00 75.88 384 GLY A CA 1
ATOM 2958 C C . GLY A 1 384 ? -4.979 -5.051 32.144 1.00 75.88 384 GLY A C 1
ATOM 2959 O O . GLY A 1 384 ? -3.869 -4.710 31.723 1.00 75.88 384 GLY A O 1
ATOM 2960 N N . GLU A 1 385 ? -5.887 -5.637 31.365 1.00 83.25 385 GLU A N 1
ATOM 2961 C CA . GLU A 1 385 ? -5.647 -6.047 29.980 1.00 83.25 385 GLU A CA 1
ATOM 2962 C C . GLU A 1 385 ? -6.334 -5.122 28.972 1.00 83.25 385 GLU A C 1
ATOM 2964 O O . GLU A 1 385 ? -7.431 -4.614 29.205 1.00 83.25 385 GLU A O 1
ATOM 2969 N N . TRP A 1 386 ? -5.678 -4.904 27.830 1.00 85.81 386 TRP A N 1
ATOM 2970 C CA . TRP A 1 386 ? -6.319 -4.269 26.684 1.00 85.81 386 TRP A CA 1
ATOM 2971 C C . TRP A 1 386 ? -7.248 -5.262 25.995 1.00 85.81 386 TRP A C 1
ATOM 2973 O O . TRP A 1 386 ? -6.825 -6.367 25.657 1.00 85.81 386 TRP A O 1
ATOM 2983 N N . VAL A 1 387 ? -8.484 -4.839 25.751 1.00 85.81 387 VAL A N 1
ATOM 2984 C CA . VAL A 1 387 ? -9.490 -5.588 25.000 1.00 85.81 387 VAL A CA 1
ATOM 2985 C C . VAL A 1 387 ? -10.149 -4.690 23.966 1.00 85.81 387 VAL A C 1
ATOM 2987 O O . VAL A 1 387 ? -10.263 -3.473 24.146 1.00 85.81 387 VAL A O 1
ATOM 2990 N N . THR A 1 388 ? -10.628 -5.294 22.887 1.00 88.88 388 THR A N 1
ATOM 2991 C CA . THR A 1 388 ? -11.512 -4.600 21.948 1.00 88.88 388 THR A CA 1
ATOM 2992 C C . THR A 1 388 ? -12.944 -4.987 22.245 1.00 88.88 388 THR A C 1
ATOM 2994 O O . THR A 1 388 ? -13.252 -6.176 22.342 1.00 88.88 388 THR A O 1
ATOM 2997 N N . ILE A 1 389 ? -13.824 -4.004 22.332 1.00 83.62 389 ILE A N 1
ATOM 2998 C CA . ILE A 1 389 ? -15.249 -4.224 22.513 1.00 83.62 389 ILE A CA 1
ATOM 2999 C C . ILE A 1 389 ? -15.961 -3.550 21.351 1.00 83.62 389 ILE A C 1
ATOM 3001 O O . ILE A 1 389 ? -15.618 -2.430 20.976 1.00 83.62 389 ILE A O 1
ATOM 3005 N N . ALA A 1 390 ? -16.936 -4.228 20.763 1.00 83.06 390 ALA A N 1
ATOM 3006 C CA . ALA A 1 390 ? -17.748 -3.628 19.723 1.00 83.06 390 ALA A CA 1
ATOM 3007 C C . ALA A 1 390 ? -19.203 -4.041 19.855 1.00 83.06 390 ALA A C 1
ATOM 3009 O O . ALA A 1 390 ? -19.520 -5.122 20.354 1.00 83.06 390 ALA A O 1
ATOM 3010 N N . VAL A 1 391 ? -20.092 -3.181 19.381 1.00 78.31 391 VAL A N 1
ATOM 3011 C CA . VAL A 1 391 ? -21.499 -3.514 19.213 1.00 78.31 391 VAL A CA 1
ATOM 3012 C C . VAL A 1 391 ? -21.959 -3.030 17.857 1.00 78.31 391 VAL A C 1
ATOM 3014 O O . VAL A 1 391 ? -21.642 -1.927 17.421 1.00 78.31 391 VAL A O 1
ATOM 3017 N N . CYS A 1 392 ? -22.702 -3.903 17.202 1.00 79.00 392 CYS A N 1
ATOM 3018 C CA . CYS A 1 392 ? -23.280 -3.709 15.896 1.00 79.00 392 CYS A CA 1
ATOM 3019 C C . CYS A 1 392 ? -24.795 -3.833 16.039 1.00 79.00 392 CYS A C 1
ATOM 3021 O O . CYS A 1 392 ? -25.299 -4.893 16.409 1.00 79.00 392 CYS A O 1
ATOM 3023 N N . ARG A 1 393 ? -25.515 -2.747 15.780 1.00 74.50 393 ARG A N 1
ATOM 3024 C CA . ARG A 1 393 ? -26.974 -2.710 15.773 1.00 74.50 393 ARG A CA 1
ATOM 3025 C C . ARG A 1 393 ? -27.465 -2.725 14.338 1.00 74.50 393 ARG A C 1
ATOM 3027 O O . ARG A 1 393 ? -27.014 -1.924 13.531 1.00 74.50 393 ARG A O 1
ATOM 3034 N N . THR A 1 394 ? -28.398 -3.610 14.031 1.00 73.19 394 THR A N 1
ATOM 3035 C CA . THR A 1 394 ? -29.012 -3.741 12.702 1.00 73.19 394 THR A CA 1
ATOM 3036 C C . THR A 1 394 ? -30.519 -3.926 12.845 1.00 73.19 394 THR A C 1
ATOM 3038 O O . THR A 1 394 ? -31.000 -4.152 13.958 1.00 73.19 394 THR A O 1
ATOM 3041 N N . ALA A 1 395 ? -31.266 -3.881 11.740 1.00 68.06 395 ALA A N 1
ATOM 3042 C CA . ALA A 1 395 ? -32.689 -4.231 11.733 1.00 68.06 395 ALA A CA 1
ATOM 3043 C C . ALA A 1 395 ? -32.959 -5.656 12.269 1.00 68.06 395 ALA A C 1
ATOM 3045 O O . ALA A 1 395 ? -33.976 -5.885 12.921 1.00 68.06 395 ALA A O 1
ATOM 3046 N N . ASP A 1 396 ? -32.014 -6.582 12.073 1.00 72.38 396 ASP A N 1
ATOM 3047 C CA . ASP A 1 396 ? -32.094 -7.975 12.537 1.00 72.38 396 ASP A CA 1
ATOM 3048 C C . ASP A 1 396 ? -31.734 -8.150 14.027 1.00 72.38 396 ASP A C 1
ATOM 3050 O O . ASP A 1 396 ? -31.803 -9.255 14.572 1.00 72.38 396 ASP A O 1
ATOM 3054 N N . GLY A 1 397 ? -31.340 -7.063 14.699 1.00 71.81 397 GLY A N 1
ATOM 3055 C CA . GLY A 1 397 ? -30.998 -7.027 16.117 1.00 71.81 397 GLY A CA 1
ATOM 3056 C C . GLY A 1 397 ? -29.545 -6.650 16.414 1.00 71.81 397 GLY A C 1
ATOM 3057 O O . GLY A 1 397 ? -28.754 -6.305 15.527 1.00 71.81 397 GLY A O 1
ATOM 3058 N N . ASP A 1 398 ? -29.212 -6.705 17.705 1.00 75.06 398 ASP A N 1
ATOM 3059 C CA . ASP A 1 398 ? -27.911 -6.313 18.249 1.00 75.06 398 ASP A CA 1
ATOM 3060 C C . ASP A 1 398 ? -26.920 -7.487 18.265 1.00 75.06 398 ASP A C 1
ATOM 3062 O O . ASP A 1 398 ? -27.239 -8.615 18.651 1.00 75.06 398 ASP A O 1
ATOM 3066 N N . ARG A 1 399 ? -25.674 -7.206 17.881 1.00 81.62 399 ARG A N 1
ATOM 3067 C CA . ARG A 1 399 ? -24.528 -8.115 17.956 1.00 81.62 399 ARG A CA 1
ATOM 3068 C C . ARG A 1 399 ? -23.435 -7.482 18.802 1.00 81.62 399 ARG A C 1
ATOM 3070 O O . ARG A 1 399 ? -23.060 -6.336 18.580 1.00 81.62 399 ARG A O 1
ATOM 3077 N N . TYR A 1 400 ? -22.906 -8.250 19.744 1.00 80.38 400 TYR A N 1
ATOM 3078 C CA . TYR A 1 400 ? -21.880 -7.819 20.690 1.00 80.38 400 TYR A CA 1
ATOM 3079 C C . TYR A 1 400 ? -20.586 -8.567 20.404 1.00 80.38 400 TYR A C 1
ATOM 3081 O O . TYR A 1 400 ? -20.636 -9.750 20.071 1.00 80.38 400 TYR A O 1
ATOM 3089 N N . TYR A 1 401 ? -19.445 -7.902 20.549 1.00 84.06 401 TYR A N 1
ATOM 3090 C CA . TYR A 1 401 ? -18.132 -8.477 20.283 1.00 84.06 401 TYR A CA 1
ATOM 3091 C C . TYR A 1 401 ? -17.155 -8.156 21.407 1.00 84.06 401 TYR A C 1
ATOM 3093 O O . TYR A 1 401 ? -17.081 -7.017 21.870 1.00 84.06 401 TYR A O 1
ATOM 3101 N N . LEU A 1 402 ? -16.372 -9.160 21.790 1.00 84.88 402 LEU A N 1
ATOM 3102 C CA . LEU A 1 402 ? -15.221 -9.045 22.676 1.00 84.88 402 LEU A CA 1
ATOM 3103 C C . LEU A 1 402 ? -14.019 -9.674 21.970 1.00 84.88 402 LEU A C 1
ATOM 3105 O O . LEU A 1 402 ? -14.083 -10.824 21.539 1.00 84.88 402 LEU A O 1
ATOM 3109 N N . ASN A 1 403 ? -12.932 -8.918 21.828 1.00 86.56 403 ASN A N 1
ATOM 3110 C CA . ASN A 1 403 ? -11.724 -9.337 21.108 1.00 86.56 403 ASN A CA 1
ATOM 3111 C C . ASN A 1 403 ? -12.034 -9.893 19.705 1.00 86.56 403 ASN A C 1
ATOM 3113 O O . ASN A 1 403 ? -11.610 -10.986 19.332 1.00 86.56 403 ASN A O 1
ATOM 3117 N N . GLY A 1 404 ? -12.888 -9.173 18.968 1.00 85.94 404 GLY A N 1
ATOM 3118 C CA . GLY A 1 404 ? -13.345 -9.542 17.625 1.00 85.94 404 GLY A CA 1
ATOM 3119 C C . GLY A 1 404 ? -14.315 -10.728 17.565 1.00 85.94 404 GLY A C 1
ATOM 3120 O O . GLY A 1 404 ? -14.861 -11.009 16.504 1.00 85.94 404 GLY A O 1
ATOM 3121 N N . LYS A 1 405 ? -14.569 -11.431 18.676 1.00 87.62 405 LYS A N 1
ATOM 3122 C CA . LYS A 1 405 ? -15.458 -12.601 18.721 1.00 87.62 405 LYS A CA 1
ATOM 3123 C C . LYS A 1 405 ? -16.850 -12.218 19.186 1.00 87.62 405 LYS A C 1
ATOM 3125 O O . LYS A 1 405 ? -16.999 -11.476 20.154 1.00 87.62 405 LYS A O 1
ATOM 3130 N N . ARG A 1 406 ? -17.868 -12.773 18.527 1.00 86.00 406 ARG A N 1
ATOM 3131 C CA . ARG A 1 406 ? -19.270 -12.545 18.879 1.00 86.00 406 ARG A CA 1
ATOM 3132 C C . ARG A 1 406 ? -19.588 -13.107 20.269 1.00 86.00 406 ARG A C 1
ATOM 3134 O O . ARG A 1 406 ? -19.244 -14.244 20.584 1.00 86.00 406 ARG A O 1
ATOM 3141 N N . VAL A 1 407 ? -20.268 -12.306 21.083 1.00 80.88 407 VAL A N 1
ATOM 3142 C CA . VAL A 1 407 ? -20.777 -12.665 22.410 1.00 80.88 407 VAL A CA 1
ATOM 3143 C C . VAL A 1 407 ? -22.270 -12.960 22.291 1.00 80.88 407 VAL A C 1
ATOM 3145 O O . VAL A 1 407 ? -23.027 -12.190 21.697 1.00 80.88 407 VAL A O 1
ATOM 3148 N N . HIS A 1 408 ? -22.695 -14.089 22.852 1.00 78.81 408 HIS A N 1
ATOM 3149 C CA . HIS A 1 408 ? -24.085 -14.542 22.841 1.00 78.81 408 HIS A CA 1
ATOM 3150 C C . HIS A 1 408 ? -24.740 -14.353 24.216 1.00 78.81 408 HIS A C 1
ATOM 3152 O O . HIS A 1 408 ? -24.052 -14.248 25.227 1.00 78.81 408 HIS A O 1
ATOM 3158 N N . GLY A 1 409 ? -26.076 -14.327 24.259 1.00 64.94 409 GLY A N 1
ATOM 3159 C CA . GLY A 1 409 ? -26.834 -14.243 25.516 1.00 64.94 409 GLY A CA 1
ATOM 3160 C C . GLY A 1 409 ? -26.948 -12.840 26.122 1.00 64.94 409 GLY A C 1
ATOM 3161 O O . GLY A 1 409 ? -27.445 -12.705 27.236 1.00 64.94 409 GLY A O 1
ATOM 3162 N N . VAL A 1 410 ? -26.525 -11.796 25.403 1.00 63.56 410 VAL A N 1
ATOM 3163 C CA . VAL A 1 410 ? -26.743 -10.399 25.804 1.00 63.56 410 VAL A CA 1
ATOM 3164 C C . VAL A 1 410 ? -28.137 -9.958 25.329 1.00 63.56 410 VAL A C 1
ATOM 3166 O O . VAL A 1 410 ? -28.417 -10.072 24.133 1.00 63.56 410 VAL A O 1
ATOM 3169 N N . PRO A 1 411 ? -29.028 -9.486 26.223 1.00 57.38 411 PRO A N 1
ATOM 3170 C CA . PRO A 1 411 ? -30.352 -9.013 25.831 1.00 57.38 411 PRO A CA 1
ATOM 3171 C C . PRO A 1 411 ? -30.266 -7.805 24.896 1.00 57.38 411 PRO A C 1
ATOM 3173 O O . PRO A 1 411 ? -29.456 -6.905 25.121 1.00 57.38 411 PRO A O 1
ATOM 3176 N N . ALA A 1 412 ? -31.146 -7.756 23.895 1.00 54.97 412 ALA A N 1
ATOM 3177 C CA . ALA A 1 412 ? -31.309 -6.568 23.065 1.00 54.97 412 ALA A CA 1
ATOM 3178 C C . ALA A 1 412 ? -31.750 -5.371 23.921 1.00 54.97 412 ALA A C 1
ATOM 3180 O O . ALA A 1 412 ? -32.510 -5.510 24.883 1.00 54.97 412 ALA A O 1
ATOM 3181 N N . VAL A 1 413 ? -31.280 -4.178 23.568 1.00 52.88 413 VAL A N 1
ATOM 3182 C CA . VAL A 1 413 ? -31.629 -2.957 24.301 1.00 52.88 413 VAL A CA 1
ATOM 3183 C C . VAL A 1 413 ? -33.050 -2.525 23.937 1.00 52.88 413 VAL A C 1
ATOM 3185 O O . VAL A 1 413 ? -33.360 -2.335 22.765 1.00 52.88 413 VAL A O 1
ATOM 3188 N N . THR A 1 414 ? -33.898 -2.299 24.941 1.00 45.66 414 THR A N 1
ATOM 3189 C CA . THR A 1 414 ? -35.277 -1.805 24.778 1.00 45.66 414 THR A CA 1
ATOM 3190 C C . THR A 1 414 ? -35.434 -0.411 25.399 1.00 45.66 414 THR A C 1
ATOM 3192 O O . THR A 1 414 ? -35.040 -0.229 26.551 1.00 45.66 414 THR A O 1
ATOM 3195 N N . GLY A 1 415 ? -36.037 0.560 24.699 1.00 44.31 415 GLY A N 1
ATOM 3196 C CA . GLY A 1 415 ? -36.382 1.877 25.267 1.00 44.31 415 GLY A CA 1
ATOM 3197 C C . GLY A 1 415 ? -36.506 3.012 24.232 1.00 44.31 415 GLY A C 1
ATOM 3198 O O . GLY A 1 415 ? -35.996 2.864 23.121 1.00 44.31 415 GLY A O 1
ATOM 3199 N N . PRO A 1 416 ? -37.192 4.128 24.568 1.00 38.66 416 PRO A N 1
ATOM 3200 C CA . PRO A 1 416 ? -37.286 5.309 23.707 1.00 38.66 416 PRO A CA 1
ATOM 3201 C C . PRO A 1 416 ? -35.962 6.093 23.659 1.00 38.66 416 PRO A C 1
ATOM 3203 O O . PRO A 1 416 ? -35.107 5.954 24.532 1.00 38.66 416 PRO A O 1
ATOM 3206 N N . ALA A 1 417 ? -35.792 6.903 22.615 1.00 48.78 417 ALA A N 1
ATOM 3207 C CA . ALA A 1 417 ? -34.517 7.510 22.241 1.00 48.78 417 ALA A CA 1
ATOM 3208 C C . ALA A 1 417 ? -34.085 8.724 23.100 1.00 48.78 417 ALA A C 1
ATOM 3210 O O . ALA A 1 417 ? -34.927 9.502 23.544 1.00 48.78 417 ALA A O 1
ATOM 3211 N N . ALA A 1 418 ? -32.768 8.898 23.289 1.00 45.66 418 ALA A N 1
ATOM 3212 C CA . ALA A 1 418 ? -32.126 10.091 23.878 1.00 45.66 418 ALA A CA 1
ATOM 3213 C C . ALA A 1 418 ? -31.545 11.020 22.782 1.00 45.66 418 ALA A C 1
ATOM 3215 O O . ALA A 1 418 ? -31.879 10.807 21.627 1.00 45.66 418 ALA A O 1
ATOM 3216 N N . ALA A 1 419 ? -30.743 12.049 23.104 1.00 44.03 419 ALA A N 1
ATOM 3217 C CA . ALA A 1 419 ? -30.279 13.094 22.160 1.00 44.03 419 ALA A CA 1
ATOM 3218 C C . ALA A 1 419 ? -28.744 13.328 22.138 1.00 44.03 419 ALA A C 1
ATOM 3220 O O . ALA A 1 419 ? -28.277 14.322 21.580 1.00 44.03 419 ALA A O 1
ATOM 3221 N N . THR A 1 420 ? -27.953 12.482 22.806 1.00 50.75 420 THR A N 1
ATOM 3222 C CA . THR A 1 420 ? -26.518 12.721 23.066 1.00 50.75 420 THR A CA 1
ATOM 3223 C C . THR A 1 420 ? -25.693 11.455 22.865 1.00 50.75 420 THR A C 1
ATOM 3225 O O . THR A 1 420 ? -26.168 10.382 23.230 1.00 50.75 420 THR A O 1
ATOM 3228 N N . PHE A 1 421 ? -24.466 11.593 22.332 1.00 60.12 421 PHE A N 1
ATOM 3229 C CA . PHE A 1 421 ? -23.465 10.520 22.256 1.00 60.12 421 PHE A CA 1
ATOM 3230 C C . PHE A 1 421 ? -22.485 10.614 23.433 1.00 60.12 421 PHE A C 1
ATOM 3232 O O . PHE A 1 421 ? -21.683 11.540 23.461 1.00 60.12 421 PHE A O 1
ATOM 3239 N N . THR A 1 422 ? -22.526 9.700 24.402 1.00 65.00 422 THR A N 1
ATOM 3240 C CA . THR A 1 422 ? -21.603 9.699 25.559 1.00 65.00 422 THR A CA 1
ATOM 3241 C C . THR A 1 422 ? -20.649 8.510 25.479 1.00 65.00 422 THR A C 1
ATOM 3243 O O . THR A 1 422 ? -21.013 7.484 24.935 1.00 65.00 422 THR A O 1
ATOM 3246 N N . ILE A 1 423 ? -19.423 8.615 25.984 1.00 71.62 423 ILE A N 1
ATOM 3247 C CA . ILE A 1 423 ? -18.474 7.511 26.162 1.00 71.62 423 ILE A CA 1
ATOM 3248 C C . ILE A 1 423 ? -18.006 7.544 27.616 1.00 71.62 423 ILE A C 1
ATOM 3250 O O . ILE A 1 423 ? -17.715 8.610 28.155 1.00 71.62 423 ILE A O 1
ATOM 3254 N N . ALA A 1 424 ? -17.841 6.363 28.217 1.00 64.31 424 ALA A N 1
ATOM 3255 C CA . ALA A 1 424 ? -17.276 6.190 29.558 1.00 64.31 424 ALA A CA 1
ATOM 3256 C C . ALA A 1 424 ? -18.149 6.691 30.732 1.00 64.31 424 ALA A C 1
ATOM 3258 O O . ALA A 1 424 ? -17.660 6.798 31.856 1.00 64.31 424 ALA A O 1
ATOM 3259 N N . GLY A 1 425 ? -19.458 6.878 30.546 1.00 62.12 425 GLY A N 1
ATOM 3260 C CA . GLY A 1 425 ? -20.355 7.076 31.685 1.00 62.12 425 GLY A CA 1
ATOM 3261 C C . GLY A 1 425 ? -21.834 7.221 31.320 1.00 62.12 425 GLY A C 1
ATOM 3262 O O . GLY A 1 425 ? -22.146 7.761 30.263 1.00 62.12 425 GLY A O 1
ATOM 3263 N N . PRO A 1 426 ? -22.761 6.739 32.169 1.00 53.22 426 PRO A N 1
ATOM 3264 C CA . PRO A 1 426 ? -24.162 7.149 32.105 1.00 53.22 426 PRO A CA 1
ATOM 3265 C C . PRO A 1 426 ? -24.326 8.584 32.617 1.00 53.22 426 PRO A C 1
ATOM 3267 O O . PRO A 1 426 ? -23.580 9.024 33.490 1.00 53.22 426 PRO A O 1
ATOM 3270 N N . THR A 1 427 ? -25.413 9.253 32.223 1.00 50.78 427 THR A N 1
ATOM 3271 C CA . THR A 1 427 ? -25.882 10.488 32.884 1.00 50.78 427 THR A CA 1
ATOM 3272 C C . THR A 1 427 ? -26.166 10.295 34.384 1.00 50.78 427 THR A C 1
ATOM 3274 O O . THR A 1 427 ? -26.161 11.267 35.135 1.00 50.78 427 THR A O 1
ATOM 3277 N N . THR A 1 428 ? -26.391 9.053 34.843 1.00 52.56 428 THR A N 1
ATOM 3278 C CA . THR A 1 428 ? -26.584 8.685 36.259 1.00 52.56 428 THR A CA 1
ATOM 3279 C C . THR A 1 428 ? -25.900 7.351 36.609 1.00 52.56 428 THR A C 1
ATOM 3281 O O . THR A 1 428 ? -26.176 6.324 35.993 1.00 52.56 428 THR A O 1
ATOM 3284 N N . GLY A 1 429 ? -25.015 7.337 37.612 1.00 57.91 429 GLY A N 1
ATOM 3285 C CA . GLY A 1 429 ? -24.298 6.134 38.075 1.00 57.91 429 GLY A CA 1
ATOM 3286 C C . GLY A 1 429 ? -22.768 6.276 38.055 1.00 57.91 429 GLY A C 1
ATOM 3287 O O . GLY A 1 429 ? -22.261 7.329 37.671 1.00 57.91 429 GLY A O 1
ATOM 3288 N N . PRO A 1 430 ? -22.018 5.249 38.501 1.00 60.53 430 PRO A N 1
ATOM 3289 C CA . PRO A 1 430 ? -20.557 5.293 38.505 1.00 60.53 430 PRO A CA 1
ATOM 3290 C C . PRO A 1 430 ? -20.016 5.331 37.069 1.00 60.53 430 PRO A C 1
ATOM 3292 O O . PRO A 1 430 ? -20.403 4.507 36.235 1.00 60.53 430 PRO A O 1
ATOM 3295 N N . LYS A 1 431 ? -19.126 6.287 36.782 1.00 71.06 431 LYS A N 1
ATOM 3296 C CA . LYS A 1 431 ? -18.461 6.401 35.477 1.00 71.06 431 LYS A CA 1
ATOM 3297 C C . LYS A 1 431 ? -17.308 5.402 35.352 1.00 71.06 431 LYS A C 1
ATOM 3299 O O . LYS A 1 431 ? -16.872 4.794 36.328 1.00 71.06 431 LYS A O 1
ATOM 3304 N N . PHE A 1 432 ? -16.840 5.211 34.125 1.00 76.38 432 PHE A N 1
ATOM 3305 C CA . PHE A 1 432 ? -15.773 4.278 33.782 1.00 76.38 432 PHE A CA 1
ATOM 3306 C C . PHE A 1 432 ? -14.447 4.649 34.467 1.00 76.38 432 PHE A C 1
ATOM 3308 O O . PHE A 1 432 ? -14.062 5.817 34.522 1.00 76.38 432 PHE A O 1
ATOM 3315 N N . THR A 1 433 ? -13.725 3.633 34.943 1.00 78.38 433 THR A N 1
ATOM 3316 C CA . THR A 1 433 ? -12.357 3.762 35.459 1.00 78.38 433 THR A CA 1
ATOM 3317 C C . THR A 1 433 ? -11.443 2.863 34.638 1.00 78.38 433 THR A C 1
ATOM 3319 O O . THR A 1 433 ? -11.678 1.659 34.523 1.00 78.38 433 THR A O 1
ATOM 3322 N N . GLY A 1 434 ? -10.402 3.439 34.046 1.00 83.94 434 GLY A N 1
ATOM 3323 C CA . GLY A 1 434 ? -9.496 2.709 33.167 1.00 83.94 434 GLY A CA 1
ATOM 3324 C C . GLY A 1 434 ? -8.930 3.580 32.059 1.00 83.94 434 GLY A C 1
ATOM 3325 O O . GLY A 1 434 ? -8.768 4.794 32.204 1.00 83.94 434 GLY A O 1
ATOM 3326 N N . ARG A 1 435 ? -8.617 2.958 30.922 1.00 86.69 435 ARG A N 1
ATOM 3327 C CA . ARG A 1 435 ? -8.104 3.639 29.732 1.00 86.69 435 ARG A CA 1
ATOM 3328 C C . ARG A 1 435 ? -8.936 3.322 28.502 1.00 86.69 435 ARG A C 1
ATOM 3330 O O . ARG A 1 435 ? -9.335 2.177 28.310 1.00 86.69 435 ARG A O 1
ATOM 3337 N N . ILE A 1 436 ? -9.123 4.324 27.649 1.00 87.94 436 ILE A N 1
ATOM 3338 C CA . ILE A 1 436 ? -9.700 4.173 26.309 1.00 87.94 436 ILE A CA 1
ATOM 3339 C C . ILE A 1 436 ? -8.658 4.634 25.300 1.00 87.94 436 ILE A C 1
ATOM 3341 O O . ILE A 1 436 ? -8.181 5.766 25.355 1.00 87.94 436 ILE A O 1
ATOM 3345 N N . GLY A 1 437 ? -8.273 3.719 24.417 1.00 86.06 437 GLY A N 1
ATOM 3346 C CA . GLY A 1 437 ? -7.239 3.927 23.410 1.00 86.06 437 GLY A CA 1
ATOM 3347 C C . GLY A 1 437 ? -7.786 4.262 22.026 1.00 86.06 437 GLY A C 1
ATOM 3348 O O . GLY A 1 437 ? -7.053 4.788 21.195 1.00 86.06 437 GLY A O 1
ATOM 3349 N N . ALA A 1 438 ? -9.058 3.956 21.767 1.00 89.00 438 ALA A N 1
ATOM 3350 C CA . ALA A 1 438 ? -9.736 4.353 20.541 1.00 89.00 438 ALA A CA 1
ATOM 3351 C C . ALA A 1 438 ? -11.250 4.207 20.643 1.00 89.00 438 ALA A C 1
ATOM 3353 O O . ALA A 1 438 ? -11.726 3.309 21.335 1.00 89.00 438 ALA A O 1
ATOM 3354 N N . VAL A 1 439 ? -11.974 5.029 19.882 1.00 86.56 439 VAL A N 1
ATOM 3355 C CA . VAL A 1 439 ? -13.403 4.862 19.593 1.00 86.56 439 VAL A CA 1
ATOM 3356 C C . VAL A 1 439 ? -13.631 5.099 18.104 1.00 86.56 439 VAL A C 1
ATOM 3358 O O . VAL A 1 439 ? -13.255 6.148 17.592 1.00 86.56 439 VAL A O 1
ATOM 3361 N N . ALA A 1 440 ? -14.246 4.145 17.415 1.00 85.62 440 ALA A N 1
ATOM 3362 C CA . ALA A 1 440 ? -14.621 4.228 16.011 1.00 85.62 440 ALA A CA 1
ATOM 3363 C C . ALA A 1 440 ? -16.128 4.006 15.850 1.00 85.62 440 ALA A C 1
ATOM 3365 O O . ALA A 1 440 ? -16.708 3.127 16.490 1.00 85.62 440 ALA A O 1
ATOM 3366 N N . LEU A 1 441 ? -16.750 4.795 14.980 1.00 80.50 441 LEU A N 1
ATOM 3367 C CA . LEU A 1 441 ? -18.167 4.722 14.647 1.00 80.50 441 LEU A CA 1
ATOM 3368 C C . LEU A 1 441 ? -18.316 4.486 13.146 1.00 80.50 441 LEU A C 1
ATOM 3370 O O . LEU A 1 441 ? -17.727 5.224 12.360 1.00 80.50 441 LEU A O 1
ATOM 3374 N N . PHE A 1 442 ? -19.126 3.506 12.753 1.00 80.88 442 PHE A N 1
ATOM 3375 C CA . PHE A 1 442 ? -19.409 3.166 11.359 1.00 80.88 442 PHE A CA 1
ATOM 3376 C C . PHE A 1 442 ? -20.906 3.280 11.066 1.00 80.88 442 PHE A C 1
ATOM 3378 O O . PHE A 1 442 ? -21.738 2.875 11.881 1.00 80.88 442 PHE A O 1
ATOM 3385 N N . ARG A 1 443 ? -21.245 3.767 9.868 1.00 76.44 443 ARG A N 1
ATOM 3386 C CA . ARG A 1 443 ? -22.619 3.954 9.361 1.00 76.44 443 ARG A CA 1
ATOM 3387 C C . ARG A 1 443 ? -23.235 2.676 8.776 1.00 76.44 443 ARG A C 1
ATOM 3389 O O . ARG A 1 443 ? -24.127 2.761 7.940 1.00 76.44 443 ARG A O 1
ATOM 3396 N N . ARG A 1 444 ? -22.697 1.510 9.141 1.00 79.56 444 ARG A N 1
ATOM 3397 C CA . ARG A 1 444 ? -23.223 0.202 8.743 1.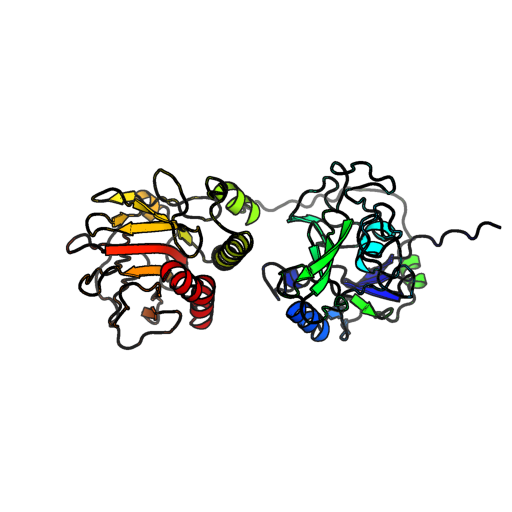00 79.56 444 ARG A CA 1
ATOM 3398 C C . ARG A 1 444 ? -23.008 -0.839 9.832 1.00 79.56 444 ARG A C 1
ATOM 3400 O O . ARG A 1 444 ? -22.131 -0.706 10.697 1.00 79.56 444 ARG A O 1
ATOM 3407 N N . GLY A 1 445 ? -23.768 -1.923 9.753 1.00 80.69 445 GLY A N 1
ATOM 3408 C CA . GLY A 1 445 ? -23.505 -3.113 10.547 1.00 80.69 445 GLY A CA 1
ATOM 3409 C C . GLY A 1 445 ? -22.316 -3.910 10.001 1.00 80.69 445 GLY A C 1
ATOM 3410 O O . GLY A 1 445 ? -22.426 -4.518 8.939 1.00 80.69 445 GLY A O 1
ATOM 3411 N N . LEU A 1 446 ? -21.190 -3.957 10.720 1.00 87.06 446 LEU A N 1
ATOM 3412 C CA . LEU A 1 446 ? -20.026 -4.742 10.286 1.00 87.06 446 LEU A CA 1
ATOM 3413 C C . LEU A 1 446 ? -20.275 -6.253 10.426 1.00 87.06 446 LEU A C 1
ATOM 3415 O O . LEU A 1 446 ? -21.028 -6.714 11.296 1.00 87.06 446 LEU A O 1
ATOM 3419 N N . ARG A 1 447 ? -19.649 -7.042 9.553 1.00 88.50 447 ARG A N 1
ATOM 3420 C CA . ARG A 1 447 ? -19.644 -8.512 9.600 1.00 88.50 447 ARG A CA 1
ATOM 3421 C C . ARG A 1 447 ? -18.670 -9.019 10.664 1.00 88.50 447 ARG A C 1
ATOM 3423 O O . ARG A 1 447 ? -17.765 -8.307 11.088 1.00 88.50 447 ARG A O 1
ATOM 3430 N N . ASP A 1 448 ? -18.842 -10.275 11.070 1.00 87.50 448 ASP A N 1
ATOM 3431 C CA . ASP A 1 448 ? -18.004 -10.907 12.100 1.00 87.50 448 ASP A CA 1
ATOM 3432 C C . ASP A 1 448 ? -16.518 -10.950 11.687 1.00 87.50 448 ASP A C 1
ATOM 3434 O O . ASP A 1 448 ? -15.637 -10.738 12.517 1.00 87.50 448 ASP A O 1
ATOM 3438 N N . GLU A 1 449 ? -16.236 -11.155 10.398 1.00 85.00 449 GLU A N 1
ATOM 3439 C CA . GLU A 1 449 ? -14.875 -11.130 9.839 1.00 85.00 449 GLU A CA 1
ATOM 3440 C C . GLU A 1 449 ? -14.254 -9.729 9.908 1.00 85.00 449 GLU A C 1
ATOM 3442 O O . GLU A 1 449 ? -13.133 -9.574 10.380 1.00 85.00 449 GLU A O 1
ATOM 3447 N N . GLU A 1 450 ? -15.020 -8.699 9.541 1.00 88.62 450 GLU A N 1
ATOM 3448 C CA . GLU A 1 450 ? -14.573 -7.302 9.592 1.00 88.62 450 GLU A CA 1
ATOM 3449 C C . GLU A 1 450 ? -14.273 -6.881 11.036 1.00 88.62 450 GLU A C 1
ATOM 3451 O O . GLU A 1 450 ? -13.264 -6.237 11.305 1.00 88.62 450 GLU A O 1
ATOM 3456 N N . MET A 1 451 ? -15.097 -7.317 11.995 1.00 91.56 451 MET A N 1
ATOM 3457 C CA . MET A 1 451 ? -14.844 -7.107 13.424 1.00 91.56 451 MET A CA 1
ATOM 3458 C C . MET A 1 451 ? -13.563 -7.785 13.910 1.00 91.56 451 MET A C 1
ATOM 3460 O O . MET A 1 451 ? -12.843 -7.225 14.741 1.00 91.56 451 MET A O 1
ATOM 3464 N N . MET A 1 452 ? -13.273 -8.988 13.412 1.00 89.44 452 MET A N 1
ATOM 3465 C CA . MET A 1 452 ? -12.029 -9.688 13.717 1.00 89.44 452 MET A CA 1
ATOM 3466 C C . MET A 1 452 ? -10.817 -8.952 13.134 1.00 89.44 452 MET A C 1
ATOM 3468 O O . MET A 1 452 ? -9.782 -8.871 13.796 1.00 89.44 452 MET A O 1
ATOM 3472 N N . ASP A 1 453 ? -10.940 -8.372 11.942 1.00 85.44 453 ASP A N 1
ATOM 3473 C CA . ASP A 1 453 ? -9.868 -7.585 11.329 1.00 85.44 453 ASP A CA 1
ATOM 3474 C C . ASP A 1 453 ? -9.610 -6.278 12.092 1.00 85.44 453 ASP A C 1
ATOM 3476 O O . ASP A 1 453 ? -8.455 -5.980 12.404 1.00 85.44 453 ASP A O 1
ATOM 3480 N N . LEU A 1 454 ? -10.662 -5.559 12.511 1.00 90.56 454 LEU A N 1
ATOM 3481 C CA . LEU A 1 454 ? -10.520 -4.391 13.394 1.00 90.56 454 LEU A CA 1
ATOM 3482 C C . LEU A 1 454 ? -9.867 -4.759 14.735 1.00 90.56 454 LEU A C 1
ATOM 3484 O O . LEU A 1 454 ? -9.038 -4.009 15.253 1.00 90.56 454 LEU A O 1
ATOM 3488 N N . HIS A 1 455 ? -10.212 -5.922 15.299 1.00 91.56 455 HIS A N 1
ATOM 3489 C CA . HIS A 1 455 ? -9.574 -6.422 16.516 1.00 91.56 455 HIS A CA 1
ATOM 3490 C C . HIS A 1 455 ? -8.076 -6.677 16.318 1.00 91.56 455 HIS A C 1
ATOM 3492 O O . HIS A 1 455 ? -7.269 -6.208 17.119 1.00 91.56 455 HIS A O 1
ATOM 3498 N N . ARG A 1 456 ? -7.694 -7.376 15.242 1.00 86.88 456 ARG A N 1
ATOM 3499 C CA . ARG A 1 456 ? -6.285 -7.655 14.922 1.00 86.88 456 ARG A CA 1
ATOM 3500 C C . ARG A 1 456 ? -5.488 -6.372 14.710 1.00 86.88 456 ARG A C 1
ATOM 3502 O O . ARG A 1 456 ? -4.380 -6.266 15.222 1.00 86.88 456 ARG A O 1
ATOM 3509 N N . ALA A 1 457 ? -6.071 -5.388 14.028 1.00 83.88 457 ALA A N 1
ATOM 3510 C CA . ALA A 1 457 ? -5.452 -4.081 13.831 1.00 83.88 457 ALA A CA 1
ATOM 3511 C C . ALA A 1 457 ? -5.259 -3.303 15.142 1.00 83.88 457 ALA A C 1
ATOM 3513 O O . ALA A 1 457 ? -4.366 -2.473 15.240 1.00 83.88 457 ALA A O 1
ATOM 3514 N N . ALA A 1 458 ? -6.040 -3.573 16.191 1.00 86.69 458 ALA A N 1
ATOM 3515 C CA . ALA A 1 458 ? -5.812 -2.942 17.489 1.00 86.69 458 ALA A CA 1
ATOM 3516 C C . ALA A 1 458 ? -4.556 -3.470 18.213 1.00 86.69 458 ALA A C 1
ATOM 3518 O O . ALA A 1 458 ? -4.102 -2.824 19.159 1.00 86.69 458 ALA A O 1
ATOM 3519 N N . HIS A 1 459 ? -3.998 -4.618 17.801 1.00 84.81 459 HIS A N 1
ATOM 3520 C CA . HIS A 1 459 ? -2.773 -5.209 18.358 1.00 84.81 459 HIS A CA 1
ATOM 3521 C C . HIS A 1 459 ? -2.736 -5.260 19.896 1.00 84.81 459 HIS A C 1
ATOM 3523 O O . HIS A 1 459 ? -1.718 -4.968 20.539 1.00 84.81 459 HIS A O 1
ATOM 3529 N N . THR A 1 460 ? -3.866 -5.607 20.517 1.00 83.50 460 THR A N 1
ATOM 3530 C CA . THR A 1 460 ? -4.017 -5.611 21.981 1.00 83.50 460 THR A CA 1
ATOM 3531 C C . THR A 1 460 ? -3.003 -6.521 22.683 1.00 83.50 460 THR A C 1
ATOM 3533 O O . THR A 1 460 ? -2.532 -6.198 23.771 1.00 83.50 460 THR A O 1
ATOM 3536 N N . GLU A 1 461 ? -2.594 -7.608 22.032 1.00 78.19 461 GLU A N 1
ATOM 3537 C CA . GLU A 1 461 ? -1.609 -8.586 22.495 1.00 78.19 461 GLU A CA 1
ATOM 3538 C C . GLU A 1 461 ? -0.178 -8.035 22.583 1.00 78.19 461 GLU A C 1
ATOM 3540 O O . GLU A 1 461 ? 0.617 -8.496 23.404 1.00 78.19 461 GLU A O 1
ATOM 3545 N N . ILE A 1 462 ? 0.164 -7.049 21.748 1.00 71.19 462 ILE A N 1
ATOM 3546 C CA . ILE A 1 462 ? 1.474 -6.385 21.781 1.00 71.19 462 ILE A CA 1
ATOM 3547 C C . ILE A 1 462 ? 1.497 -5.400 22.948 1.00 71.19 462 ILE A C 1
ATOM 3549 O O . ILE A 1 462 ? 2.406 -5.444 23.775 1.00 71.19 462 ILE A O 1
ATOM 3553 N N . LEU A 1 463 ? 0.430 -4.607 23.097 1.00 71.31 463 LEU A N 1
ATOM 3554 C CA . LEU A 1 463 ? 0.288 -3.675 24.217 1.00 71.31 463 LEU A CA 1
ATOM 3555 C C . LEU A 1 463 ? 0.377 -4.394 25.569 1.00 71.31 463 LEU A C 1
ATOM 3557 O O . LEU A 1 463 ? 0.994 -3.890 26.501 1.00 71.31 463 LEU A O 1
ATOM 3561 N N . GLN A 1 464 ? -0.209 -5.583 25.698 1.00 69.38 464 GLN A N 1
ATOM 3562 C CA . GLN A 1 464 ? -0.132 -6.364 26.936 1.00 69.38 464 GLN A CA 1
ATOM 3563 C C . GLN A 1 464 ? 1.315 -6.721 27.332 1.00 69.38 464 GLN A C 1
ATOM 3565 O O . GLN A 1 464 ? 1.627 -6.742 28.520 1.00 69.38 464 GLN A O 1
ATOM 3570 N N . LYS A 1 465 ? 2.212 -6.957 26.362 1.00 58.22 465 LYS A N 1
ATOM 3571 C CA . LYS A 1 465 ? 3.624 -7.301 26.614 1.00 58.22 465 LYS A CA 1
ATOM 3572 C C . LYS A 1 465 ? 4.470 -6.086 26.986 1.00 58.22 465 LYS A C 1
ATOM 3574 O O . LYS A 1 465 ? 5.339 -6.201 27.848 1.00 58.22 465 LYS A O 1
ATOM 3579 N N . ASP A 1 466 ? 4.196 -4.939 26.371 1.00 53.00 466 ASP A N 1
ATOM 3580 C CA . ASP A 1 466 ? 4.976 -3.714 26.578 1.00 53.00 466 ASP A CA 1
ATOM 3581 C C . ASP A 1 466 ? 4.700 -3.045 27.934 1.00 53.00 466 ASP A C 1
ATOM 3583 O O . ASP A 1 466 ? 5.569 -2.353 28.456 1.00 53.00 466 ASP A O 1
ATOM 3587 N N . TYR A 1 467 ? 3.529 -3.284 28.540 1.00 49.47 467 TYR A N 1
ATOM 3588 C CA . TYR A 1 467 ? 3.154 -2.752 29.865 1.00 49.47 467 TYR A CA 1
ATOM 3589 C C . TYR A 1 467 ? 3.282 -3.765 31.019 1.00 49.47 467 TYR A C 1
ATOM 3591 O O . TYR A 1 467 ? 2.897 -3.448 32.145 1.00 49.47 467 TYR A O 1
ATOM 3599 N N . ALA A 1 468 ? 3.789 -4.976 30.752 1.00 40.66 468 ALA A N 1
ATOM 3600 C CA . ALA A 1 468 ? 4.115 -5.985 31.769 1.00 40.66 468 ALA A CA 1
ATOM 3601 C C . ALA A 1 468 ? 5.580 -5.905 32.260 1.00 40.66 468 ALA A C 1
ATOM 3603 O O . ALA A 1 468 ? 5.979 -6.673 33.136 1.00 40.66 468 ALA A O 1
ATOM 3604 N N . ARG A 1 469 ? 6.373 -4.994 31.684 1.00 35.66 469 ARG A N 1
ATOM 3605 C CA . ARG A 1 469 ? 7.704 -4.572 32.145 1.00 35.66 469 ARG A CA 1
ATOM 3606 C C . ARG A 1 469 ? 7.599 -3.193 32.779 1.00 35.66 469 ARG A C 1
ATOM 3608 O O . ARG A 1 469 ? 8.421 -2.926 33.682 1.00 35.66 469 ARG A O 1
#

Radius of gyration: 26.93 Å; chains: 1; bounding box: 69×38×81 Å

Secondary structure (DSSP, 8-state):
--PPPPP--EEE-STTEEEETTTTEEEESBTTHHHHTTS-TT--B-HHHHHHHHHH--EEETTTTEEE---BPPPB--TTSSS---S-BSSSSSSSBS----TTBHHHHIIIIIS-PPPSB-TTS-B-GGG-TTTTS--TT-EEEETTEEEEESSEEEEEEEPSS-TTTEEEEEETTTTEEEEEETTS-BB---EEES-TT-S-HHHHGGGS----------PPPPP---S-----HHHHHHHTTS----SS-S-HHHHHHHHHHHHHHHT-TTEEEEE----SSSSEE-B-SS-PPEEEEESS--EEEE--TTTSEEEEEESS-EEEE-HHHHHTSPP--TTT-EEEEEEEEES-SS-----EE---SS--EE----S-PPBTSEEEEEEEEETTEEEEEETTEEE-SPPPP-S---S-EEES--SSSPPPEEEEEEEEEESS---HHHHHHHHHHTTHHHHHHHT--